Protein AF-0000000084687425 (afdb_homodimer)

Radius of gyration: 32.42 Å; Cα contacts (8 Å, |Δi|>4): 767; chains: 2; bounding box: 87×85×59 Å

InterPro domains:
  IPR000210 BTB/POZ domain [PF00651] (15-126)
  IPR000210 BTB/POZ domain [PS50097] (24-109)
  IPR011333 SKP1/BTB/POZ domain superfamily [G3DSA:3.30.710.10] (4-184)
  IPR011333 SKP1/BTB/POZ domain superfamily [SSF54695] (9-126)

Sequence (540 aa):
MPDGNSEATMCLSLKKYLDTGLYSDLRIKDSDGHEYAVHRILGCGQSPVLENACKPESGFKDDETQELTLVPSAVQEAQSGVVDLKDDDPSAVKAMLEFMYRGTFTIPGDAVSPILFAVRAYIIADIYAVPNMKKIATAKFSELASVNYKNPNFVTALRVIYESAQDNDKGCMRETAVDIVSKHYDLLLANSAFEAVLDDHGALGKDILRALLRKANAPKAAKYMCRHGGRIEQFVEMIIDHGHPHNKSSCINCNISLSNNEWKKRMVVTMPDGNSEATMCLSLKKYLDTGLYSDLRIKDSDGHEYAVHRILGCGQSPVLENACKPESGFKDDETQELTLVPSAVQEAQSGVVDLKDDDPSAVKAMLEFMYRGTFTIPGDAVSPILFAVRAYIIADIYAVPNMKKIATAKFSELASVNYKNPNFVTALRVIYESAQDNDKGCMRETAVDIVSKHYDLLLANSAFEAVLDDHGALGKDILRALLRKANAPKAAKYMCRHGGRIEQFVEMIIDHGHPHNKSSCINCNISLSNNEWKKRMVVT

Organism: Botryosphaeria parva (strain UCR-NP2) (NCBI:txid1287680)

Structure (mmCIF, N/CA/C/O backbone):
data_AF-0000000084687425-model_v1
#
loop_
_entity.id
_entity.type
_entity.pdbx_description
1 polymer 'Putative btb poz domain protein'
#
loop_
_atom_site.group_PDB
_atom_site.id
_atom_site.type_symbol
_atom_site.label_atom_id
_atom_site.label_alt_id
_atom_site.label_comp_id
_atom_site.label_asym_id
_atom_site.label_entity_id
_atom_site.label_seq_id
_atom_site.pdbx_PDB_ins_code
_atom_site.Cartn_x
_atom_site.Cartn_y
_atom_site.Cartn_z
_atom_site.occupancy
_atom_site.B_iso_or_equiv
_atom_site.auth_seq_id
_atom_site.auth_comp_id
_atom_site.auth_asym_id
_atom_site.auth_atom_id
_atom_site.pdbx_PDB_model_num
ATOM 1 N N . MET A 1 1 ? -12.148 12.18 -0.434 1 29.86 1 MET A N 1
ATOM 2 C CA . MET A 1 1 ? -10.938 12.164 0.385 1 29.86 1 MET A CA 1
ATOM 3 C C . MET A 1 1 ? -9.711 11.82 -0.458 1 29.86 1 MET A C 1
ATOM 5 O O . MET A 1 1 ? -9.758 10.891 -1.271 1 29.86 1 MET A O 1
ATOM 9 N N . PRO A 1 2 ? -9.023 12.633 -0.992 1 37.47 2 PRO A N 1
ATOM 10 C CA . PRO A 1 2 ? -7.863 12.305 -1.824 1 37.47 2 PRO A CA 1
ATOM 11 C C . PRO A 1 2 ? -7.082 11.109 -1.296 1 37.47 2 PRO A C 1
ATOM 13 O O . PRO A 1 2 ? -6.605 11.125 -0.157 1 37.47 2 PRO A O 1
ATOM 16 N N . ASP A 1 3 ? -7.477 9.945 -1.452 1 43.78 3 ASP A N 1
ATOM 17 C CA . ASP A 1 3 ? -7.09 8.586 -1.079 1 43.78 3 ASP A CA 1
ATOM 18 C C . ASP A 1 3 ? -5.637 8.312 -1.459 1 43.78 3 ASP A C 1
ATOM 20 O O . ASP A 1 3 ? -5.344 7.312 -2.121 1 43.78 3 ASP A O 1
ATOM 24 N N . GLY A 1 4 ? -4.918 9.312 -1.848 1 51.47 4 GLY A N 1
ATOM 25 C CA . GLY A 1 4 ? -3.602 8.852 -2.26 1 51.47 4 GLY A CA 1
ATOM 26 C C . GLY A 1 4 ? -2.947 7.934 -1.246 1 51.47 4 GLY A C 1
ATOM 27 O O . GLY A 1 4 ? -2.945 8.227 -0.048 1 51.47 4 GLY A O 1
ATOM 28 N N . ASN A 1 5 ? -3.072 6.582 -1.409 1 65.5 5 ASN A N 1
ATOM 29 C CA . ASN A 1 5 ? -2.676 5.469 -0.554 1 65.5 5 ASN A CA 1
ATOM 30 C C . ASN A 1 5 ? -1.26 5.652 -0.015 1 65.5 5 ASN A C 1
ATOM 32 O O . ASN A 1 5 ? -0.284 5.438 -0.735 1 65.5 5 ASN A O 1
ATOM 36 N N . SER A 1 6 ? -1.106 6.586 1.007 1 74.75 6 SER A N 1
ATOM 37 C CA . SER A 1 6 ? 0.15 6.875 1.691 1 74.75 6 SER A CA 1
ATOM 38 C C . SER A 1 6 ? 0.954 5.602 1.931 1 74.75 6 SER A C 1
ATOM 40 O O . SER A 1 6 ? 2.178 5.598 1.784 1 74.75 6 SER A O 1
ATOM 42 N N . GLU A 1 7 ? 0.239 4.637 2.102 1 76.75 7 GLU A N 1
ATOM 43 C CA . GLU A 1 7 ? 0.935 3.369 2.293 1 76.75 7 GLU A CA 1
ATOM 44 C C . GLU A 1 7 ? 1.637 2.926 1.012 1 76.75 7 GLU A C 1
ATOM 46 O O . GLU A 1 7 ? 2.758 2.418 1.057 1 76.75 7 GLU A O 1
ATOM 51 N N . ALA A 1 8 ? 0.931 3.295 -0.016 1 75.44 8 ALA A N 1
ATOM 52 C CA . ALA A 1 8 ? 1.507 2.92 -1.305 1 75.44 8 ALA A CA 1
ATOM 53 C C . ALA A 1 8 ? 2.793 3.695 -1.577 1 75.44 8 ALA A C 1
ATOM 55 O O . ALA A 1 8 ? 3.766 3.135 -2.088 1 75.44 8 ALA A O 1
ATOM 56 N N . THR A 1 9 ? 2.816 4.934 -1.157 1 78.31 9 THR A N 1
ATOM 57 C CA . THR A 1 9 ? 3.99 5.766 -1.395 1 78.31 9 THR A CA 1
ATOM 58 C C . THR A 1 9 ? 5.156 5.32 -0.515 1 78.31 9 THR A C 1
ATOM 60 O O . THR A 1 9 ? 6.312 5.352 -0.943 1 78.31 9 THR A O 1
ATOM 63 N N . MET A 1 10 ? 4.812 4.91 0.657 1 80.19 10 MET A N 1
ATOM 64 C CA . MET A 1 10 ? 5.852 4.391 1.544 1 80.19 10 MET A CA 1
ATOM 65 C C . MET A 1 10 ? 6.512 3.154 0.945 1 80.19 10 MET A C 1
ATOM 67 O O . MET A 1 10 ? 7.738 3.047 0.93 1 80.19 10 MET A O 1
ATOM 71 N N . CYS A 1 11 ? 5.738 2.322 0.407 1 81.5 11 CYS A N 1
ATOM 72 C CA . CYS A 1 11 ? 6.246 1.095 -0.197 1 81.5 11 CYS A CA 1
ATOM 73 C C . CYS A 1 11 ? 7.086 1.401 -1.43 1 81.5 11 CYS A C 1
ATOM 75 O O . CYS A 1 11 ? 8.102 0.747 -1.672 1 81.5 11 CYS A O 1
ATOM 77 N N . LEU A 1 12 ? 6.645 2.412 -2.1 1 84 12 LEU A N 1
ATOM 78 C CA . LEU A 1 12 ? 7.375 2.807 -3.299 1 84 12 LEU A CA 1
ATOM 79 C C . LEU A 1 12 ? 8.773 3.305 -2.949 1 84 12 LEU A C 1
ATOM 81 O O . LEU A 1 12 ? 9.719 3.082 -3.701 1 84 12 LEU A O 1
ATOM 85 N N . SER A 1 13 ? 8.867 3.861 -1.831 1 88.69 13 SER A N 1
ATOM 86 C CA . SER A 1 13 ? 10.133 4.441 -1.411 1 88.69 13 SER A CA 1
ATOM 87 C C . SER A 1 13 ? 11.148 3.357 -1.066 1 88.69 13 SER A C 1
ATOM 89 O O . SER A 1 13 ? 12.352 3.623 -1.001 1 88.69 13 SER A O 1
ATOM 91 N N . LEU A 1 14 ? 10.719 2.174 -0.92 1 92.56 14 LEU A N 1
ATOM 92 C CA . LEU A 1 14 ? 11.594 1.095 -0.472 1 92.56 14 LEU A CA 1
ATOM 93 C C . LEU A 1 14 ? 12.18 0.344 -1.661 1 92.56 14 LEU A C 1
ATOM 95 O O . LEU A 1 14 ? 13.18 -0.37 -1.519 1 92.56 14 LEU A O 1
ATOM 99 N N . LYS A 1 15 ? 11.609 0.481 -2.812 1 92.31 15 LYS A N 1
ATOM 100 C CA . LYS A 1 15 ? 11.953 -0.31 -3.992 1 92.31 15 LYS A CA 1
ATOM 101 C C . LYS A 1 15 ? 13.414 -0.114 -4.383 1 92.31 15 LYS A C 1
ATOM 103 O O . LYS A 1 15 ? 14.102 -1.072 -4.746 1 92.31 15 LYS A O 1
ATOM 108 N N . LYS A 1 16 ? 13.898 1.105 -4.188 1 93.31 16 LYS A N 1
ATOM 109 C CA . LYS A 1 16 ? 15.234 1.452 -4.652 1 93.31 16 LYS A CA 1
ATOM 110 C C . LYS A 1 16 ? 16.312 0.744 -3.83 1 93.31 16 LYS A C 1
ATOM 112 O O . LYS A 1 16 ? 17.438 0.571 -4.289 1 93.31 16 LYS A O 1
ATOM 117 N N . TYR A 1 17 ? 15.93 0.306 -2.727 1 94.62 17 TYR A N 1
ATOM 118 C CA . TYR A 1 17 ? 16.938 -0.212 -1.814 1 94.62 17 TYR A CA 1
ATOM 119 C C . TYR A 1 17 ? 17.328 -1.642 -2.18 1 94.62 17 TYR A C 1
ATOM 121 O O . TYR A 1 17 ? 18.391 -2.129 -1.777 1 94.62 17 TYR A O 1
ATOM 129 N N . LEU A 1 18 ? 16.484 -2.332 -2.918 1 94.94 18 LEU A N 1
ATOM 130 C CA . LEU A 1 18 ? 16.891 -3.633 -3.432 1 94.94 18 LEU A CA 1
ATOM 131 C C . LEU A 1 18 ? 18.016 -3.477 -4.445 1 94.94 18 LEU A C 1
ATOM 133 O O . LEU A 1 18 ? 18.953 -4.277 -4.469 1 94.94 18 LEU A O 1
ATOM 137 N N . ASP A 1 19 ? 17.953 -2.416 -5.188 1 93.88 19 ASP A N 1
ATOM 138 C CA . ASP A 1 19 ? 18.922 -2.195 -6.254 1 93.88 19 ASP A CA 1
ATOM 139 C C . ASP A 1 19 ? 20.219 -1.605 -5.703 1 93.88 19 ASP A C 1
ATOM 141 O O . ASP A 1 19 ? 21.312 -1.978 -6.137 1 93.88 19 ASP A O 1
ATOM 145 N N . THR A 1 20 ? 20.109 -0.713 -4.719 1 92.69 20 THR A N 1
ATOM 146 C CA . THR A 1 20 ? 21.281 0.017 -4.246 1 92.69 20 THR A CA 1
ATOM 147 C C . THR A 1 20 ? 21.969 -0.735 -3.105 1 92.69 20 THR A C 1
ATOM 149 O O . THR A 1 20 ? 23.172 -0.621 -2.92 1 92.69 20 THR A O 1
ATOM 152 N N . GLY A 1 21 ? 21.188 -1.417 -2.318 1 93.56 21 GLY A N 1
ATOM 153 C CA . GLY A 1 21 ? 21.703 -2.084 -1.14 1 93.56 21 GLY A CA 1
ATOM 154 C C . GLY A 1 21 ? 22.062 -1.125 -0.019 1 93.56 21 GLY A C 1
ATOM 155 O O . GLY A 1 21 ? 22.672 -1.522 0.976 1 93.56 21 GLY A O 1
ATOM 156 N N . LEU A 1 22 ? 21.688 0.155 -0.219 1 91.75 22 LEU A N 1
ATOM 157 C CA . LEU A 1 22 ? 22 1.172 0.775 1 91.75 22 LEU A CA 1
ATOM 158 C C . LEU A 1 22 ? 21.344 0.857 2.109 1 91.75 22 LEU A C 1
ATOM 160 O O . LEU A 1 22 ? 20.156 0.5 2.15 1 91.75 22 LEU A O 1
ATOM 164 N N . TYR A 1 23 ? 22.109 0.824 3.188 1 90.5 23 TYR A N 1
ATOM 165 C CA . TYR A 1 23 ? 21.688 0.597 4.562 1 90.5 23 TYR A CA 1
ATOM 166 C C . TYR A 1 23 ? 21.344 -0.87 4.797 1 90.5 23 TYR A C 1
ATOM 168 O O . TYR A 1 23 ? 20.562 -1.199 5.695 1 90.5 23 TYR A O 1
ATOM 176 N N . SER A 1 24 ? 21.797 -1.746 3.941 1 93.44 24 SER A N 1
ATOM 177 C CA . SER A 1 24 ? 21.5 -3.166 4.105 1 93.44 24 SER A CA 1
ATOM 178 C C . SER A 1 24 ? 22.141 -3.717 5.379 1 93.44 24 SER A C 1
ATOM 180 O O . SER A 1 24 ? 23.156 -3.211 5.84 1 93.44 24 SER A O 1
ATOM 182 N N . ASP A 1 25 ? 21.5 -4.703 5.965 1 91.75 25 ASP A N 1
ATOM 183 C CA . ASP A 1 25 ? 21.984 -5.301 7.203 1 91.75 25 ASP A CA 1
ATOM 184 C C . ASP A 1 25 ? 21.938 -6.824 7.137 1 91.75 25 ASP A C 1
ATOM 186 O O . ASP A 1 25 ? 22.156 -7.5 8.148 1 91.75 25 ASP A O 1
ATOM 190 N N . LEU A 1 26 ? 21.703 -7.352 5.973 1 92.75 26 LEU A N 1
ATOM 191 C CA . LEU A 1 26 ? 21.641 -8.789 5.73 1 92.75 26 LEU A CA 1
ATOM 192 C C . LEU A 1 26 ? 22.125 -9.125 4.328 1 92.75 26 LEU A C 1
ATOM 194 O O . LEU A 1 26 ? 21.844 -8.398 3.373 1 92.75 26 LEU A O 1
ATOM 198 N N . ARG A 1 27 ? 22.875 -10.141 4.258 1 95.19 27 ARG A N 1
ATOM 199 C CA . ARG A 1 27 ? 23.297 -10.656 2.961 1 95.19 27 ARG A CA 1
ATOM 200 C C . ARG A 1 27 ? 22.672 -12.023 2.693 1 95.19 27 ARG A C 1
ATOM 202 O O . ARG A 1 27 ? 22.719 -12.914 3.545 1 95.19 27 ARG A O 1
ATOM 209 N N . ILE A 1 28 ? 22.078 -12.203 1.521 1 95.5 28 ILE A N 1
ATOM 210 C CA . ILE A 1 28 ? 21.5 -13.477 1.095 1 95.5 28 ILE A CA 1
ATOM 211 C C . ILE A 1 28 ? 22.297 -14.023 -0.09 1 95.5 28 ILE A C 1
ATOM 213 O O . ILE A 1 28 ? 22.531 -13.312 -1.071 1 95.5 28 ILE A O 1
ATOM 217 N N . LYS A 1 29 ? 22.75 -15.211 0.07 1 95.62 29 LYS A N 1
ATOM 218 C CA . LYS A 1 29 ? 23.5 -15.883 -0.991 1 95.62 29 LYS A CA 1
ATOM 219 C C . LYS A 1 29 ? 22.672 -16.984 -1.646 1 95.62 29 LYS A C 1
ATOM 221 O O . LYS A 1 29 ? 22.031 -17.781 -0.955 1 95.62 29 LYS A O 1
ATOM 226 N N . ASP A 1 30 ? 22.641 -16.906 -2.99 1 95.38 30 ASP A N 1
ATOM 227 C CA . ASP A 1 30 ? 21.891 -17.969 -3.664 1 95.38 30 ASP A CA 1
ATOM 228 C C . ASP A 1 30 ? 22.812 -19.078 -4.137 1 95.38 30 ASP A C 1
ATOM 230 O O . ASP A 1 30 ? 24.016 -19.047 -3.889 1 95.38 30 ASP A O 1
ATOM 234 N N . SER A 1 31 ? 22.344 -20.109 -4.77 1 94.31 31 SER A N 1
ATOM 235 C CA . SER A 1 31 ? 23.078 -21.312 -5.141 1 94.31 31 SER A CA 1
ATOM 236 C C . SER A 1 31 ? 24.062 -21.031 -6.27 1 94.31 31 SER A C 1
ATOM 238 O O . SER A 1 31 ? 25.016 -21.797 -6.48 1 94.31 31 SER A O 1
ATOM 240 N N . ASP A 1 32 ? 23.875 -19.906 -6.977 1 94.5 32 ASP A N 1
ATOM 241 C CA . ASP A 1 32 ? 24.797 -19.516 -8.039 1 94.5 32 ASP A CA 1
ATOM 242 C C . ASP A 1 32 ? 25.938 -18.672 -7.5 1 94.5 32 ASP A C 1
ATOM 244 O O . ASP A 1 32 ? 26.828 -18.266 -8.25 1 94.5 32 ASP A O 1
ATOM 248 N N . GLY A 1 33 ? 25.891 -18.344 -6.266 1 92.75 33 GLY A N 1
ATOM 249 C CA . GLY A 1 33 ? 26.953 -17.562 -5.652 1 92.75 33 GLY A CA 1
ATOM 250 C C . GLY A 1 33 ? 26.656 -16.062 -5.656 1 92.75 33 GLY A C 1
ATOM 251 O O . GLY A 1 33 ? 27.469 -15.266 -5.188 1 92.75 33 GLY A O 1
ATOM 252 N N . HIS A 1 34 ? 25.516 -15.75 -6.199 1 95 34 HIS A N 1
ATOM 253 C CA . HIS A 1 34 ? 25.141 -14.344 -6.152 1 95 34 HIS A CA 1
ATOM 254 C C . HIS A 1 34 ? 24.781 -13.914 -4.734 1 95 34 HIS A C 1
ATOM 256 O O . HIS A 1 34 ? 24.109 -14.664 -4.004 1 95 34 HIS A O 1
ATOM 262 N N . GLU A 1 35 ? 25.219 -12.734 -4.434 1 95.25 35 GLU A N 1
ATOM 263 C CA . GLU A 1 35 ? 24.922 -12.188 -3.115 1 95.25 35 GLU A CA 1
ATOM 264 C C . GLU A 1 35 ? 24.031 -10.953 -3.223 1 95.25 35 GLU A C 1
ATOM 266 O O . GLU A 1 35 ? 24.266 -10.086 -4.066 1 95.25 35 GLU A O 1
ATOM 271 N N . TYR A 1 36 ? 23.031 -10.914 -2.381 1 96.31 36 TYR A N 1
ATOM 272 C CA . TYR A 1 36 ? 22.109 -9.789 -2.322 1 96.31 36 TYR A CA 1
ATOM 273 C C . TYR A 1 36 ? 22.219 -9.055 -0.993 1 96.31 36 TYR A C 1
ATOM 275 O O . TYR A 1 36 ? 22.125 -9.672 0.073 1 96.31 36 TYR A O 1
ATOM 283 N N . ALA A 1 37 ? 22.516 -7.762 -1.085 1 95.81 37 ALA A N 1
ATOM 284 C CA . ALA A 1 37 ? 22.406 -6.922 0.105 1 95.81 37 ALA A CA 1
ATOM 285 C C . ALA A 1 37 ? 20.953 -6.508 0.362 1 95.81 37 ALA A C 1
ATOM 287 O O . ALA A 1 37 ? 20.375 -5.742 -0.41 1 95.81 37 ALA A O 1
ATOM 288 N N . VAL A 1 38 ? 20.391 -7.078 1.474 1 96.12 38 VAL A N 1
ATOM 289 C CA . VAL A 1 38 ? 18.969 -6.844 1.714 1 96.12 38 VAL A CA 1
ATOM 290 C C . VAL A 1 38 ? 18.766 -6.336 3.139 1 96.12 38 VAL A C 1
ATOM 292 O O . VAL A 1 38 ? 19.719 -6.113 3.871 1 96.12 38 VAL A O 1
ATOM 295 N N . HIS A 1 39 ? 17.562 -5.996 3.498 1 94.12 39 HIS A N 1
ATOM 296 C CA . HIS A 1 39 ? 17.203 -5.43 4.793 1 94.12 39 HIS A CA 1
ATOM 297 C C . HIS A 1 39 ? 16.328 -6.383 5.602 1 94.12 39 HIS A C 1
ATOM 299 O O . HIS A 1 39 ? 15.297 -6.836 5.121 1 94.12 39 HIS A O 1
ATOM 305 N N . ARG A 1 40 ? 16.703 -6.668 6.793 1 94.31 40 ARG A N 1
ATOM 306 C CA . ARG A 1 40 ? 16.031 -7.641 7.645 1 94.31 40 ARG A CA 1
ATOM 307 C C . ARG A 1 40 ? 14.555 -7.301 7.801 1 94.31 40 ARG A C 1
ATOM 309 O O . ARG A 1 40 ? 13.703 -8.188 7.785 1 94.31 40 ARG A O 1
ATOM 316 N N . ILE A 1 41 ? 14.227 -6.059 7.949 1 93.94 41 ILE A N 1
ATOM 317 C CA . ILE A 1 41 ? 12.844 -5.691 8.25 1 93.94 41 ILE A CA 1
ATOM 318 C C . ILE A 1 41 ? 11.945 -6.066 7.078 1 93.94 41 ILE A C 1
ATOM 320 O O . ILE A 1 41 ? 10.766 -6.379 7.27 1 93.94 41 ILE A O 1
ATOM 324 N N . LEU A 1 42 ? 12.477 -6.055 5.871 1 95.25 42 LEU A N 1
ATOM 325 C CA . LEU A 1 42 ? 11.672 -6.391 4.703 1 95.25 42 LEU A CA 1
ATOM 326 C C . LEU A 1 42 ? 11.547 -7.902 4.543 1 95.25 42 LEU A C 1
ATOM 328 O O . LEU A 1 42 ? 10.469 -8.414 4.238 1 95.25 42 LEU A O 1
ATOM 332 N N . GLY A 1 43 ? 12.648 -8.617 4.793 1 94.88 43 GLY A N 1
ATOM 333 C CA . GLY A 1 43 ? 12.617 -10.062 4.699 1 94.88 43 GLY A CA 1
ATOM 334 C C . GLY A 1 43 ? 11.969 -10.727 5.906 1 94.88 43 GLY A C 1
ATOM 335 O O . GLY A 1 43 ? 11.008 -11.484 5.766 1 94.88 43 GLY A O 1
ATOM 336 N N . CYS A 1 44 ? 12.445 -10.375 7.086 1 93 44 CYS A N 1
ATOM 337 C CA . CYS A 1 44 ? 12.008 -11 8.328 1 93 44 CYS A CA 1
ATOM 338 C C . CYS A 1 44 ? 10.586 -10.57 8.688 1 93 44 CYS A C 1
ATOM 340 O O . CYS A 1 44 ? 9.828 -11.344 9.273 1 93 44 CYS A O 1
ATOM 342 N N . GLY A 1 45 ? 10.227 -9.445 8.281 1 93.5 45 GLY A N 1
ATOM 343 C CA . GLY A 1 45 ? 8.875 -8.977 8.547 1 93.5 45 GLY A CA 1
ATOM 344 C C . GLY A 1 45 ? 7.816 -9.727 7.75 1 93.5 45 GLY A C 1
ATOM 345 O O . GLY A 1 45 ? 6.652 -9.766 8.148 1 93.5 45 GLY A O 1
ATOM 346 N N . GLN A 1 46 ? 8.273 -10.297 6.672 1 94.62 46 GLN A N 1
ATOM 347 C CA . GLN A 1 46 ? 7.316 -10.922 5.766 1 94.62 46 GLN A CA 1
ATOM 348 C C . GLN A 1 46 ? 7.469 -12.445 5.766 1 94.62 46 GLN A C 1
ATOM 350 O O . GLN A 1 46 ? 6.648 -13.156 5.18 1 94.62 46 GLN A O 1
ATOM 355 N N . SER A 1 47 ? 8.484 -12.953 6.379 1 95.25 47 SER A N 1
ATOM 356 C CA . SER A 1 47 ? 8.773 -14.391 6.387 1 95.25 47 SER A CA 1
ATOM 357 C C . SER A 1 47 ? 9.219 -14.852 7.77 1 95.25 47 SER A C 1
ATOM 359 O O . SER A 1 47 ? 10.328 -14.547 8.203 1 95.25 47 SER A O 1
ATOM 361 N N . PRO A 1 48 ? 8.422 -15.633 8.469 1 94.31 48 PRO A N 1
ATOM 362 C CA . PRO A 1 48 ? 8.852 -16.188 9.758 1 94.31 48 PRO A CA 1
ATOM 363 C C . PRO A 1 48 ? 10.07 -17.094 9.641 1 94.31 48 PRO A C 1
ATOM 365 O O . PRO A 1 48 ? 10.867 -17.172 10.578 1 94.31 48 PRO A O 1
ATOM 368 N N . VAL A 1 49 ? 10.195 -17.703 8.531 1 93.88 49 VAL A N 1
ATOM 369 C CA . VAL A 1 49 ? 11.344 -18.562 8.297 1 93.88 49 VAL A CA 1
ATOM 370 C C . VAL A 1 49 ? 12.625 -17.734 8.258 1 93.88 49 VAL A C 1
ATOM 372 O O . VAL A 1 49 ? 13.617 -18.078 8.914 1 93.88 49 VAL A O 1
ATOM 375 N N . LEU A 1 50 ? 12.57 -16.625 7.535 1 93.31 50 LEU A N 1
ATOM 376 C CA . LEU A 1 50 ? 13.727 -15.734 7.5 1 93.31 50 LEU A CA 1
ATOM 377 C C . LEU A 1 50 ? 13.969 -15.102 8.867 1 93.31 50 LEU A C 1
ATOM 379 O O . LEU A 1 50 ? 15.117 -14.914 9.273 1 93.31 50 LEU A O 1
ATOM 383 N N . GLU A 1 51 ? 12.883 -14.758 9.516 1 92.31 51 GLU A N 1
ATOM 384 C CA . GLU A 1 51 ? 13 -14.188 10.852 1 92.31 51 GLU A CA 1
ATOM 385 C C . GLU A 1 51 ? 13.734 -15.133 11.797 1 92.31 51 GLU A C 1
ATOM 387 O O . GLU A 1 51 ? 14.633 -14.711 12.531 1 92.31 51 GLU A O 1
ATOM 392 N N . ASN A 1 52 ? 13.406 -16.375 11.742 1 90.31 52 ASN A N 1
ATOM 393 C CA . ASN A 1 52 ? 14.039 -17.391 12.586 1 90.31 52 ASN A CA 1
ATOM 394 C C . ASN A 1 52 ? 15.508 -17.578 12.219 1 90.31 52 ASN A C 1
ATOM 396 O O . ASN A 1 52 ? 16.344 -17.797 13.102 1 90.31 52 ASN A O 1
ATOM 400 N N . ALA A 1 53 ? 15.734 -17.438 11 1 87.19 53 ALA A N 1
ATOM 401 C CA . ALA A 1 53 ? 17.109 -17.594 10.516 1 87.19 53 ALA A CA 1
ATOM 402 C C . ALA A 1 53 ? 17.984 -16.453 10.992 1 87.19 53 ALA A C 1
ATOM 404 O O . ALA A 1 53 ? 19.203 -16.594 11.102 1 87.19 53 ALA A O 1
ATOM 405 N N . CYS A 1 54 ? 17.359 -15.266 11.242 1 87.12 54 CYS A N 1
ATOM 406 C CA . CYS A 1 54 ? 18.125 -14.055 11.57 1 87.12 54 CYS A CA 1
ATOM 407 C C . CYS A 1 54 ? 18.141 -13.82 13.07 1 87.12 54 CYS A C 1
ATOM 409 O O . CYS A 1 54 ? 18.719 -12.828 13.539 1 87.12 54 CYS A O 1
ATOM 411 N N . LYS A 1 55 ? 17.453 -14.562 13.891 1 78.81 55 LYS A N 1
ATOM 412 C CA . LYS A 1 55 ? 17.453 -14.391 15.336 1 78.81 55 LYS A CA 1
ATOM 413 C C . LYS A 1 55 ? 18.859 -14.555 15.898 1 78.81 55 LYS A C 1
ATOM 415 O O . LYS A 1 55 ? 19.625 -15.398 15.43 1 78.81 55 LYS A O 1
ATOM 420 N N . PRO A 1 56 ? 19.094 -13.367 16.719 1 61.34 56 PRO A N 1
ATOM 421 C CA . PRO A 1 56 ? 20.406 -13.531 17.359 1 61.34 56 PRO A CA 1
ATOM 422 C C . PRO A 1 56 ? 20.5 -14.812 18.188 1 61.34 56 PRO A C 1
ATOM 424 O O . PRO A 1 56 ? 19.484 -15.297 18.688 1 61.34 56 PRO A O 1
ATOM 427 N N . GLU A 1 57 ? 21.297 -15.695 17.922 1 49.34 57 GLU A N 1
ATOM 428 C CA . GLU A 1 57 ? 21.5 -16.859 18.781 1 49.34 57 GLU A CA 1
ATOM 429 C C . GLU A 1 57 ? 21.344 -16.484 20.25 1 49.34 57 GLU A C 1
ATOM 431 O O . GLU A 1 57 ? 22.125 -15.688 20.781 1 49.34 57 GLU A O 1
ATOM 436 N N . SER A 1 58 ? 20.203 -16 20.688 1 40.91 58 SER A N 1
ATOM 437 C CA . SER A 1 58 ? 20.125 -15.945 22.156 1 40.91 58 SER A CA 1
ATOM 438 C C . SER A 1 58 ? 20.672 -17.219 22.797 1 40.91 58 SER A C 1
ATOM 440 O O . SER A 1 58 ? 20.531 -18.312 22.234 1 40.91 58 SER A O 1
ATOM 442 N N . GLY A 1 59 ? 21.797 -17.234 23.5 1 34.16 59 GLY A N 1
ATOM 443 C CA . GLY A 1 59 ? 22.156 -18.281 24.453 1 34.16 59 GLY A CA 1
ATOM 444 C C . GLY A 1 59 ? 20.969 -18.875 25.172 1 34.16 59 GLY A C 1
ATOM 445 O O . GLY A 1 59 ? 21.125 -19.812 25.969 1 34.16 59 GLY A O 1
ATOM 446 N N . PHE A 1 60 ? 20.031 -18.125 25.844 1 31.81 60 PHE A N 1
ATOM 447 C CA . PHE A 1 60 ? 19.031 -18.781 26.672 1 31.81 60 PHE A CA 1
ATOM 448 C C . PHE A 1 60 ? 18.031 -19.531 25.797 1 31.81 60 PHE A C 1
ATOM 450 O O . PHE A 1 60 ? 17.375 -18.938 24.938 1 31.81 60 PHE A O 1
ATOM 457 N N . LYS A 1 61 ? 18.203 -20.734 25.609 1 32.03 61 LYS A N 1
ATOM 458 C CA . LYS A 1 61 ? 17.297 -21.75 25.078 1 32.03 61 LYS A CA 1
ATOM 459 C C . LYS A 1 61 ? 15.875 -21.562 25.594 1 32.03 61 LYS A C 1
ATOM 461 O O . LYS A 1 61 ? 15.547 -22 26.703 1 32.03 61 LYS A O 1
ATOM 466 N N . ASP A 1 62 ? 15.203 -20.438 25.578 1 32.19 62 ASP A N 1
ATOM 467 C CA . ASP A 1 62 ? 13.883 -20.734 26.125 1 32.19 62 ASP A CA 1
ATOM 468 C C . ASP A 1 62 ? 13.266 -21.938 25.406 1 32.19 62 ASP A C 1
ATOM 470 O O . ASP A 1 62 ? 13.414 -22.078 24.188 1 32.19 62 ASP A O 1
ATOM 474 N N . ASP A 1 63 ? 12.773 -22.953 26.141 1 29.81 63 ASP A N 1
ATOM 475 C CA . ASP A 1 63 ? 12.188 -24.266 25.906 1 29.81 63 ASP A CA 1
ATOM 476 C C . ASP A 1 63 ? 11.195 -24.234 24.75 1 29.81 63 ASP A C 1
ATOM 478 O O . ASP A 1 63 ? 11.195 -25.141 23.891 1 29.81 63 ASP A O 1
ATOM 482 N N . GLU A 1 64 ? 9.977 -23.641 25.031 1 29.77 64 GLU A N 1
ATOM 483 C CA . GLU A 1 64 ? 8.711 -24.141 24.5 1 29.77 64 GLU A CA 1
ATOM 484 C C . GLU A 1 64 ? 8.516 -23.703 23.047 1 29.77 64 GLU A C 1
ATOM 486 O O . GLU A 1 64 ? 7.461 -23.953 22.453 1 29.77 64 GLU A O 1
ATOM 491 N N . THR A 1 65 ? 9.016 -22.562 22.672 1 31.78 65 THR A N 1
ATOM 492 C CA . THR A 1 65 ? 8.43 -22.344 21.344 1 31.78 65 THR A CA 1
ATOM 493 C C . THR A 1 65 ? 8.906 -23.422 20.359 1 31.78 65 THR A C 1
ATOM 495 O O . THR A 1 65 ? 10.086 -23.781 20.359 1 31.78 65 THR A O 1
ATOM 498 N N . GLN A 1 66 ? 8.023 -24.172 19.766 1 28.73 66 GLN A N 1
ATOM 499 C CA . GLN A 1 66 ? 8.039 -25.312 18.844 1 28.73 66 GLN A CA 1
ATOM 500 C C . GLN A 1 66 ? 9.172 -25.188 17.844 1 28.73 66 GLN A C 1
ATOM 502 O O . GLN A 1 66 ? 9.648 -24.094 17.547 1 28.73 66 GLN A O 1
ATOM 507 N N . GLU A 1 67 ? 9.727 -26.422 17.375 1 29.53 67 GLU A N 1
ATOM 508 C CA . GLU A 1 67 ? 10.562 -27.047 16.359 1 29.53 67 GLU A CA 1
ATOM 509 C C . GLU A 1 67 ? 10.414 -26.328 15.008 1 29.53 67 GLU A C 1
ATOM 511 O O . GLU A 1 67 ? 9.758 -26.844 14.102 1 29.53 67 GLU A O 1
ATOM 516 N N . LEU A 1 68 ? 9.875 -25.203 14.953 1 29.92 68 LEU A N 1
ATOM 517 C CA . LEU A 1 68 ? 9.938 -25.031 13.508 1 29.92 68 LEU A CA 1
ATOM 518 C C . LEU A 1 68 ? 11.352 -25.312 12.984 1 29.92 68 LEU A C 1
ATOM 520 O O . LEU A 1 68 ? 12.227 -24.438 13.078 1 29.92 68 LEU A O 1
ATOM 524 N N . THR A 1 69 ? 12.062 -26.375 13.344 1 30.92 69 THR A N 1
ATOM 525 C CA . THR A 1 69 ? 13.172 -27.141 12.781 1 30.92 69 THR A CA 1
ATOM 526 C C . THR A 1 69 ? 13.281 -26.922 11.281 1 30.92 69 THR A C 1
ATOM 528 O O . THR A 1 69 ? 14.141 -27.5 10.617 1 30.92 69 THR A O 1
ATOM 531 N N . LEU A 1 70 ? 12.195 -26.531 10.734 1 32.34 70 LEU A N 1
ATOM 532 C CA . LEU A 1 70 ? 12.32 -26.578 9.281 1 32.34 70 LEU A CA 1
ATOM 533 C C . LEU A 1 70 ? 13.297 -25.531 8.781 1 32.34 70 LEU A C 1
ATOM 535 O O . LEU A 1 70 ? 13.25 -25.125 7.613 1 32.34 70 LEU A O 1
ATOM 539 N N . VAL A 1 71 ? 13.867 -24.828 9.75 1 36.22 71 VAL A N 1
ATOM 540 C CA . VAL A 1 71 ? 14.914 -24.047 9.086 1 36.22 71 VAL A CA 1
ATOM 541 C C . VAL A 1 71 ? 15.891 -25 8.383 1 36.22 71 VAL A C 1
ATOM 543 O O . VAL A 1 71 ? 16.469 -25.875 9.016 1 36.22 71 VAL A O 1
ATOM 546 N N . PRO A 1 72 ? 15.812 -25.281 7.184 1 35.28 72 PRO A N 1
ATOM 547 C CA . PRO A 1 72 ? 16.891 -26.078 6.609 1 35.28 72 PRO A CA 1
ATOM 548 C C . PRO A 1 72 ? 18.266 -25.75 7.203 1 35.28 72 PRO A C 1
ATOM 550 O O . PRO A 1 72 ? 18.469 -24.641 7.707 1 35.28 72 PRO A O 1
ATOM 553 N N . SER A 1 73 ? 19.141 -26.766 7.652 1 38.06 73 SER A N 1
ATOM 554 C CA . SER A 1 73 ? 20.547 -26.734 8.062 1 38.06 73 SER A CA 1
ATOM 555 C C . SER A 1 73 ? 21.25 -25.484 7.512 1 38.06 73 SER A C 1
ATOM 557 O O . SER A 1 73 ? 22.328 -25.141 7.965 1 38.06 73 SER A O 1
ATOM 559 N N . ALA A 1 74 ? 20.75 -24.969 6.562 1 36.12 74 ALA A N 1
ATOM 560 C CA . ALA A 1 74 ? 21.5 -23.906 5.895 1 36.12 74 ALA A CA 1
ATOM 561 C C . ALA A 1 74 ? 21.359 -22.578 6.629 1 36.12 74 ALA A C 1
ATOM 563 O O . ALA A 1 74 ? 21.984 -21.594 6.25 1 36.12 74 ALA A O 1
ATOM 564 N N . VAL A 1 75 ? 20.422 -22.406 7.535 1 40.25 75 VAL A N 1
ATOM 565 C CA . VAL A 1 75 ? 20.266 -21.109 8.172 1 40.25 75 VAL A CA 1
ATOM 566 C C . VAL A 1 75 ? 21.281 -20.953 9.297 1 40.25 75 VAL A C 1
ATOM 568 O O . VAL A 1 75 ? 20.984 -21.234 10.461 1 40.25 75 VAL A O 1
ATOM 571 N N . GLN A 1 76 ? 22.422 -21.375 9.414 1 39.38 76 GLN A N 1
ATOM 572 C CA . GLN A 1 76 ? 23.438 -21.062 10.414 1 39.38 76 GLN A CA 1
ATOM 573 C C . GLN A 1 76 ? 23.609 -19.547 10.555 1 39.38 76 GLN A C 1
ATOM 575 O O . GLN A 1 76 ? 24.5 -19.094 11.273 1 39.38 76 GLN A O 1
ATOM 580 N N . GLU A 1 77 ? 23.203 -18.625 9.641 1 41.44 77 GLU A N 1
ATOM 581 C CA . GLU A 1 77 ? 23.859 -17.375 9.266 1 41.44 77 GLU A CA 1
ATOM 582 C C . GLU A 1 77 ? 23.406 -16.219 10.156 1 41.44 77 GLU A C 1
ATOM 584 O O . GLU A 1 77 ? 23.797 -15.07 9.938 1 41.44 77 GLU A O 1
ATOM 589 N N . ALA A 1 78 ? 22.547 -16.359 11.055 1 44.31 78 ALA A N 1
ATOM 590 C CA . ALA A 1 78 ? 22.016 -15.086 11.547 1 44.31 78 ALA A CA 1
ATOM 591 C C . ALA A 1 78 ? 23.125 -14.242 12.172 1 44.31 78 ALA A C 1
ATOM 593 O O . ALA A 1 78 ? 23.156 -13.023 12.008 1 44.31 78 ALA A O 1
ATOM 594 N N . GLN A 1 79 ? 24.078 -14.781 13.031 1 49.12 79 GLN A N 1
ATOM 595 C CA . GLN A 1 79 ? 25.047 -13.875 13.617 1 49.12 79 GLN A CA 1
ATOM 596 C C . GLN A 1 79 ? 25.875 -13.188 12.531 1 49.12 79 GLN A C 1
ATOM 598 O O . GLN A 1 79 ? 26.297 -12.047 12.695 1 49.12 79 GLN A O 1
ATOM 603 N N . SER A 1 80 ? 26.141 -13.922 11.492 1 58.28 80 SER A N 1
ATOM 604 C CA . SER A 1 80 ? 27.094 -13.484 10.469 1 58.28 80 SER A CA 1
ATOM 605 C C . SER A 1 80 ? 26.453 -12.5 9.5 1 58.28 80 SER A C 1
ATOM 607 O O . SER A 1 80 ? 27.141 -11.867 8.695 1 58.28 80 SER A O 1
ATOM 609 N N . GLY A 1 81 ? 25.188 -12.18 9.727 1 80 81 GLY A N 1
ATOM 610 C CA . GLY A 1 81 ? 24.562 -11.266 8.781 1 80 81 GLY A CA 1
ATOM 611 C C . GLY A 1 81 ? 24.406 -11.844 7.395 1 80 81 GLY A C 1
ATOM 612 O O . GLY A 1 81 ? 24.203 -11.109 6.426 1 80 81 GLY A O 1
ATOM 613 N N . VAL A 1 82 ? 24.719 -13.312 7.285 1 88.06 82 VAL A N 1
ATOM 614 C CA . VAL A 1 82 ? 24.594 -13.922 5.965 1 88.06 82 VAL A CA 1
ATOM 615 C C . VAL A 1 82 ? 23.641 -15.109 6.031 1 88.06 82 VAL A C 1
ATOM 617 O O . VAL A 1 82 ? 23.75 -15.945 6.934 1 88.06 82 VAL A O 1
ATOM 620 N N . VAL A 1 83 ? 22.672 -15.242 5.184 1 91.62 83 VAL A N 1
ATOM 621 C CA . VAL A 1 83 ? 21.781 -16.391 4.996 1 91.62 83 VAL A CA 1
ATOM 622 C C . VAL A 1 83 ? 22.094 -17.078 3.67 1 91.62 83 VAL A C 1
ATOM 624 O O . VAL A 1 83 ? 22.062 -16.438 2.611 1 91.62 83 VAL A O 1
ATOM 627 N N . ASP A 1 84 ? 22.391 -18.312 3.738 1 92.62 84 ASP A N 1
ATOM 628 C CA . ASP A 1 84 ? 22.766 -19.094 2.555 1 92.62 84 ASP A CA 1
ATOM 629 C C . ASP A 1 84 ? 21.578 -19.922 2.059 1 92.62 84 ASP A C 1
ATOM 631 O O . ASP A 1 84 ? 21.156 -20.859 2.727 1 92.62 84 ASP A O 1
ATOM 635 N N . LEU A 1 85 ? 21.078 -19.562 0.848 1 94.31 85 LEU A N 1
ATOM 636 C CA . LEU A 1 85 ? 19.984 -20.297 0.235 1 94.31 85 LEU A CA 1
ATOM 637 C C . LEU A 1 85 ? 20.484 -21.203 -0.882 1 94.31 85 LEU A C 1
ATOM 639 O O . LEU A 1 85 ? 19.969 -21.172 -1.999 1 94.31 85 LEU A O 1
ATOM 643 N N . LYS A 1 86 ? 21.344 -22.078 -0.574 1 92.56 86 LYS A N 1
ATOM 644 C CA . LYS A 1 86 ? 22.078 -22.906 -1.532 1 92.56 86 LYS A CA 1
ATOM 645 C C . LYS A 1 86 ? 21.156 -23.969 -2.139 1 92.56 86 LYS A C 1
ATOM 647 O O . LYS A 1 86 ? 21.391 -24.438 -3.252 1 92.56 86 LYS A O 1
ATOM 652 N N . ASP A 1 87 ? 20.062 -24.297 -1.487 1 91.62 87 ASP A N 1
ATOM 653 C CA . ASP A 1 87 ? 19.203 -25.375 -1.932 1 91.62 87 ASP A CA 1
ATOM 654 C C . ASP A 1 87 ? 18.047 -24.844 -2.771 1 91.62 87 ASP A C 1
ATOM 656 O O . ASP A 1 87 ? 17.266 -25.625 -3.346 1 91.62 87 ASP A O 1
ATOM 660 N N . ASP A 1 88 ? 17.969 -23.531 -2.838 1 93.12 88 ASP A N 1
ATOM 661 C CA . ASP A 1 88 ? 16.828 -22.938 -3.537 1 93.12 88 ASP A CA 1
ATOM 662 C C . ASP A 1 88 ? 17.234 -22.484 -4.945 1 93.12 88 ASP A C 1
ATOM 664 O O . ASP A 1 88 ? 18.391 -22.141 -5.188 1 93.12 88 ASP A O 1
ATOM 668 N N . ASP A 1 89 ? 16.266 -22.562 -5.895 1 93.38 89 ASP A N 1
ATOM 669 C CA . ASP A 1 89 ? 16.469 -22.062 -7.25 1 93.38 89 ASP A CA 1
ATOM 670 C C . ASP A 1 89 ? 16.812 -20.578 -7.242 1 93.38 89 ASP A C 1
ATOM 672 O O . ASP A 1 89 ? 16.094 -19.781 -6.641 1 93.38 89 ASP A O 1
ATOM 676 N N . PRO A 1 90 ? 17.953 -20.203 -7.902 1 95.38 90 PRO A N 1
ATOM 677 C CA . PRO A 1 90 ? 18.391 -18.812 -7.852 1 95.38 90 PRO A CA 1
ATOM 678 C C . PRO A 1 90 ? 17.359 -17.828 -8.438 1 95.38 90 PRO A C 1
ATOM 680 O O . PRO A 1 90 ? 17.219 -16.719 -7.945 1 95.38 90 PRO A O 1
ATOM 683 N N . SER A 1 91 ? 16.656 -18.234 -9.492 1 95.44 91 SER A N 1
ATOM 684 C CA . SER A 1 91 ? 15.648 -17.359 -10.078 1 95.44 91 SER A CA 1
ATOM 685 C C . SER A 1 91 ? 14.477 -17.156 -9.125 1 95.44 91 SER A C 1
ATOM 687 O O . SER A 1 91 ? 13.906 -16.062 -9.07 1 95.44 91 SER A O 1
ATOM 689 N N . ALA A 1 92 ? 14.156 -18.188 -8.406 1 96.5 92 ALA A N 1
ATOM 690 C CA . ALA A 1 92 ? 13.086 -18.094 -7.418 1 96.5 92 ALA A CA 1
ATOM 691 C C . ALA A 1 92 ? 13.492 -17.188 -6.25 1 96.5 92 ALA A C 1
ATOM 693 O O . ALA A 1 92 ? 12.672 -16.438 -5.719 1 96.5 92 ALA A O 1
ATOM 694 N N . VAL A 1 93 ? 14.781 -17.266 -5.859 1 97.44 93 VAL A N 1
ATOM 695 C CA . VAL A 1 93 ? 15.297 -16.422 -4.797 1 97.44 93 VAL A CA 1
ATOM 696 C C . VAL A 1 93 ? 15.195 -14.953 -5.215 1 97.44 93 VAL A C 1
ATOM 698 O O . VAL A 1 93 ? 14.719 -14.109 -4.445 1 97.44 93 VAL A O 1
ATOM 701 N N . LYS A 1 94 ? 15.602 -14.727 -6.441 1 96.88 94 LYS A N 1
ATOM 702 C CA . LYS A 1 94 ? 15.516 -13.367 -6.965 1 96.88 94 LYS A CA 1
ATOM 703 C C . LYS A 1 94 ? 14.078 -12.867 -6.98 1 96.88 94 LYS A C 1
ATOM 705 O O . LYS A 1 94 ? 13.797 -11.727 -6.602 1 96.88 94 LYS A O 1
ATOM 710 N N . ALA A 1 95 ? 13.164 -13.703 -7.367 1 97.69 95 ALA A N 1
ATOM 711 C CA . ALA A 1 95 ? 11.742 -13.359 -7.391 1 97.69 95 ALA A CA 1
ATOM 712 C C . ALA A 1 95 ? 11.227 -13.055 -5.988 1 97.69 95 ALA A C 1
ATOM 714 O O . ALA A 1 95 ? 10.469 -12.109 -5.789 1 97.69 95 ALA A O 1
ATOM 715 N N . MET A 1 96 ? 11.633 -13.867 -5.051 1 97.88 96 MET A N 1
ATOM 716 C CA . MET A 1 96 ? 11.203 -13.68 -3.666 1 97.88 96 MET A CA 1
ATOM 717 C C . MET A 1 96 ? 11.688 -12.344 -3.123 1 97.88 96 MET A C 1
ATOM 719 O O . MET A 1 96 ? 10.914 -11.609 -2.502 1 97.88 96 MET A O 1
ATOM 723 N N . LEU A 1 97 ? 12.938 -12.016 -3.393 1 97.31 97 LEU A N 1
ATOM 724 C CA . LEU A 1 97 ? 13.492 -10.75 -2.932 1 97.31 97 LEU A CA 1
ATOM 725 C C . LEU A 1 97 ? 12.789 -9.57 -3.6 1 97.31 97 LEU A C 1
ATOM 727 O O . LEU A 1 97 ? 12.461 -8.578 -2.941 1 97.31 97 LEU A O 1
ATOM 731 N N . GLU A 1 98 ? 12.555 -9.711 -4.891 1 96.5 98 GLU A N 1
ATOM 732 C CA . GLU A 1 98 ? 11.797 -8.672 -5.578 1 96.5 98 GLU A CA 1
ATOM 733 C C . GLU A 1 98 ? 10.422 -8.477 -4.949 1 96.5 98 GLU A C 1
ATOM 735 O O . GLU A 1 98 ? 9.977 -7.348 -4.734 1 96.5 98 GLU A O 1
ATOM 740 N N . PHE A 1 99 ? 9.82 -9.539 -4.633 1 96.56 99 PHE A N 1
ATOM 741 C CA . PHE A 1 99 ? 8.492 -9.477 -4.027 1 96.56 99 PHE A CA 1
ATOM 742 C C . PHE A 1 99 ? 8.547 -8.758 -2.688 1 96.56 99 PHE A C 1
ATOM 744 O O . PHE A 1 99 ? 7.68 -7.934 -2.385 1 96.56 99 PHE A O 1
ATOM 751 N N . MET A 1 100 ? 9.516 -8.992 -1.935 1 95.31 100 MET A N 1
ATOM 752 C CA . MET A 1 100 ? 9.625 -8.438 -0.586 1 95.31 100 MET A CA 1
ATOM 753 C C . MET A 1 100 ? 9.82 -6.93 -0.627 1 95.31 100 MET A C 1
ATOM 755 O O . MET A 1 100 ? 9.508 -6.23 0.339 1 95.31 100 MET A O 1
ATOM 759 N N . TYR A 1 101 ? 10.266 -6.43 -1.753 1 94.31 101 TYR A N 1
ATOM 760 C CA . TYR A 1 101 ? 10.516 -5 -1.872 1 94.31 101 TYR A CA 1
ATOM 761 C C . TYR A 1 101 ? 9.422 -4.32 -2.688 1 94.31 101 TYR A C 1
ATOM 763 O O . TYR A 1 101 ? 9.133 -3.139 -2.488 1 94.31 101 TYR A O 1
ATOM 771 N N . ARG A 1 102 ? 8.82 -5.094 -3.564 1 92.62 102 ARG A N 1
ATOM 772 C CA . ARG A 1 102 ? 7.977 -4.438 -4.555 1 92.62 102 ARG A CA 1
ATOM 773 C C . ARG A 1 102 ? 6.539 -4.941 -4.465 1 92.62 102 ARG A C 1
ATOM 775 O O . ARG A 1 102 ? 5.645 -4.406 -5.121 1 92.62 102 ARG A O 1
ATOM 782 N N . GLY A 1 103 ? 6.281 -5.969 -3.689 1 92.38 103 GLY A N 1
ATOM 783 C CA . GLY A 1 103 ? 4.945 -6.523 -3.547 1 92.38 103 GLY A CA 1
ATOM 784 C C . GLY A 1 103 ? 4.543 -7.418 -4.703 1 92.38 103 GLY A C 1
ATOM 785 O O . GLY A 1 103 ? 3.398 -7.871 -4.777 1 92.38 103 GLY A O 1
ATOM 786 N N . THR A 1 104 ? 5.43 -7.531 -5.613 1 93.81 104 THR A N 1
ATOM 787 C CA . THR A 1 104 ? 5.262 -8.414 -6.762 1 93.81 104 THR A CA 1
ATOM 788 C C . THR A 1 104 ? 6.617 -8.828 -7.328 1 93.81 104 THR A C 1
ATOM 790 O O . THR A 1 104 ? 7.66 -8.508 -6.754 1 93.81 104 THR A O 1
ATOM 793 N N . PHE A 1 105 ? 6.605 -9.711 -8.305 1 96.25 105 PHE A N 1
ATOM 794 C CA . PHE A 1 105 ? 7.824 -10.102 -9.008 1 96.25 105 PHE A CA 1
ATOM 795 C C . PHE A 1 105 ? 7.578 -10.219 -10.5 1 96.25 105 PHE A C 1
ATOM 797 O O . PHE A 1 105 ? 6.434 -10.367 -10.938 1 96.25 105 PHE A O 1
ATOM 804 N N . THR A 1 106 ? 8.633 -10.086 -11.18 1 95.75 106 THR A N 1
ATOM 805 C CA . THR A 1 106 ? 8.562 -10.125 -12.633 1 95.75 106 THR A CA 1
ATOM 806 C C . THR A 1 106 ? 9.125 -11.438 -13.172 1 95.75 106 THR A C 1
ATOM 808 O O . THR A 1 106 ? 10.148 -11.922 -12.695 1 95.75 106 THR A O 1
ATOM 811 N N . ILE A 1 107 ? 8.406 -12.031 -14.047 1 96.81 107 ILE A N 1
ATOM 812 C CA . ILE A 1 107 ? 8.938 -13.164 -14.797 1 96.81 107 ILE A CA 1
ATOM 813 C C . ILE A 1 107 ? 9.742 -12.648 -15.992 1 96.81 107 ILE A C 1
ATOM 815 O O . ILE A 1 107 ? 9.203 -11.969 -16.875 1 96.81 107 ILE A O 1
ATOM 819 N N . PRO A 1 108 ? 11.023 -12.992 -15.969 1 93.75 108 PRO A N 1
ATOM 820 C CA . PRO A 1 108 ? 11.852 -12.453 -17.047 1 93.75 108 PRO A CA 1
ATOM 821 C C . PRO A 1 108 ? 11.367 -12.875 -18.438 1 93.75 108 PRO A C 1
ATOM 823 O O . PRO A 1 108 ? 10.906 -14 -18.609 1 93.75 108 PRO A O 1
ATOM 826 N N . GLY A 1 109 ? 11.469 -11.961 -19.359 1 88.81 109 GLY A N 1
ATOM 827 C CA . GLY A 1 109 ? 11.078 -12.25 -20.734 1 88.81 109 GLY A CA 1
ATOM 828 C C . GLY A 1 109 ? 11.867 -13.391 -21.344 1 88.81 109 GLY A C 1
ATOM 829 O O . GLY A 1 109 ? 11.359 -14.102 -22.219 1 88.81 109 GLY A O 1
ATOM 830 N N . ASP A 1 110 ? 13.102 -13.578 -20.844 1 88.88 110 ASP A N 1
ATOM 831 C CA . ASP A 1 110 ? 13.969 -14.602 -21.422 1 88.88 110 ASP A CA 1
ATOM 832 C C . ASP A 1 110 ? 13.953 -15.875 -20.578 1 88.88 110 ASP A C 1
ATOM 834 O O . ASP A 1 110 ? 14.844 -16.719 -20.703 1 88.88 110 ASP A O 1
ATOM 838 N N . ALA A 1 111 ? 12.93 -15.961 -19.719 1 91.06 111 ALA A N 1
ATOM 839 C CA . ALA A 1 111 ? 12.812 -17.188 -18.938 1 91.06 111 ALA A CA 1
ATOM 840 C C . ALA A 1 111 ? 12.578 -18.391 -19.844 1 91.06 111 ALA A C 1
ATOM 842 O O . ALA A 1 111 ? 11.781 -18.328 -20.781 1 91.06 111 ALA A O 1
ATOM 843 N N . VAL A 1 112 ? 13.312 -19.469 -19.578 1 88.06 112 VAL A N 1
ATOM 844 C CA . VAL A 1 112 ? 13.188 -20.688 -20.375 1 88.06 112 VAL A CA 1
ATOM 845 C C . VAL A 1 112 ? 11.734 -21.172 -20.359 1 88.06 112 VAL A C 1
ATOM 847 O O . VAL A 1 112 ? 11.195 -21.562 -21.391 1 88.06 112 VAL A O 1
ATOM 850 N N . SER A 1 113 ? 11.141 -21.109 -19.219 1 94.44 113 SER A N 1
ATOM 851 C CA . SER A 1 113 ? 9.742 -21.484 -19.047 1 94.44 113 SER A CA 1
ATOM 852 C C . SER A 1 113 ? 9.047 -20.562 -18.047 1 94.44 113 SER A C 1
ATOM 854 O O . SER A 1 113 ? 9.18 -20.75 -16.828 1 94.44 113 SER A O 1
ATOM 856 N N . PRO A 1 114 ? 8.25 -19.609 -18.562 1 96.19 114 PRO A N 1
ATOM 857 C CA . PRO A 1 114 ? 7.523 -18.703 -17.672 1 96.19 114 PRO A CA 1
ATOM 858 C C . PRO A 1 114 ? 6.594 -19.453 -16.703 1 96.19 114 PRO A C 1
ATOM 860 O O . PRO A 1 114 ? 6.461 -19.047 -15.547 1 96.19 114 PRO A O 1
ATOM 863 N N . ILE A 1 115 ? 6.02 -20.5 -17.203 1 95.94 115 ILE A N 1
ATOM 864 C CA . ILE A 1 115 ? 5.109 -21.266 -16.375 1 95.94 115 ILE A CA 1
ATOM 865 C C . ILE A 1 115 ? 5.883 -21.906 -15.227 1 95.94 115 ILE A C 1
ATOM 867 O O . ILE A 1 115 ? 5.461 -21.828 -14.07 1 95.94 115 ILE A O 1
ATOM 871 N N . LEU A 1 116 ? 7.016 -22.484 -15.547 1 95.62 116 LEU A N 1
ATOM 872 C CA . LEU A 1 116 ? 7.828 -23.109 -14.516 1 95.62 116 LEU A CA 1
ATOM 873 C C . LEU A 1 116 ? 8.367 -22.078 -13.531 1 95.62 116 LEU A C 1
ATOM 875 O O . LEU A 1 116 ? 8.508 -22.359 -12.344 1 95.62 116 LEU A O 1
ATOM 879 N N . PHE A 1 117 ? 8.664 -20.906 -14.055 1 97.12 117 PHE A N 1
ATOM 880 C CA . PHE A 1 117 ? 9.109 -19.828 -13.195 1 97.12 117 PHE A CA 1
ATOM 881 C C . PHE A 1 117 ? 8.062 -19.516 -12.133 1 97.12 117 PHE A C 1
ATOM 883 O O . PHE A 1 117 ? 8.383 -19.391 -10.945 1 97.12 117 PHE A O 1
ATOM 890 N N . ALA A 1 118 ? 6.824 -19.422 -12.555 1 97 118 ALA A N 1
ATOM 891 C CA . ALA A 1 118 ? 5.734 -19.141 -11.625 1 97 118 ALA A CA 1
ATOM 892 C C . ALA A 1 118 ? 5.594 -20.234 -10.578 1 97 118 ALA A C 1
ATOM 894 O O . ALA A 1 118 ? 5.352 -19.953 -9.406 1 97 118 ALA A O 1
ATOM 895 N N . VAL A 1 119 ? 5.801 -21.453 -10.977 1 96.38 119 VAL A N 1
ATOM 896 C CA . VAL A 1 119 ? 5.695 -22.578 -10.062 1 96.38 119 VAL A CA 1
ATOM 897 C C . VAL A 1 119 ? 6.82 -22.531 -9.039 1 96.38 119 VAL A C 1
ATOM 899 O O . VAL A 1 119 ? 6.59 -22.703 -7.84 1 96.38 119 VAL A O 1
ATOM 902 N N . ARG A 1 120 ? 7.992 -22.25 -9.523 1 95.75 120 ARG A N 1
ATOM 903 C CA . ARG A 1 120 ? 9.133 -22.156 -8.617 1 95.75 120 ARG A CA 1
ATOM 904 C C . ARG A 1 120 ? 8.984 -21 -7.641 1 95.75 120 ARG A C 1
ATOM 906 O O . ARG A 1 120 ? 9.375 -21.109 -6.477 1 95.75 120 ARG A O 1
ATOM 913 N N . ALA A 1 121 ? 8.445 -19.922 -8.125 1 97.19 121 ALA A N 1
ATOM 914 C CA . ALA A 1 121 ? 8.141 -18.781 -7.25 1 97.19 121 ALA A CA 1
ATOM 915 C C . ALA A 1 121 ? 7.145 -19.188 -6.164 1 97.19 121 ALA A C 1
ATOM 917 O O . ALA A 1 121 ? 7.289 -18.781 -5.008 1 97.19 121 ALA A O 1
ATOM 918 N N . TYR A 1 122 ? 6.176 -19.984 -6.527 1 96.31 122 TYR A N 1
ATOM 919 C CA . TYR A 1 122 ? 5.203 -20.469 -5.562 1 96.31 122 TYR A CA 1
ATOM 920 C C . TYR A 1 122 ? 5.875 -21.359 -4.52 1 96.31 122 TYR A C 1
ATOM 922 O O . TYR A 1 122 ? 5.605 -21.234 -3.324 1 96.31 122 TYR A O 1
ATOM 930 N N . ILE A 1 123 ? 6.699 -22.219 -4.965 1 94.75 123 ILE A N 1
ATOM 931 C CA . ILE A 1 123 ? 7.344 -23.188 -4.09 1 94.75 123 ILE A CA 1
ATOM 932 C C . ILE A 1 123 ? 8.203 -22.469 -3.059 1 94.75 123 ILE A C 1
ATOM 934 O O . ILE A 1 123 ? 8.125 -22.75 -1.862 1 94.75 123 ILE A O 1
ATOM 938 N N . ILE A 1 124 ? 8.961 -21.531 -3.48 1 96 124 ILE A N 1
ATOM 939 C CA . ILE A 1 124 ? 9.828 -20.828 -2.537 1 96 124 ILE A CA 1
ATOM 940 C C . ILE A 1 124 ? 8.977 -20 -1.578 1 96 124 ILE A C 1
ATOM 942 O O . ILE A 1 124 ? 9.312 -19.859 -0.4 1 96 124 ILE A O 1
ATOM 946 N N . ALA A 1 125 ? 7.91 -19.406 -2.088 1 95.62 125 ALA A N 1
ATOM 947 C CA . ALA A 1 125 ? 6.996 -18.672 -1.222 1 95.62 125 ALA A CA 1
ATOM 948 C C . ALA A 1 125 ? 6.426 -19.562 -0.131 1 95.62 125 ALA A C 1
ATOM 950 O O . ALA A 1 125 ? 6.234 -19.125 1.007 1 95.62 125 ALA A O 1
ATOM 951 N N . ASP A 1 126 ? 6.152 -20.766 -0.495 1 93.62 126 ASP A N 1
ATOM 952 C CA . ASP A 1 126 ? 5.629 -21.75 0.459 1 93.62 126 ASP A CA 1
ATOM 953 C C . ASP A 1 126 ? 6.691 -22.125 1.487 1 93.62 126 ASP A C 1
ATOM 955 O O . ASP A 1 126 ? 6.414 -22.172 2.688 1 93.62 126 ASP A O 1
ATOM 959 N N . ILE A 1 127 ? 7.906 -22.391 1.037 1 93.25 127 ILE A N 1
ATOM 960 C CA . ILE A 1 127 ? 9.016 -22.766 1.901 1 93.25 127 ILE A CA 1
ATOM 961 C C . ILE A 1 127 ? 9.289 -21.672 2.92 1 93.25 127 ILE A C 1
ATOM 963 O O . ILE A 1 127 ? 9.477 -21.938 4.105 1 93.25 127 ILE A O 1
ATOM 967 N N . TYR A 1 128 ? 9.211 -20.453 2.492 1 94.94 128 TYR A N 1
ATOM 968 C CA . TYR A 1 128 ? 9.562 -19.344 3.363 1 94.94 128 TYR A CA 1
ATOM 969 C C . TYR A 1 128 ? 8.32 -18.703 3.969 1 94.94 128 TYR A C 1
ATOM 971 O O . TYR A 1 128 ? 8.406 -17.656 4.605 1 94.94 128 TYR A O 1
ATOM 979 N N . ALA A 1 129 ? 7.242 -19.25 3.748 1 93.62 129 ALA A N 1
ATOM 980 C CA . ALA A 1 129 ? 5.977 -18.891 4.379 1 93.62 129 ALA A CA 1
ATOM 981 C C . ALA A 1 129 ? 5.602 -17.438 4.07 1 93.62 129 ALA A C 1
ATOM 983 O O . ALA A 1 129 ? 5.336 -16.656 4.984 1 93.62 129 ALA A O 1
ATOM 984 N N . VAL A 1 130 ? 5.453 -17.172 2.852 1 94.38 130 VAL A N 1
ATOM 985 C CA . VAL A 1 130 ? 5.016 -15.852 2.379 1 94.38 130 VAL A CA 1
ATOM 986 C C . VAL A 1 130 ? 3.699 -15.992 1.613 1 94.38 130 VAL A C 1
ATOM 988 O O . VAL A 1 130 ? 3.695 -16.047 0.382 1 94.38 130 VAL A O 1
ATOM 991 N N . PRO A 1 131 ? 2.625 -15.883 2.264 1 92.62 131 PRO A N 1
ATOM 992 C CA . PRO A 1 131 ? 1.335 -16.234 1.669 1 92.62 131 PRO A CA 1
ATOM 993 C C . PRO A 1 131 ? 0.938 -15.32 0.517 1 92.62 131 PRO A C 1
ATOM 995 O O . PRO A 1 131 ? 0.357 -15.773 -0.471 1 92.62 131 PRO A O 1
ATOM 998 N N . ASN A 1 132 ? 1.237 -14.094 0.674 1 92.81 132 ASN A N 1
ATOM 999 C CA . ASN A 1 132 ? 0.835 -13.18 -0.386 1 92.81 132 ASN A CA 1
ATOM 1000 C C . ASN A 1 132 ? 1.62 -13.43 -1.671 1 92.81 132 ASN A C 1
ATOM 1002 O O . ASN A 1 132 ? 1.093 -13.25 -2.77 1 92.81 132 ASN A O 1
ATOM 1006 N N . MET A 1 133 ? 2.812 -13.805 -1.579 1 94.88 133 MET A N 1
ATOM 1007 C CA . MET A 1 133 ? 3.584 -14.164 -2.768 1 94.88 133 MET A CA 1
ATOM 1008 C C . MET A 1 133 ? 3.029 -15.422 -3.418 1 94.88 133 MET A C 1
ATOM 1010 O O . MET A 1 133 ? 3.033 -15.547 -4.645 1 94.88 133 MET A O 1
ATOM 1014 N N . LYS A 1 134 ? 2.553 -16.391 -2.619 1 94.62 134 LYS A N 1
ATOM 1015 C CA . LYS A 1 134 ? 1.907 -17.594 -3.162 1 94.62 134 LYS A CA 1
ATOM 1016 C C . LYS A 1 134 ? 0.72 -17.219 -4.047 1 94.62 134 LYS A C 1
ATOM 1018 O O . LYS A 1 134 ? 0.554 -17.766 -5.137 1 94.62 134 LYS A O 1
ATOM 1023 N N . LYS A 1 135 ? 0.025 -16.328 -3.523 1 94.38 135 LYS A N 1
ATOM 1024 C CA . LYS A 1 135 ? -1.161 -15.898 -4.258 1 94.38 135 LYS A CA 1
ATOM 1025 C C . LYS A 1 135 ? -0.782 -15.266 -5.59 1 94.38 135 LYS A C 1
ATOM 1027 O O . LYS A 1 135 ? -1.38 -15.57 -6.625 1 94.38 135 LYS A O 1
ATOM 1032 N N . ILE A 1 136 ? 0.228 -14.391 -5.508 1 95.31 136 ILE A N 1
ATOM 1033 C CA . ILE A 1 136 ? 0.666 -13.703 -6.715 1 95.31 136 ILE A CA 1
ATOM 1034 C C . ILE A 1 136 ? 1.229 -14.711 -7.711 1 95.31 136 ILE A C 1
ATOM 1036 O O . ILE A 1 136 ? 0.929 -14.648 -8.906 1 95.31 136 ILE A O 1
ATOM 1040 N N . ALA A 1 137 ? 2.027 -15.641 -7.277 1 96.5 137 ALA A N 1
ATOM 1041 C CA . ALA A 1 137 ? 2.596 -16.688 -8.133 1 96.5 137 ALA A CA 1
ATOM 1042 C C . ALA A 1 137 ? 1.498 -17.531 -8.766 1 96.5 137 ALA A C 1
ATOM 1044 O O . ALA A 1 137 ? 1.572 -17.859 -9.953 1 96.5 137 ALA A O 1
ATOM 1045 N N . THR A 1 138 ? 0.458 -17.859 -8.016 1 95.94 138 THR A N 1
ATOM 1046 C CA . THR A 1 138 ? -0.665 -18.641 -8.508 1 95.94 138 THR A CA 1
ATOM 1047 C C . THR A 1 138 ? -1.411 -17.891 -9.609 1 95.94 138 THR A C 1
ATOM 1049 O O . THR A 1 138 ? -1.772 -18.469 -10.633 1 95.94 138 THR A O 1
ATOM 1052 N N . ALA A 1 139 ? -1.593 -16.656 -9.352 1 95.81 139 ALA A N 1
ATOM 1053 C CA . ALA A 1 139 ? -2.277 -15.844 -10.352 1 95.81 139 ALA A CA 1
ATOM 1054 C C . ALA A 1 139 ? -1.49 -15.797 -11.656 1 95.81 139 ALA A C 1
ATOM 1056 O O . ALA A 1 139 ? -2.062 -15.938 -12.742 1 95.81 139 ALA A O 1
ATOM 1057 N N . LYS A 1 140 ? -0.228 -15.617 -11.539 1 96.5 140 LYS A N 1
ATOM 1058 C CA . LYS A 1 140 ? 0.618 -15.594 -12.734 1 96.5 140 LYS A CA 1
ATOM 1059 C C . LYS A 1 140 ? 0.603 -16.953 -13.445 1 96.5 140 LYS A C 1
ATOM 1061 O O . LYS A 1 140 ? 0.514 -17 -14.672 1 96.5 140 LYS A O 1
ATOM 1066 N N . PHE A 1 141 ? 0.656 -17.953 -12.672 1 97 141 PHE A N 1
ATOM 1067 C CA . PHE A 1 141 ? 0.569 -19.297 -13.227 1 97 141 PHE A CA 1
ATOM 1068 C C . PHE A 1 141 ? -0.738 -19.484 -13.984 1 97 141 PHE A C 1
ATOM 1070 O O . PHE A 1 141 ? -0.74 -19.984 -15.109 1 97 141 PHE A O 1
ATOM 1077 N N . SER A 1 142 ? -1.816 -19.109 -13.391 1 96.62 142 SER A N 1
ATOM 1078 C CA . SER A 1 142 ? -3.141 -19.25 -13.984 1 96.62 142 SER A CA 1
ATOM 1079 C C . SER A 1 142 ? -3.227 -18.531 -15.32 1 96.62 142 SER A C 1
ATOM 1081 O O . SER A 1 142 ? -3.703 -19.094 -16.312 1 96.62 142 SER A O 1
ATOM 1083 N N . GLU A 1 143 ? -2.758 -17.344 -15.312 1 96.25 143 GLU A N 1
ATOM 1084 C CA . GLU A 1 143 ? -2.785 -16.562 -16.531 1 96.25 143 GLU A CA 1
ATOM 1085 C C . GLU A 1 143 ? -1.964 -17.219 -17.641 1 96.25 143 GLU A C 1
ATOM 1087 O O . GLU A 1 143 ? -2.428 -17.328 -18.781 1 96.25 143 GLU A O 1
ATOM 1092 N N . LEU A 1 144 ? -0.823 -17.688 -17.312 1 96.25 144 LEU A N 1
ATOM 1093 C CA . LEU A 1 144 ? 0.086 -18.281 -18.297 1 96.25 144 LEU A CA 1
ATOM 1094 C C . LEU A 1 144 ? -0.421 -19.641 -18.75 1 96.25 144 LEU A C 1
ATOM 1096 O O . LEU A 1 144 ? -0.466 -19.922 -19.938 1 96.25 144 LEU A O 1
ATOM 1100 N N . ALA A 1 145 ? -0.865 -20.438 -17.828 1 95.62 145 ALA A N 1
ATOM 1101 C CA . ALA A 1 145 ? -1.24 -21.828 -18.094 1 95.62 145 ALA A CA 1
ATOM 1102 C C . ALA A 1 145 ? -2.561 -21.891 -18.859 1 95.62 145 ALA A C 1
ATOM 1104 O O . ALA A 1 145 ? -2.777 -22.812 -19.656 1 95.62 145 ALA A O 1
ATOM 1105 N N . SER A 1 146 ? -3.371 -20.953 -18.594 1 94.81 146 SER A N 1
ATOM 1106 C CA . SER A 1 146 ? -4.676 -20.969 -19.25 1 94.81 146 SER A CA 1
ATOM 1107 C C . SER A 1 146 ? -4.535 -20.797 -20.75 1 94.81 146 SER A C 1
ATOM 1109 O O . SER A 1 146 ? -5.363 -21.297 -21.516 1 94.81 146 SER A O 1
ATOM 1111 N N . VAL A 1 147 ? -3.469 -20.109 -21.172 1 93.81 147 VAL A N 1
ATOM 1112 C CA . VAL A 1 147 ? -3.307 -19.875 -22.594 1 93.81 147 VAL A CA 1
ATOM 1113 C C . VAL A 1 147 ? -2.238 -20.812 -23.156 1 93.81 147 VAL A C 1
ATOM 1115 O O . VAL A 1 147 ? -2.174 -21.031 -24.375 1 93.81 147 VAL A O 1
ATOM 1118 N N . ASN A 1 148 ? -1.451 -21.5 -22.297 1 93.62 148 ASN A N 1
ATOM 1119 C CA . ASN A 1 148 ? -0.338 -22.312 -22.766 1 93.62 148 ASN A CA 1
ATOM 1120 C C . ASN A 1 148 ? -0.45 -23.75 -22.25 1 93.62 148 ASN A C 1
ATOM 1122 O O . ASN A 1 148 ? 0.562 -24.406 -21.984 1 93.62 148 ASN A O 1
ATOM 1126 N N . TYR A 1 149 ? -1.688 -24.234 -22.125 1 93.44 149 TYR A N 1
ATOM 1127 C CA . TYR A 1 149 ? -1.882 -25.562 -21.531 1 93.44 149 TYR A CA 1
ATOM 1128 C C . TYR A 1 149 ? -1.417 -26.656 -22.5 1 93.44 149 TYR A C 1
ATOM 1130 O O . TYR A 1 149 ? -1.21 -27.797 -22.078 1 93.44 149 TYR A O 1
ATOM 1138 N N . LYS A 1 150 ? -1.212 -26.312 -23.797 1 92.75 150 LYS A N 1
ATOM 1139 C CA . LYS A 1 150 ? -0.755 -27.297 -24.766 1 92.75 150 LYS A CA 1
ATOM 1140 C C . LYS A 1 150 ? 0.769 -27.375 -24.797 1 92.75 150 LYS A C 1
ATOM 1142 O O . LYS A 1 150 ? 1.336 -28.312 -25.391 1 92.75 150 LYS A O 1
ATOM 1147 N N . ASN A 1 151 ? 1.404 -26.453 -24.156 1 91.5 151 ASN A N 1
ATOM 1148 C CA . ASN A 1 151 ? 2.861 -26.406 -24.125 1 91.5 151 ASN A CA 1
ATOM 1149 C C . ASN A 1 151 ? 3.447 -27.516 -23.25 1 91.5 151 ASN A C 1
ATOM 1151 O O . ASN A 1 151 ? 2.947 -27.766 -22.156 1 91.5 151 ASN A O 1
ATOM 1155 N N . PRO A 1 152 ? 4.477 -28.172 -23.766 1 93.31 152 PRO A N 1
ATOM 1156 C CA . PRO A 1 152 ? 5.109 -29.219 -22.969 1 93.31 152 PRO A CA 1
ATOM 1157 C C . PRO A 1 152 ? 5.555 -28.734 -21.594 1 93.31 152 PRO A C 1
ATOM 1159 O O . PRO A 1 152 ? 5.613 -29.531 -20.641 1 93.31 152 PRO A O 1
ATOM 1162 N N . ASN A 1 153 ? 5.789 -27.5 -21.516 1 94 153 ASN A N 1
ATOM 1163 C CA . ASN A 1 153 ? 6.215 -26.938 -20.25 1 94 153 ASN A CA 1
ATOM 1164 C C . ASN A 1 153 ? 5.102 -26.984 -19.203 1 94 153 ASN A C 1
ATOM 1166 O O . ASN A 1 153 ? 5.371 -27 -18 1 94 153 ASN A O 1
ATOM 1170 N N . PHE A 1 154 ? 3.908 -27.047 -19.688 1 96.56 154 PHE A N 1
ATOM 1171 C CA . PHE A 1 154 ? 2.795 -27.156 -18.75 1 96.56 154 PHE A CA 1
ATOM 1172 C C . PHE A 1 154 ? 2.797 -28.516 -18.078 1 96.56 154 PHE A C 1
ATOM 1174 O O . PHE A 1 154 ? 2.602 -28.609 -16.859 1 96.56 154 PHE A O 1
ATOM 1181 N N . VAL A 1 155 ? 3.07 -29.516 -18.844 1 96.25 155 VAL A N 1
ATOM 1182 C CA . VAL A 1 155 ? 3.111 -30.875 -18.297 1 96.25 155 VAL A CA 1
ATOM 1183 C C . VAL A 1 155 ? 4.266 -30.984 -17.312 1 96.25 155 VAL A C 1
ATOM 1185 O O . VAL A 1 155 ? 4.109 -31.562 -16.234 1 96.25 155 VAL A O 1
ATOM 1188 N N . THR A 1 156 ? 5.375 -30.406 -17.672 1 96 156 THR A N 1
ATOM 1189 C CA . THR A 1 156 ? 6.52 -30.375 -16.766 1 96 156 THR A CA 1
ATOM 1190 C C . THR A 1 156 ? 6.168 -29.656 -15.461 1 96 156 THR A C 1
ATOM 1192 O O . THR A 1 156 ? 6.543 -30.094 -14.375 1 96 156 THR A O 1
ATOM 1195 N N . ALA A 1 157 ? 5.449 -28.578 -15.586 1 96.12 157 ALA A N 1
ATOM 1196 C CA . ALA A 1 157 ? 5.016 -27.812 -14.43 1 96.12 157 ALA A CA 1
ATOM 1197 C C . ALA A 1 157 ? 4.113 -28.641 -13.523 1 96.12 157 ALA A C 1
ATOM 1199 O O . ALA A 1 157 ? 4.238 -28.594 -12.297 1 96.12 157 ALA A O 1
ATOM 1200 N N . LEU A 1 158 ? 3.227 -29.438 -14.102 1 95.88 158 LEU A N 1
ATOM 1201 C CA . LEU A 1 158 ? 2.348 -30.312 -13.328 1 95.88 158 LEU A CA 1
ATOM 1202 C C . LEU A 1 158 ? 3.16 -31.297 -12.5 1 95.88 158 LEU A C 1
ATOM 1204 O O . LEU A 1 158 ? 2.857 -31.531 -11.32 1 95.88 158 LEU A O 1
ATOM 1208 N N . ARG A 1 159 ? 4.141 -31.797 -13.156 1 95.81 159 ARG A N 1
ATOM 1209 C CA . ARG A 1 159 ? 5.008 -32.75 -12.445 1 95.81 159 ARG A CA 1
ATOM 1210 C C . ARG A 1 159 ? 5.664 -32.094 -11.242 1 95.81 159 ARG A C 1
ATOM 1212 O O . ARG A 1 159 ? 5.637 -32.625 -10.141 1 95.81 159 ARG A O 1
ATOM 1219 N N . VAL A 1 160 ? 6.207 -30.922 -11.406 1 95 160 VAL A N 1
ATOM 1220 C CA . VAL A 1 160 ? 6.895 -30.203 -10.336 1 95 160 VAL A CA 1
ATOM 1221 C C . VAL A 1 160 ? 5.914 -29.859 -9.219 1 95 160 VAL A C 1
ATOM 1223 O O . VAL A 1 160 ? 6.242 -30 -8.039 1 95 160 VAL A O 1
ATOM 1226 N N . ILE A 1 161 ? 4.688 -29.453 -9.562 1 95.19 161 ILE A N 1
ATOM 1227 C CA . ILE A 1 161 ? 3.658 -29.109 -8.586 1 95.19 161 ILE A CA 1
ATOM 1228 C C . ILE A 1 161 ? 3.361 -30.312 -7.699 1 95.19 161 ILE A C 1
ATOM 1230 O O . ILE A 1 161 ? 3.299 -30.188 -6.477 1 95.19 161 ILE A O 1
ATOM 1234 N N . TYR A 1 162 ? 3.297 -31.438 -8.227 1 94 162 TYR A N 1
ATOM 1235 C CA . TYR A 1 162 ? 2.889 -32.625 -7.469 1 94 162 TYR A CA 1
ATOM 1236 C C . TYR A 1 162 ? 4.09 -33.281 -6.809 1 94 162 TYR A C 1
ATOM 1238 O O . TYR A 1 162 ? 3.928 -34.156 -5.945 1 94 162 TYR A O 1
ATOM 1246 N N . GLU A 1 163 ? 5.301 -32.906 -7.176 1 92.06 163 GLU A N 1
ATOM 1247 C CA . GLU A 1 163 ? 6.504 -33.375 -6.488 1 92.06 163 GLU A CA 1
ATOM 1248 C C . GLU A 1 163 ? 6.805 -32.5 -5.262 1 92.06 163 GLU A C 1
ATOM 1250 O O . GLU A 1 163 ? 7.531 -32.938 -4.363 1 92.06 163 GLU A O 1
ATOM 1255 N N . SER A 1 164 ? 6.258 -31.312 -5.32 1 86.75 164 SER A N 1
ATOM 1256 C CA . SER A 1 164 ? 6.492 -30.391 -4.207 1 86.75 164 SER A CA 1
ATOM 1257 C C . SER A 1 164 ? 5.523 -30.656 -3.061 1 86.75 164 SER A C 1
ATOM 1259 O O . SER A 1 164 ? 4.566 -31.422 -3.213 1 86.75 164 SER A O 1
ATOM 1261 N N . ALA A 1 165 ? 5.879 -30.078 -1.914 1 71.44 165 ALA A N 1
ATOM 1262 C CA . ALA A 1 165 ? 5.031 -30.312 -0.746 1 71.44 165 ALA A CA 1
ATOM 1263 C C . ALA A 1 165 ? 3.594 -29.891 -1.017 1 71.44 165 ALA A C 1
ATOM 1265 O O . ALA A 1 165 ? 3.352 -28.922 -1.739 1 71.44 165 ALA A O 1
ATOM 1266 N N . GLN A 1 166 ? 2.791 -30.719 -0.418 1 68.69 166 GLN A N 1
ATOM 1267 C CA . GLN A 1 166 ? 1.361 -30.516 -0.639 1 68.69 166 GLN A CA 1
ATOM 1268 C C . GLN A 1 166 ? 0.855 -29.281 0.099 1 68.69 166 GLN A C 1
ATOM 1270 O O . GLN A 1 166 ? 1.108 -29.109 1.294 1 68.69 166 GLN A O 1
ATOM 1275 N N . ASP A 1 167 ? 0.436 -28.328 -0.683 1 72.38 167 ASP A N 1
ATOM 1276 C CA . ASP A 1 167 ? -0.297 -27.188 -0.151 1 72.38 167 ASP A CA 1
ATOM 1277 C C . ASP A 1 167 ? -1.805 -27.406 -0.248 1 72.38 167 ASP A C 1
ATOM 1279 O O . ASP A 1 167 ? -2.322 -27.734 -1.318 1 72.38 167 ASP A O 1
ATOM 1283 N N . ASN A 1 168 ? -2.449 -27.406 0.925 1 71.44 168 ASN A N 1
ATOM 1284 C CA . ASN A 1 168 ? -3.881 -27.688 0.951 1 71.44 168 ASN A CA 1
ATOM 1285 C C . ASN A 1 168 ? -4.695 -26.406 1.121 1 71.44 168 ASN A C 1
ATOM 1287 O O . ASN A 1 168 ? -5.895 -26.469 1.408 1 71.44 168 ASN A O 1
ATOM 1291 N N . ASP A 1 169 ? -4.039 -25.375 0.908 1 76.06 169 ASP A N 1
ATOM 1292 C CA . ASP A 1 169 ? -4.762 -24.109 1.032 1 76.06 169 ASP A CA 1
ATOM 1293 C C . ASP A 1 169 ? -5.738 -23.922 -0.128 1 76.06 169 ASP A C 1
ATOM 1295 O O . ASP A 1 169 ? -5.492 -24.391 -1.237 1 76.06 169 ASP A O 1
ATOM 1299 N N . LYS A 1 170 ? -6.867 -23.359 0.237 1 73.44 170 LYS A N 1
ATOM 1300 C CA . LYS A 1 170 ? -7.809 -23 -0.818 1 73.44 170 LYS A CA 1
ATOM 1301 C C . LYS A 1 170 ? -7.164 -22.047 -1.82 1 73.44 170 LYS A C 1
ATOM 1303 O O . LYS A 1 170 ? -6.504 -21.078 -1.431 1 73.44 170 LYS A O 1
ATOM 1308 N N . GLY A 1 171 ? -7.332 -22.344 -3.039 1 78.06 171 GLY A N 1
ATOM 1309 C CA . GLY A 1 171 ? -6.801 -21.484 -4.09 1 78.06 171 GLY A CA 1
ATOM 1310 C C . GLY A 1 171 ? -5.312 -21.672 -4.309 1 78.06 171 GLY A C 1
ATOM 1311 O O . GLY A 1 171 ? -4.66 -20.812 -4.91 1 78.06 171 GLY A O 1
ATOM 1312 N N . CYS A 1 172 ? -4.914 -22.75 -3.906 1 86.81 172 CYS A N 1
ATOM 1313 C CA . CYS A 1 172 ? -3.494 -23.047 -4.074 1 86.81 172 CYS A CA 1
ATOM 1314 C C . CYS A 1 172 ? -3.172 -23.375 -5.523 1 86.81 172 CYS A C 1
ATOM 1316 O O . CYS A 1 172 ? -4.074 -23.5 -6.352 1 86.81 172 CYS A O 1
ATOM 1318 N N . MET A 1 173 ? -1.943 -23.406 -5.789 1 93.94 173 MET A N 1
ATOM 1319 C CA . MET A 1 173 ? -1.451 -23.625 -7.148 1 93.94 173 MET A CA 1
ATOM 1320 C C . MET A 1 173 ? -1.933 -24.969 -7.691 1 93.94 173 MET A C 1
ATOM 1322 O O . MET A 1 173 ? -2.303 -25.078 -8.859 1 93.94 173 MET A O 1
ATOM 1326 N N . ARG A 1 174 ? -2.018 -26 -6.836 1 93.38 174 ARG A N 1
ATOM 1327 C CA . ARG A 1 174 ? -2.498 -27.312 -7.234 1 93.38 174 ARG A CA 1
ATOM 1328 C C . ARG A 1 174 ? -3.945 -27.25 -7.711 1 93.38 174 ARG A C 1
ATOM 1330 O O . ARG A 1 174 ? -4.281 -27.781 -8.766 1 93.38 174 ARG A O 1
ATOM 1337 N N . GLU A 1 175 ? -4.727 -26.609 -6.977 1 93.38 175 GLU A N 1
ATOM 1338 C CA . GLU A 1 175 ? -6.133 -26.469 -7.344 1 93.38 175 GLU A CA 1
ATOM 1339 C C . GLU A 1 175 ? -6.281 -25.75 -8.688 1 93.38 175 GLU A C 1
ATOM 1341 O O . GLU A 1 175 ? -7.094 -26.172 -9.523 1 93.38 175 GLU A O 1
ATOM 1346 N N . THR A 1 176 ? -5.527 -24.703 -8.797 1 95.06 176 THR A N 1
ATOM 1347 C CA . THR A 1 176 ? -5.562 -23.953 -10.039 1 95.06 176 THR A CA 1
ATOM 1348 C C . THR A 1 176 ? -5.133 -24.812 -11.219 1 95.06 176 THR A C 1
ATOM 1350 O O . THR A 1 176 ? -5.758 -24.781 -12.281 1 95.06 176 THR A O 1
ATOM 1353 N N . ALA A 1 177 ? -4.102 -25.578 -11.055 1 96.06 177 ALA A N 1
ATOM 1354 C CA . ALA A 1 177 ? -3.611 -26.484 -12.086 1 96.06 177 ALA A CA 1
ATOM 1355 C C . ALA A 1 177 ? -4.668 -27.516 -12.453 1 96.06 177 ALA A C 1
ATOM 1357 O O . ALA A 1 177 ? -4.918 -27.781 -13.633 1 96.06 177 ALA A O 1
ATOM 1358 N N . VAL A 1 178 ? -5.32 -28.062 -11.5 1 95.69 178 VAL A N 1
ATOM 1359 C CA . VAL A 1 178 ? -6.34 -29.094 -11.703 1 95.69 178 VAL A CA 1
ATOM 1360 C C . VAL A 1 178 ? -7.52 -28.5 -12.469 1 95.69 178 VAL A C 1
ATOM 1362 O O . VAL A 1 178 ? -8.07 -29.156 -13.359 1 95.69 178 VAL A O 1
ATOM 1365 N N . ASP A 1 179 ? -7.855 -27.328 -12.102 1 95.25 179 ASP A N 1
ATOM 1366 C CA . ASP A 1 179 ? -8.953 -26.672 -12.789 1 95.25 179 ASP A CA 1
ATOM 1367 C C . ASP A 1 179 ? -8.648 -26.516 -14.281 1 95.25 179 ASP A C 1
ATOM 1369 O O . ASP A 1 179 ? -9.516 -26.75 -15.125 1 95.25 179 ASP A O 1
ATOM 1373 N N . ILE A 1 180 ? -7.504 -26.156 -14.594 1 96.25 180 ILE A N 1
ATOM 1374 C CA . ILE A 1 180 ? -7.105 -25.969 -15.984 1 96.25 180 ILE A CA 1
ATOM 1375 C C . ILE A 1 180 ? -7.098 -27.312 -16.703 1 96.25 180 ILE A C 1
ATOM 1377 O O . ILE A 1 180 ? -7.617 -27.438 -17.812 1 96.25 180 ILE A O 1
ATOM 1381 N N . VAL A 1 181 ? -6.562 -28.328 -16.031 1 96.81 181 VAL A N 1
ATOM 1382 C CA . VAL A 1 181 ? -6.496 -29.672 -16.625 1 96.81 181 VAL A CA 1
ATOM 1383 C C . VAL A 1 181 ? -7.906 -30.188 -16.859 1 96.81 181 VAL A C 1
ATOM 1385 O O . VAL A 1 181 ? -8.188 -30.781 -17.906 1 96.81 181 VAL A O 1
ATOM 1388 N N . SER A 1 182 ? -8.766 -29.953 -15.914 1 95.69 182 SER A N 1
ATOM 1389 C CA . SER A 1 182 ? -10.125 -30.484 -16 1 95.69 182 SER A CA 1
ATOM 1390 C C . SER A 1 182 ? -10.875 -29.875 -17.188 1 95.69 182 SER A C 1
ATOM 1392 O O . SER A 1 182 ? -11.758 -30.516 -17.75 1 95.69 182 SER A O 1
ATOM 1394 N N . LYS A 1 183 ? -10.516 -28.734 -17.547 1 94.31 183 LYS A N 1
ATOM 1395 C CA . LYS A 1 183 ? -11.156 -28.062 -18.688 1 94.31 183 LYS A CA 1
ATOM 1396 C C . LYS A 1 183 ? -10.633 -28.609 -20 1 94.31 183 LYS A C 1
ATOM 1398 O O . LYS A 1 183 ? -11.297 -28.5 -21.031 1 94.31 183 LYS A O 1
ATOM 1403 N N . HIS A 1 184 ? -9.453 -29.203 -19.984 1 95.25 184 HIS A N 1
ATOM 1404 C CA . HIS A 1 184 ? -8.812 -29.578 -21.234 1 95.25 184 HIS A CA 1
ATOM 1405 C C . HIS A 1 184 ? -8.289 -31.016 -21.172 1 95.25 184 HIS A C 1
ATOM 1407 O O . HIS A 1 184 ? -7.297 -31.344 -21.828 1 95.25 184 HIS A O 1
ATOM 1413 N N . TYR A 1 185 ? -8.875 -31.797 -20.359 1 92.88 185 TYR A N 1
ATOM 1414 C CA . TYR A 1 185 ? -8.312 -33.125 -20.062 1 92.88 185 TYR A CA 1
ATOM 1415 C C . TYR A 1 185 ? -8.336 -34 -21.297 1 92.88 185 TYR A C 1
ATOM 1417 O O . TYR A 1 185 ? -7.484 -34.906 -21.453 1 92.88 185 TYR A O 1
ATOM 1425 N N . ASP A 1 186 ? -9.25 -33.781 -22.172 1 91.94 186 ASP A N 1
ATOM 1426 C CA . ASP A 1 186 ? -9.344 -34.594 -23.391 1 91.94 186 ASP A CA 1
ATOM 1427 C C . ASP A 1 186 ? -8.102 -34.406 -24.266 1 91.94 186 ASP A C 1
ATOM 1429 O O . ASP A 1 186 ? -7.504 -35.406 -24.719 1 91.94 186 ASP A O 1
ATOM 1433 N N . LEU A 1 187 ? -7.746 -33.219 -24.391 1 93.38 187 LEU A N 1
ATOM 1434 C CA . LEU A 1 187 ? -6.562 -32.906 -25.188 1 93.38 187 LEU A CA 1
ATOM 1435 C C . LEU A 1 187 ? -5.293 -33.375 -24.469 1 93.38 187 LEU A C 1
ATOM 1437 O O . LEU A 1 187 ? -4.375 -33.875 -25.109 1 93.38 187 LEU A O 1
ATOM 1441 N N . LEU A 1 188 ? -5.23 -33.25 -23.203 1 95.69 188 LEU A N 1
ATOM 1442 C CA . LEU A 1 188 ? -4.039 -33.562 -22.422 1 95.69 188 LEU A CA 1
ATOM 1443 C C . LEU A 1 188 ? -3.832 -35.094 -22.344 1 95.69 188 LEU A C 1
ATOM 1445 O O . LEU A 1 188 ? -2.693 -35.562 -22.344 1 95.69 188 LEU A O 1
ATOM 1449 N N . LEU A 1 189 ? -4.906 -35.812 -22.422 1 93.75 189 LEU A N 1
ATOM 1450 C CA . LEU A 1 189 ? -4.824 -37.25 -22.328 1 93.75 189 LEU A CA 1
ATOM 1451 C C . LEU A 1 189 ? -4.219 -37.844 -23.594 1 93.75 189 LEU A C 1
ATOM 1453 O O . LEU A 1 189 ? -3.738 -39 -23.594 1 93.75 189 LEU A O 1
ATOM 1457 N N . ALA A 1 190 ? -4.27 -37.062 -24.609 1 93.19 190 ALA A N 1
ATOM 1458 C CA . ALA A 1 190 ? -3.658 -37.5 -25.859 1 93.19 190 ALA A CA 1
ATOM 1459 C C . ALA A 1 190 ? -2.145 -37.312 -25.828 1 93.19 190 ALA A C 1
ATOM 1461 O O . ALA A 1 190 ? -1.433 -37.812 -26.703 1 93.19 190 ALA A O 1
ATOM 1462 N N . ASN A 1 191 ? -1.638 -36.688 -24.875 1 93.88 191 ASN A N 1
ATOM 1463 C CA . ASN A 1 191 ? -0.215 -36.438 -24.688 1 93.88 191 ASN A CA 1
ATOM 1464 C C . ASN A 1 191 ? 0.435 -37.469 -23.781 1 93.88 191 ASN A C 1
ATOM 1466 O O . ASN A 1 191 ? 0.12 -37.562 -22.594 1 93.88 191 ASN A O 1
ATOM 1470 N N . SER A 1 192 ? 1.418 -38.188 -24.312 1 95.44 192 SER A N 1
ATOM 1471 C CA . SER A 1 192 ? 2.047 -39.312 -23.594 1 95.44 192 SER A CA 1
ATOM 1472 C C . SER A 1 192 ? 2.781 -38.812 -22.344 1 95.44 192 SER A C 1
ATOM 1474 O O . SER A 1 192 ? 2.826 -39.5 -21.328 1 95.44 192 SER A O 1
ATOM 1476 N N . ALA A 1 193 ? 3.326 -37.656 -22.469 1 95.44 193 ALA A N 1
ATOM 1477 C CA . ALA A 1 193 ? 4.023 -37.094 -21.312 1 95.44 193 ALA A CA 1
ATOM 1478 C C . ALA A 1 193 ? 3.059 -36.844 -20.156 1 95.44 193 ALA A C 1
ATOM 1480 O O . ALA A 1 193 ? 3.398 -37.062 -19 1 95.44 193 ALA A O 1
ATOM 1481 N N . PHE A 1 194 ? 1.905 -36.406 -20.453 1 96.5 194 PHE A N 1
ATOM 1482 C CA . PHE A 1 194 ? 0.887 -36.156 -19.438 1 96.5 194 PHE A CA 1
ATOM 1483 C C . PHE A 1 194 ? 0.434 -37.469 -18.797 1 96.5 194 PHE A C 1
ATOM 1485 O O . PHE A 1 194 ? 0.296 -37.562 -17.578 1 96.5 194 PHE A O 1
ATOM 1492 N N . GLU A 1 195 ? 0.267 -38.406 -19.578 1 96.12 195 GLU A N 1
ATOM 1493 C CA . GLU A 1 195 ? -0.102 -39.719 -19.062 1 96.12 195 GLU A CA 1
ATOM 1494 C C . GLU A 1 195 ? 0.947 -40.25 -18.078 1 96.12 195 GLU A C 1
ATOM 1496 O O . GLU A 1 195 ? 0.607 -40.844 -17.062 1 96.12 195 GLU A O 1
ATOM 1501 N N . ALA A 1 196 ? 2.148 -40 -18.422 1 96.44 196 ALA A N 1
ATOM 1502 C CA . ALA A 1 196 ? 3.236 -40.438 -17.547 1 96.44 196 ALA A CA 1
ATOM 1503 C C . ALA A 1 196 ? 3.156 -39.75 -16.203 1 96.44 196 ALA A C 1
ATOM 1505 O O . ALA A 1 196 ? 3.42 -40.344 -15.156 1 96.44 196 ALA A O 1
ATOM 1506 N N . VAL A 1 197 ? 2.805 -38.469 -16.188 1 96.31 197 VAL A N 1
ATOM 1507 C CA . VAL A 1 197 ? 2.656 -37.719 -14.938 1 96.31 197 VAL A CA 1
ATOM 1508 C C . VAL A 1 197 ? 1.525 -38.344 -14.109 1 96.31 197 VAL A C 1
ATOM 1510 O O . VAL A 1 197 ? 1.652 -38.5 -12.891 1 96.31 197 VAL A O 1
ATOM 1513 N N . LEU A 1 198 ? 0.407 -38.719 -14.734 1 96.06 198 LEU A N 1
ATOM 1514 C CA . LEU A 1 198 ? -0.714 -39.375 -14.062 1 96.06 198 LEU A CA 1
ATOM 1515 C C . LEU A 1 198 ? -0.284 -40.688 -13.422 1 96.06 198 LEU A C 1
ATOM 1517 O O . LEU A 1 198 ? -0.674 -41 -12.297 1 96.06 198 LEU A O 1
ATOM 1521 N N . ASP A 1 199 ? 0.568 -41.375 -14.133 1 96.5 199 ASP A N 1
ATOM 1522 C CA . ASP A 1 199 ? 1.045 -42.656 -13.641 1 96.5 199 ASP A CA 1
ATOM 1523 C C . ASP A 1 199 ? 1.954 -42.469 -12.43 1 96.5 199 ASP A C 1
ATOM 1525 O O . ASP A 1 199 ? 1.868 -43.25 -11.461 1 96.5 199 ASP A O 1
ATOM 1529 N N . ASP A 1 200 ? 2.787 -41.531 -12.477 1 95.81 200 ASP A N 1
ATOM 1530 C CA . ASP A 1 200 ? 3.779 -41.281 -11.438 1 95.81 200 ASP A CA 1
ATOM 1531 C C . ASP A 1 200 ? 3.139 -40.625 -10.203 1 95.81 200 ASP A C 1
ATOM 1533 O O . ASP A 1 200 ? 3.615 -40.812 -9.086 1 95.81 200 ASP A O 1
ATOM 1537 N N . HIS A 1 201 ? 2.059 -39.875 -10.438 1 95.12 201 HIS A N 1
ATOM 1538 C CA . HIS A 1 201 ? 1.414 -39.125 -9.367 1 95.12 201 HIS A CA 1
ATOM 1539 C C . HIS A 1 201 ? -0.093 -39.344 -9.359 1 95.12 201 HIS A C 1
ATOM 1541 O O . HIS A 1 201 ? -0.858 -38.531 -9.859 1 95.12 201 HIS A O 1
ATOM 1547 N N . GLY A 1 202 ? -0.49 -40.406 -8.648 1 92.94 202 GLY A N 1
ATOM 1548 C CA . GLY A 1 202 ? -1.888 -40.812 -8.594 1 92.94 202 GLY A CA 1
ATOM 1549 C C . GLY A 1 202 ? -2.791 -39.75 -8.008 1 92.94 202 GLY A C 1
ATOM 1550 O O . GLY A 1 202 ? -3.973 -39.656 -8.352 1 92.94 202 GLY A O 1
ATOM 1551 N N . ALA A 1 203 ? -2.27 -38.938 -7.191 1 92.62 203 ALA A N 1
ATOM 1552 C CA . ALA A 1 203 ? -3.045 -37.875 -6.562 1 92.62 203 ALA A CA 1
ATOM 1553 C C . ALA A 1 203 ? -3.598 -36.906 -7.605 1 92.62 203 ALA A C 1
ATOM 1555 O O . ALA A 1 203 ? -4.691 -36.344 -7.438 1 92.62 203 ALA A O 1
ATOM 1556 N N . LEU A 1 204 ? -2.859 -36.656 -8.664 1 94.38 204 LEU A N 1
ATOM 1557 C CA . LEU A 1 204 ? -3.324 -35.781 -9.734 1 94.38 204 LEU A CA 1
ATOM 1558 C C . LEU A 1 204 ? -4.598 -36.312 -10.367 1 94.38 204 LEU A C 1
ATOM 1560 O O . LEU A 1 204 ? -5.566 -35.594 -10.562 1 94.38 204 LEU A O 1
ATOM 1564 N N . GLY A 1 205 ? -4.57 -37.594 -10.648 1 94.62 205 GLY A N 1
ATOM 1565 C CA . GLY A 1 205 ? -5.766 -38.219 -11.195 1 94.62 205 GLY A CA 1
ATOM 1566 C C . GLY A 1 205 ? -6.977 -38.094 -10.289 1 94.62 205 GLY A C 1
ATOM 1567 O O . GLY A 1 205 ? -8.07 -37.75 -10.75 1 94.62 205 GLY A O 1
ATOM 1568 N N . LYS A 1 206 ? -6.73 -38.344 -9.07 1 94.31 206 LYS A N 1
ATOM 1569 C CA . LYS A 1 206 ? -7.809 -38.219 -8.094 1 94.31 206 LYS A CA 1
ATOM 1570 C C . LYS A 1 206 ? -8.367 -36.781 -8.062 1 94.31 206 LYS A C 1
ATOM 1572 O O . LYS A 1 206 ? -9.586 -36.594 -8.062 1 94.31 206 LYS A O 1
ATOM 1577 N N . ASP A 1 207 ? -7.539 -35.844 -8.047 1 93.62 207 ASP A N 1
ATOM 1578 C CA . ASP A 1 207 ? -7.953 -34.438 -7.98 1 93.62 207 ASP A CA 1
ATOM 1579 C C . ASP A 1 207 ? -8.742 -34.031 -9.227 1 93.62 207 ASP A C 1
ATOM 1581 O O . ASP A 1 207 ? -9.727 -33.312 -9.133 1 93.62 207 ASP A O 1
ATOM 1585 N N . ILE A 1 208 ? -8.297 -34.5 -10.336 1 94.81 208 ILE A N 1
ATOM 1586 C CA . ILE A 1 208 ? -9 -34.219 -11.586 1 94.81 208 ILE A CA 1
ATOM 1587 C C . ILE A 1 208 ? -10.414 -34.812 -11.531 1 94.81 208 ILE A C 1
ATOM 1589 O O . ILE A 1 208 ? -11.375 -34.125 -11.883 1 94.81 208 ILE A O 1
ATOM 1593 N N . LEU A 1 209 ? -10.5 -36.031 -11.07 1 93.94 209 LEU A N 1
ATOM 1594 C CA . LEU A 1 209 ? -11.805 -36.688 -10.984 1 93.94 209 LEU A CA 1
ATOM 1595 C C . LEU A 1 209 ? -12.734 -35.906 -10.055 1 93.94 209 LEU A C 1
ATOM 1597 O O . LEU A 1 209 ? -13.906 -35.719 -10.375 1 93.94 209 LEU A O 1
ATOM 1601 N N . ARG A 1 210 ? -12.219 -35.5 -8.992 1 92.56 210 ARG A N 1
ATOM 1602 C CA . ARG A 1 210 ? -13.016 -34.719 -8.055 1 92.56 210 ARG A CA 1
ATOM 1603 C C . ARG A 1 210 ? -13.484 -33.438 -8.695 1 92.56 210 ARG A C 1
ATOM 1605 O O . ARG A 1 210 ? -14.625 -33 -8.484 1 92.56 210 ARG A O 1
ATOM 1612 N N . ALA A 1 211 ? -12.594 -32.75 -9.367 1 92.88 211 ALA A N 1
ATOM 1613 C CA . ALA A 1 211 ? -12.945 -31.516 -10.039 1 92.88 211 ALA A CA 1
ATOM 1614 C C . ALA A 1 211 ? -14.039 -31.75 -11.078 1 92.88 211 ALA A C 1
ATOM 1616 O O . ALA A 1 211 ? -14.969 -30.953 -11.195 1 92.88 211 ALA A O 1
ATOM 1617 N N . LEU A 1 212 ? -13.945 -32.812 -11.805 1 91.88 212 LEU A N 1
ATOM 1618 C CA . LEU A 1 212 ? -14.945 -33.125 -12.82 1 91.88 212 LEU A CA 1
ATOM 1619 C C . LEU A 1 212 ? -16.297 -33.438 -12.172 1 91.88 212 LEU A C 1
ATOM 1621 O O . LEU A 1 212 ? -17.344 -33.031 -12.688 1 91.88 212 LEU A O 1
ATOM 1625 N N . LEU A 1 213 ? -16.219 -34.125 -11.055 1 90.12 213 LEU A N 1
ATOM 1626 C CA . LEU A 1 213 ? -17.438 -34.438 -10.32 1 90.12 213 LEU A CA 1
ATOM 1627 C C . LEU A 1 213 ? -18.109 -33.156 -9.836 1 90.12 213 LEU A C 1
ATOM 1629 O O . LEU A 1 213 ? -19.344 -33.031 -9.914 1 90.12 213 LEU A O 1
ATOM 1633 N N . ARG A 1 214 ? -17.344 -32.281 -9.273 1 87.94 214 ARG A N 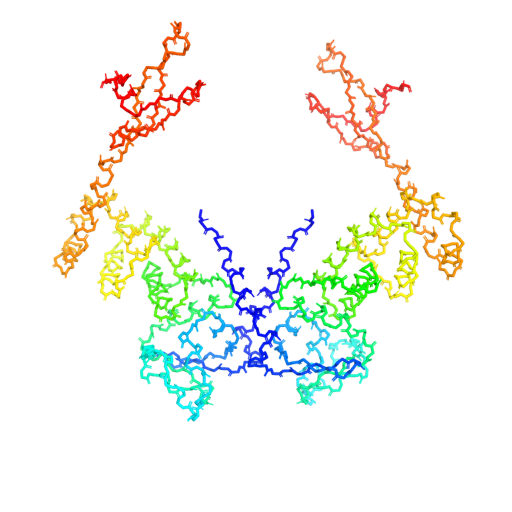1
ATOM 1634 C CA . ARG A 1 214 ? -17.875 -31.016 -8.82 1 87.94 214 ARG A CA 1
ATOM 1635 C C . ARG A 1 214 ? -18.547 -30.25 -9.961 1 87.94 214 ARG A C 1
ATOM 1637 O O . ARG A 1 214 ? -19.609 -29.656 -9.781 1 87.94 214 ARG A O 1
ATOM 1644 N N . LYS A 1 215 ? -17.922 -30.25 -11.07 1 84.75 215 LYS A N 1
ATOM 1645 C CA . LYS A 1 215 ? -18.453 -29.562 -12.25 1 84.75 215 LYS A CA 1
ATOM 1646 C C . LYS A 1 215 ? -19.75 -30.234 -12.711 1 84.75 215 LYS A C 1
ATOM 1648 O O . LYS A 1 215 ? -20.703 -29.547 -13.094 1 84.75 215 LYS A O 1
ATOM 1653 N N . ALA A 1 216 ? -19.719 -31.484 -12.648 1 83.88 216 ALA A N 1
ATOM 1654 C CA . ALA A 1 216 ? -20.891 -32.25 -13.078 1 83.88 216 ALA A CA 1
ATOM 1655 C C . ALA A 1 216 ? -22.078 -32.031 -12.141 1 83.88 216 ALA A C 1
ATOM 1657 O O . ALA A 1 216 ? -23.219 -31.984 -12.578 1 83.88 216 ALA A O 1
ATOM 1658 N N . ASN A 1 217 ? -21.781 -31.734 -10.914 1 80.12 217 ASN A N 1
ATOM 1659 C CA . ASN A 1 217 ? -22.828 -31.594 -9.906 1 80.12 217 ASN A CA 1
ATOM 1660 C C . ASN A 1 217 ? -23.203 -30.141 -9.688 1 80.12 217 ASN A C 1
ATOM 1662 O O . ASN A 1 217 ? -24.094 -29.828 -8.891 1 80.12 217 ASN A O 1
ATOM 1666 N N . ALA A 1 218 ? -22.359 -29.328 -10.305 1 80.94 218 ALA A N 1
ATOM 1667 C CA . ALA A 1 218 ? -22.688 -27.906 -10.164 1 80.94 218 ALA A CA 1
ATOM 1668 C C . ALA A 1 218 ? -24.078 -27.609 -10.719 1 80.94 218 ALA A C 1
ATOM 1670 O O . ALA A 1 218 ? -24.484 -28.172 -11.75 1 80.94 218 ALA A O 1
ATOM 1671 N N . PRO A 1 219 ? -24.797 -26.828 -9.891 1 79.88 219 PRO A N 1
ATOM 1672 C CA . PRO A 1 219 ? -26.141 -26.5 -10.383 1 79.88 219 PRO A CA 1
ATOM 1673 C C . PRO A 1 219 ? -26.109 -25.766 -11.719 1 79.88 219 PRO A C 1
ATOM 1675 O O . PRO A 1 219 ? -25.234 -24.938 -11.961 1 79.88 219 PRO A O 1
ATOM 1678 N N . LYS A 1 220 ? -26.812 -26.203 -12.656 1 81.38 220 LYS A N 1
ATOM 1679 C CA . LYS A 1 220 ? -26.906 -25.594 -13.984 1 81.38 220 LYS A CA 1
ATOM 1680 C C . LYS A 1 220 ? -28.141 -24.703 -14.094 1 81.38 220 LYS A C 1
ATOM 1682 O O . LYS A 1 220 ? -29.109 -24.875 -13.359 1 81.38 220 LYS A O 1
ATOM 1687 N N . ALA A 1 221 ? -27.812 -23.703 -14.852 1 86.44 221 ALA A N 1
ATOM 1688 C CA . ALA A 1 221 ? -28.969 -22.844 -15.133 1 86.44 221 ALA A CA 1
ATOM 1689 C C . ALA A 1 221 ? -30.109 -23.656 -15.742 1 86.44 221 ALA A C 1
ATOM 1691 O O . ALA A 1 221 ? -29.875 -24.531 -16.594 1 86.44 221 ALA A O 1
ATOM 1692 N N . ALA A 1 222 ? -31.25 -23.547 -15.203 1 87.62 222 ALA A N 1
ATOM 1693 C CA . ALA A 1 222 ? -32.469 -24.188 -15.711 1 87.62 222 ALA A CA 1
ATOM 1694 C C . ALA A 1 222 ? -33.625 -23.203 -15.742 1 87.62 222 ALA A C 1
ATOM 1696 O O . ALA A 1 222 ? -33.562 -22.109 -15.164 1 87.62 222 ALA A O 1
ATOM 1697 N N . LYS A 1 223 ? -34.5 -23.5 -16.594 1 90.5 223 LYS A N 1
ATOM 1698 C CA . LYS A 1 223 ? -35.719 -22.703 -16.703 1 90.5 223 LYS A CA 1
ATOM 1699 C C . LYS A 1 223 ? -36.75 -23.141 -15.68 1 90.5 223 LYS A C 1
ATOM 1701 O O . LYS A 1 223 ? -36.969 -24.344 -15.5 1 90.5 223 LYS A O 1
ATOM 1706 N N . TYR A 1 224 ? -37.219 -22.188 -15.016 1 90.5 224 TYR A N 1
ATOM 1707 C CA . TYR A 1 224 ? -38.25 -22.422 -14.016 1 90.5 224 TYR A CA 1
ATO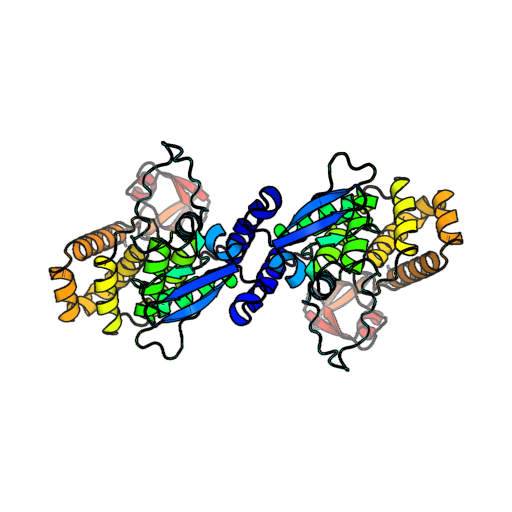M 1708 C C . TYR A 1 224 ? -39.5 -21.578 -14.289 1 90.5 224 TYR A C 1
ATOM 1710 O O . TYR A 1 224 ? -39.406 -20.484 -14.852 1 90.5 224 TYR A O 1
ATOM 1718 N N . MET A 1 225 ? -40.625 -22.172 -13.984 1 88.62 225 MET A N 1
ATOM 1719 C CA . MET A 1 225 ? -41.875 -21.422 -14.094 1 88.62 225 MET A CA 1
ATOM 1720 C C . MET A 1 225 ? -42.188 -20.656 -12.812 1 88.62 225 MET A C 1
ATOM 1722 O O . MET A 1 225 ? -42.406 -21.25 -11.758 1 88.62 225 MET A O 1
ATOM 1726 N N . CYS A 1 226 ? -41.969 -19.359 -12.914 1 86.75 226 CYS A N 1
ATOM 1727 C CA . CYS A 1 226 ? -42.312 -18.516 -11.781 1 86.75 226 CYS A CA 1
ATOM 1728 C C . CYS A 1 226 ? -43.75 -18.031 -11.875 1 86.75 226 CYS A C 1
ATOM 1730 O O . CYS A 1 226 ? -44.156 -17.516 -12.914 1 86.75 226 CYS A O 1
ATOM 1732 N N . ARG A 1 227 ? -44.625 -18.266 -10.891 1 77.12 227 ARG A N 1
ATOM 1733 C CA . ARG A 1 227 ? -46 -17.812 -10.836 1 77.12 227 ARG A CA 1
ATOM 1734 C C . ARG A 1 227 ? -46.125 -16.562 -9.969 1 77.12 227 ARG A C 1
ATOM 1736 O O . ARG A 1 227 ? -46.156 -16.656 -8.734 1 77.12 227 ARG A O 1
ATOM 1743 N N . HIS A 1 228 ? -45.688 -15.492 -10.477 1 65.88 228 HIS A N 1
ATOM 1744 C CA . HIS A 1 228 ? -45.781 -14.227 -9.758 1 65.88 228 HIS A CA 1
ATOM 1745 C C . HIS A 1 228 ? -47.188 -14.055 -9.164 1 65.88 228 HIS A C 1
ATOM 1747 O O . HIS A 1 228 ? -48.156 -14 -9.906 1 65.88 228 HIS A O 1
ATOM 1753 N N . GLY A 1 229 ? -47.406 -13.859 -7.914 1 60.97 229 GLY A N 1
ATOM 1754 C CA . GLY A 1 229 ? -48.688 -13.586 -7.258 1 60.97 229 GLY A CA 1
ATOM 1755 C C . GLY A 1 229 ? -49.844 -14.25 -7.938 1 60.97 229 GLY A C 1
ATOM 1756 O O . GLY A 1 229 ? -50.969 -13.703 -7.941 1 60.97 229 GLY A O 1
ATOM 1757 N N . GLY A 1 230 ? -49.812 -15.414 -8.695 1 56.31 230 GLY A N 1
ATOM 1758 C CA . GLY A 1 230 ? -50.906 -16.219 -9.172 1 56.31 230 GLY A CA 1
ATOM 1759 C C . GLY A 1 230 ? -51.281 -15.945 -10.625 1 56.31 230 GLY A C 1
ATOM 1760 O O . GLY A 1 230 ? -52.094 -16.656 -11.219 1 56.31 230 GLY A O 1
ATOM 1761 N N . ARG A 1 231 ? -50.969 -14.836 -11.102 1 57.94 231 ARG A N 1
ATOM 1762 C CA . ARG A 1 231 ? -51.688 -14.547 -12.344 1 57.94 231 ARG A CA 1
ATOM 1763 C C . ARG A 1 231 ? -50.844 -14.875 -13.562 1 57.94 231 ARG A C 1
ATOM 1765 O O . ARG A 1 231 ? -51.344 -15.367 -14.57 1 57.94 231 ARG A O 1
ATOM 1772 N N . ILE A 1 232 ? -49.531 -14.445 -13.625 1 66.12 232 ILE A N 1
ATOM 1773 C CA . ILE A 1 232 ? -48.781 -14.602 -14.883 1 66.12 232 ILE A CA 1
ATOM 1774 C C . ILE A 1 232 ? -47.594 -15.539 -14.68 1 66.12 232 ILE A C 1
ATOM 1776 O O . ILE A 1 232 ? -46.812 -15.336 -13.766 1 66.12 232 ILE A O 1
ATOM 1780 N N . GLU A 1 233 ? -47.688 -16.672 -15.391 1 74.12 233 GLU A N 1
ATOM 1781 C CA . GLU A 1 233 ? -46.562 -17.609 -15.453 1 74.12 233 GLU A CA 1
ATOM 1782 C C . GLU A 1 233 ? -45.469 -17.078 -16.344 1 74.12 233 GLU A C 1
ATOM 1784 O O . GLU A 1 233 ? -45.719 -16.609 -17.453 1 74.12 233 GLU A O 1
ATOM 1789 N N . GLN A 1 234 ? -44.406 -16.797 -15.656 1 82.44 234 GLN A N 1
ATOM 1790 C CA . GLN A 1 234 ? -43.25 -16.359 -16.438 1 82.44 234 GLN A CA 1
ATOM 1791 C C . GLN A 1 234 ? -42.094 -17.344 -16.281 1 82.44 234 GLN A C 1
ATOM 1793 O O . GLN A 1 234 ? -41.906 -17.922 -15.211 1 82.44 234 GLN A O 1
ATOM 1798 N N . PHE A 1 235 ? -41.469 -17.688 -17.391 1 87.94 235 PHE A N 1
ATOM 1799 C CA . PHE A 1 235 ? -40.25 -18.516 -17.359 1 87.94 235 PHE A CA 1
ATOM 1800 C C . PHE A 1 235 ? -39.031 -17.703 -16.938 1 87.94 235 PHE A C 1
ATOM 1802 O O . PHE A 1 235 ? -38.844 -16.578 -17.406 1 87.94 235 PHE A O 1
ATOM 1809 N N . VAL A 1 236 ? -38.406 -18.219 -15.945 1 88 236 VAL A N 1
ATOM 1810 C CA . VAL A 1 236 ? -37.188 -17.547 -15.484 1 88 236 VAL A CA 1
ATOM 1811 C C . VAL A 1 236 ? -36.031 -18.531 -15.508 1 88 236 VAL A C 1
ATOM 1813 O O . VAL A 1 236 ? -36.188 -19.719 -15.211 1 88 236 VAL A O 1
ATOM 1816 N N . GLU A 1 237 ? -34.906 -18.125 -15.984 1 90 237 GLU A N 1
ATOM 1817 C CA . GLU A 1 237 ? -33.688 -18.938 -15.953 1 90 237 GLU A CA 1
ATOM 1818 C C . GLU A 1 237 ? -32.875 -18.672 -14.695 1 90 237 GLU A C 1
ATOM 1820 O O . GLU A 1 237 ? -32.438 -17.531 -14.469 1 90 237 GLU A O 1
ATOM 1825 N N . MET A 1 238 ? -32.75 -19.688 -13.891 1 89.94 238 MET A N 1
ATOM 1826 C CA . MET A 1 238 ? -32.031 -19.531 -12.633 1 89.94 238 MET A CA 1
ATOM 1827 C C . MET A 1 238 ? -31.094 -20.719 -12.398 1 89.94 238 MET A C 1
ATOM 1829 O O . MET A 1 238 ? -31.25 -21.766 -13.016 1 89.94 238 MET A O 1
ATOM 1833 N N . ILE A 1 239 ? -30.031 -20.422 -11.617 1 90.56 239 ILE A N 1
ATOM 1834 C CA . ILE A 1 239 ? -29.156 -21.484 -11.133 1 90.56 239 ILE A CA 1
ATOM 1835 C C . ILE A 1 239 ? -29.531 -21.844 -9.695 1 90.56 239 ILE A C 1
ATOM 1837 O O . ILE A 1 239 ? -29.297 -21.078 -8.766 1 90.56 239 ILE A O 1
ATOM 1841 N N . ILE A 1 240 ? -30.141 -22.984 -9.594 1 88.88 240 ILE A N 1
ATOM 1842 C CA . ILE A 1 240 ? -30.609 -23.438 -8.289 1 88.88 240 ILE A CA 1
ATOM 1843 C C . ILE A 1 240 ? -29.906 -24.734 -7.91 1 88.88 240 ILE A C 1
ATOM 1845 O O . ILE A 1 240 ? -29.781 -25.641 -8.734 1 88.88 240 ILE A O 1
ATOM 1849 N N . ASP A 1 241 ? -29.391 -24.812 -6.68 1 87 241 ASP A N 1
ATOM 1850 C CA . ASP A 1 241 ? -28.703 -25.984 -6.168 1 87 241 ASP A CA 1
ATOM 1851 C C . ASP A 1 241 ? -29.703 -27 -5.605 1 87 241 ASP A C 1
ATOM 1853 O O . ASP A 1 241 ? -30.062 -26.938 -4.43 1 87 241 ASP A O 1
ATOM 1857 N N . HIS A 1 242 ? -30 -27.953 -6.367 1 85.12 242 HIS A N 1
ATOM 1858 C CA . HIS A 1 242 ? -31 -28.938 -5.965 1 85.12 242 HIS A CA 1
ATOM 1859 C C . HIS A 1 242 ? -30.406 -29.969 -5.008 1 85.12 242 HIS A C 1
ATOM 1861 O O . HIS A 1 242 ? -31.141 -30.797 -4.473 1 85.12 242 HIS A O 1
ATOM 1867 N N . GLY A 1 243 ? -29.125 -29.844 -4.855 1 80.75 243 GLY A N 1
ATOM 1868 C CA . GLY A 1 243 ? -28.5 -30.688 -3.846 1 80.75 243 GLY A CA 1
ATOM 1869 C C . GLY A 1 243 ? -28.859 -30.281 -2.428 1 80.75 243 GLY A C 1
ATOM 1870 O O . GLY A 1 243 ? -28.688 -31.062 -1.491 1 80.75 243 GLY A O 1
ATOM 1871 N N . HIS A 1 244 ? -29.359 -29.094 -2.322 1 88.19 244 HIS A N 1
ATOM 1872 C CA . HIS A 1 244 ? -29.859 -28.594 -1.041 1 88.19 244 HIS A CA 1
ATOM 1873 C C . HIS A 1 244 ? -31.328 -28.219 -1.126 1 88.19 244 HIS A C 1
ATOM 1875 O O . HIS A 1 244 ? -31.672 -27.031 -1.196 1 88.19 244 HIS A O 1
ATOM 1881 N N . PRO A 1 245 ? -32.094 -29.156 -1.007 1 88.81 245 PRO A N 1
ATOM 1882 C CA . PRO A 1 245 ? -33.531 -28.969 -1.287 1 88.81 245 PRO A CA 1
ATOM 1883 C C . PRO A 1 245 ? -34.188 -28 -0.308 1 88.81 245 PRO A C 1
ATOM 1885 O O . PRO A 1 245 ? -35.188 -27.375 -0.646 1 88.81 245 PRO A O 1
ATOM 1888 N N . HIS A 1 246 ? -33.562 -27.859 0.814 1 91 246 HIS A N 1
ATOM 1889 C CA . HIS A 1 246 ? -34.188 -27.047 1.837 1 91 246 HIS A CA 1
ATOM 1890 C C . HIS A 1 246 ? -33.75 -25.594 1.76 1 91 246 HIS A C 1
ATOM 1892 O O . HIS A 1 246 ? -34.344 -24.719 2.371 1 91 246 HIS A O 1
ATOM 1898 N N . ASN A 1 247 ? -32.719 -25.375 1.004 1 91.19 247 ASN A N 1
ATOM 1899 C CA . ASN A 1 247 ? -32.281 -24 0.801 1 91.19 247 ASN A CA 1
ATOM 1900 C C . ASN A 1 247 ? -33.312 -23.219 -0.029 1 91.19 247 ASN A C 1
ATOM 1902 O O . ASN A 1 247 ? -34.125 -23.812 -0.727 1 91.19 247 ASN A O 1
ATOM 1906 N N . LYS A 1 248 ? -33.344 -21.859 0.18 1 91.31 248 LYS A N 1
ATOM 1907 C CA . LYS A 1 248 ? -34.281 -21.031 -0.558 1 91.31 248 LYS A CA 1
ATOM 1908 C C . LYS A 1 248 ? -33.562 -20.234 -1.649 1 91.31 248 LYS A C 1
ATOM 1910 O O . LYS A 1 248 ? -32.406 -19.875 -1.505 1 91.31 248 LYS A O 1
ATOM 1915 N N . SER A 1 249 ? -34.156 -20.062 -2.719 1 92.81 249 SER A N 1
ATOM 1916 C CA . SER A 1 249 ? -33.719 -19.234 -3.826 1 92.81 249 SER A CA 1
ATOM 1917 C C . SER A 1 249 ? -34.812 -18.281 -4.285 1 92.81 249 SER A C 1
ATOM 1919 O O . SER A 1 249 ? -36 -18.625 -4.23 1 92.81 249 SER A O 1
ATOM 1921 N N . SER A 1 250 ? -34.438 -17.141 -4.621 1 91.44 250 SER A N 1
ATOM 1922 C CA . SER A 1 250 ? -35.406 -16.125 -5.031 1 91.44 250 SER A CA 1
ATOM 1923 C C . SER A 1 250 ? -35.406 -15.953 -6.547 1 91.44 250 SER A C 1
ATOM 1925 O O . SER A 1 250 ? -34.375 -16.062 -7.195 1 91.44 250 SER A O 1
ATOM 1927 N N . CYS A 1 251 ? -36.688 -15.742 -6.973 1 87.94 251 CYS A N 1
ATOM 1928 C CA . CYS A 1 251 ? -36.844 -15.445 -8.398 1 87.94 251 CYS A CA 1
ATOM 1929 C C . CYS A 1 251 ? -36.094 -14.156 -8.766 1 87.94 251 CYS A C 1
ATOM 1931 O O . CYS A 1 251 ? -36.219 -13.156 -8.055 1 87.94 251 CYS A O 1
ATOM 1933 N N . ILE A 1 252 ? -35.312 -14.242 -9.812 1 88.69 252 ILE A N 1
ATOM 1934 C CA . ILE A 1 252 ? -34.5 -13.117 -10.219 1 88.69 252 ILE A CA 1
ATOM 1935 C C . ILE A 1 252 ? -35.375 -11.977 -10.719 1 88.69 252 ILE A C 1
ATOM 1937 O O . ILE A 1 252 ? -34.969 -10.812 -10.695 1 88.69 252 ILE A O 1
ATOM 1941 N N . ASN A 1 253 ? -36.625 -12.344 -11.102 1 82.44 253 ASN A N 1
ATOM 1942 C CA . ASN A 1 253 ? -37.5 -11.344 -11.688 1 82.44 253 ASN A CA 1
ATOM 1943 C C . ASN A 1 253 ? -38.406 -10.703 -10.633 1 82.44 253 ASN A C 1
ATOM 1945 O O . ASN A 1 253 ? -38.594 -9.484 -10.625 1 82.44 253 ASN A O 1
ATOM 1949 N N . CYS A 1 254 ? -39 -11.539 -9.836 1 81.62 254 CYS A N 1
ATOM 1950 C CA . CYS A 1 254 ? -40 -11 -8.938 1 81.62 254 CYS A CA 1
ATOM 1951 C C . CYS A 1 254 ? -39.594 -11.141 -7.484 1 81.62 254 CYS A C 1
ATOM 1953 O O . CYS A 1 254 ? -40.312 -10.758 -6.578 1 81.62 254 CYS A O 1
ATOM 1955 N N . ASN A 1 255 ? -38.5 -11.766 -7.117 1 86.94 255 ASN A N 1
ATOM 1956 C CA . ASN A 1 255 ? -37.844 -11.875 -5.816 1 86.94 255 ASN A CA 1
ATOM 1957 C C . ASN A 1 255 ? -38.625 -12.789 -4.875 1 86.94 255 ASN A C 1
ATOM 1959 O O . ASN A 1 255 ? -38.406 -12.773 -3.664 1 86.94 255 ASN A O 1
ATOM 1963 N N . ILE A 1 256 ? -39.562 -13.469 -5.414 1 85.12 256 ILE A N 1
ATOM 1964 C CA . ILE A 1 256 ? -40.219 -14.461 -4.57 1 85.12 256 ILE A CA 1
ATOM 1965 C C . ILE A 1 256 ? -39.219 -15.531 -4.152 1 85.12 256 ILE A C 1
ATOM 1967 O O . ILE A 1 256 ? -38.406 -15.977 -4.957 1 85.12 256 ILE A O 1
ATOM 1971 N N . SER A 1 257 ? -39.188 -15.883 -2.891 1 91.44 257 SER A N 1
ATOM 1972 C CA . SER A 1 257 ? -38.281 -16.891 -2.344 1 91.44 257 SER A CA 1
ATOM 1973 C C . SER A 1 257 ? -39 -18.219 -2.139 1 91.44 257 SER A C 1
ATOM 1975 O O . SER A 1 257 ? -40.031 -18.281 -1.462 1 91.44 257 SER A O 1
ATOM 1977 N N . LEU A 1 258 ? -38.531 -19.219 -2.779 1 89.75 258 LEU A N 1
ATOM 1978 C CA . LEU A 1 258 ? -39.031 -20.578 -2.639 1 89.75 258 LEU A CA 1
ATOM 1979 C C . LEU A 1 258 ? -37.906 -21.547 -2.295 1 89.75 258 LEU A C 1
ATOM 1981 O O . LEU A 1 258 ? -36.719 -21.25 -2.533 1 89.75 258 LEU A O 1
ATOM 1985 N N . SER A 1 259 ? -38.281 -22.688 -1.641 1 92.88 259 SER A N 1
ATOM 1986 C CA . SER A 1 259 ? -37.281 -23.734 -1.408 1 92.88 259 SER A CA 1
ATOM 1987 C C . SER A 1 259 ? -36.781 -24.312 -2.723 1 92.88 259 SER A C 1
ATOM 1989 O O . SER A 1 259 ? -37.469 -24.281 -3.738 1 92.88 259 SER A O 1
ATOM 1991 N N . ASN A 1 260 ? -35.531 -24.797 -2.695 1 92.62 260 ASN A N 1
ATOM 1992 C CA . ASN A 1 260 ? -34.969 -25.406 -3.895 1 92.62 260 ASN A CA 1
ATOM 1993 C C . ASN A 1 260 ? -35.781 -26.609 -4.355 1 92.62 260 ASN A C 1
ATOM 1995 O O . ASN A 1 260 ? -35.875 -26.891 -5.555 1 92.62 260 ASN A O 1
ATOM 1999 N N . ASN A 1 261 ? -36.438 -27.219 -3.436 1 92 261 ASN A N 1
ATOM 2000 C CA . ASN A 1 261 ? -37.344 -28.328 -3.773 1 92 261 ASN A CA 1
ATOM 2001 C C . ASN A 1 261 ? -38.562 -27.859 -4.559 1 92 261 ASN A C 1
ATOM 2003 O O . ASN A 1 261 ? -38.969 -28.5 -5.523 1 92 261 ASN A O 1
ATOM 2007 N N . GLU A 1 262 ? -39.094 -26.734 -4.113 1 90.81 262 GLU A N 1
ATOM 2008 C CA . GLU A 1 262 ? -40.25 -26.172 -4.828 1 90.81 262 GLU A CA 1
ATOM 2009 C C . GLU A 1 262 ? -39.844 -25.734 -6.238 1 90.81 262 GLU A C 1
ATOM 2011 O O . GLU A 1 262 ? -40.594 -25.953 -7.188 1 90.81 262 GLU A O 1
ATOM 2016 N N . TRP A 1 263 ? -38.719 -25.203 -6.293 1 91.5 263 TRP A N 1
ATOM 2017 C CA . TRP A 1 263 ? -38.219 -24.797 -7.613 1 91.5 263 TRP A CA 1
ATOM 2018 C C . TRP A 1 263 ? -38.062 -26.016 -8.516 1 91.5 263 TRP A C 1
ATOM 2020 O O . TRP A 1 263 ? -38.344 -25.953 -9.711 1 91.5 263 TRP A O 1
ATOM 2030 N N . LYS A 1 264 ? -37.594 -27.078 -7.914 1 90.88 264 LYS A N 1
ATOM 2031 C CA . LYS A 1 264 ? -37.406 -28.297 -8.695 1 90.88 264 LYS A CA 1
ATOM 2032 C C . LYS A 1 264 ? -38.688 -28.766 -9.352 1 90.88 264 LYS A C 1
ATOM 2034 O O . LYS A 1 264 ? -38.688 -29.219 -10.5 1 90.88 264 LYS A O 1
ATOM 2039 N N . LYS A 1 265 ? -39.781 -28.562 -8.68 1 89 265 LYS A N 1
ATOM 2040 C CA . LYS A 1 265 ? -41.094 -28.938 -9.195 1 89 265 LYS A CA 1
ATOM 2041 C C . LYS A 1 265 ? -41.531 -28.031 -10.352 1 89 265 LYS A C 1
ATOM 2043 O O . LYS A 1 265 ? -42.375 -28.422 -11.164 1 89 265 LYS A O 1
ATOM 2048 N N . ARG A 1 266 ? -40.969 -26.922 -10.328 1 88 266 ARG A N 1
ATOM 2049 C CA . ARG A 1 266 ? -41.375 -25.938 -11.312 1 88 266 ARG A CA 1
ATOM 2050 C C . ARG A 1 266 ? -40.406 -25.891 -12.484 1 88 266 ARG A C 1
ATOM 2052 O O . ARG A 1 266 ? -40.5 -25.016 -13.344 1 88 266 ARG A O 1
ATOM 2059 N N . MET A 1 267 ? -39.406 -26.719 -12.445 1 89.25 267 MET A N 1
ATOM 2060 C CA . MET A 1 267 ? -38.406 -26.781 -13.516 1 89.25 267 MET A CA 1
ATOM 2061 C C . MET A 1 267 ? -39.031 -27.203 -14.828 1 89.25 267 MET A C 1
ATOM 2063 O O . MET A 1 267 ? -39.812 -28.156 -14.867 1 89.25 267 MET A O 1
ATOM 2067 N N . VAL A 1 268 ? -38.781 -26.312 -15.82 1 83.69 268 VAL A N 1
ATOM 2068 C CA . VAL A 1 268 ? -39.312 -26.625 -17.141 1 83.69 268 VAL A CA 1
ATOM 2069 C C . VAL A 1 268 ? -38.312 -27.484 -17.906 1 83.69 268 VAL A C 1
ATOM 2071 O O . VAL A 1 268 ? -37.156 -27.094 -18.078 1 83.69 268 VAL A O 1
ATOM 2074 N N . VAL A 1 269 ? -38.281 -28.703 -17.828 1 69.56 269 VAL A N 1
ATOM 2075 C CA . VAL A 1 269 ? -37.406 -29.625 -18.547 1 69.56 269 VAL A CA 1
ATOM 2076 C C . VAL A 1 269 ? -37.562 -29.422 -20.047 1 69.56 269 VAL A C 1
ATOM 2078 O O . VAL A 1 269 ? -38.656 -29.5 -20.594 1 69.56 269 VAL A O 1
ATOM 2081 N N . THR A 1 270 ? -36.688 -28.484 -20.672 1 52.09 270 THR A N 1
ATOM 2082 C CA . THR A 1 270 ? -36.719 -28.578 -22.141 1 52.09 270 THR A CA 1
ATOM 2083 C C . THR A 1 270 ? -36.062 -29.859 -22.609 1 52.09 270 THR A C 1
ATOM 2085 O O . THR A 1 270 ? -35.125 -30.359 -21.984 1 52.09 270 THR A O 1
ATOM 2088 N N . MET B 1 1 ? -9.703 -10.516 -10.008 1 30.77 1 MET B N 1
ATOM 2089 C CA . MET B 1 1 ? -8.359 -10.859 -9.547 1 30.77 1 MET B CA 1
ATOM 2090 C C . MET B 1 1 ? -8.195 -10.516 -8.062 1 30.77 1 MET B C 1
ATOM 2092 O O . MET B 1 1 ? -8.555 -9.422 -7.633 1 30.77 1 MET B O 1
ATOM 2096 N N . PRO B 1 2 ? -8.445 -11.297 -7.172 1 37.53 2 PRO B N 1
ATOM 2097 C CA . PRO B 1 2 ? -8.312 -10.961 -5.75 1 37.53 2 PRO B CA 1
ATOM 2098 C C . PRO B 1 2 ? -7.094 -10.078 -5.469 1 37.53 2 PRO B C 1
ATOM 2100 O O . PRO B 1 2 ? -5.961 -10.477 -5.746 1 37.53 2 PRO B O 1
ATOM 2103 N N . ASP B 1 3 ? -7.059 -8.906 -5.82 1 43.66 3 ASP B N 1
ATOM 2104 C CA . ASP B 1 3 ? -6.121 -7.797 -5.711 1 43.66 3 ASP B CA 1
ATOM 2105 C C . ASP B 1 3 ? -5.598 -7.656 -4.285 1 43.66 3 ASP B C 1
ATOM 2107 O O . ASP B 1 3 ? -6.016 -6.762 -3.549 1 43.66 3 ASP B O 1
ATOM 2111 N N . GLY B 1 4 ? -5.711 -8.664 -3.52 1 51.19 4 GLY B N 1
ATOM 2112 C CA . GLY B 1 4 ? -5.184 -8.344 -2.203 1 51.19 4 GLY B CA 1
ATOM 2113 C C . GLY B 1 4 ? -3.855 -7.613 -2.254 1 51.19 4 GLY B C 1
ATOM 2114 O O . GLY B 1 4 ? -2.975 -7.969 -3.0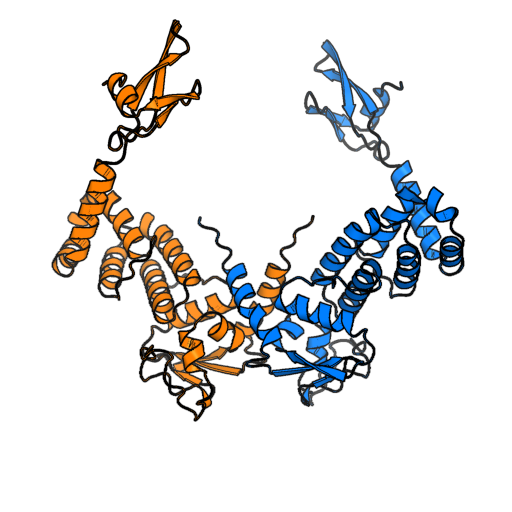39 1 51.19 4 GLY B O 1
ATOM 2115 N N . ASN B 1 5 ? -3.85 -6.266 -2.172 1 66 5 ASN B N 1
ATOM 2116 C CA . ASN B 1 5 ? -2.785 -5.281 -2.338 1 66 5 ASN B CA 1
ATOM 2117 C C . ASN B 1 5 ? -1.515 -5.703 -1.604 1 66 5 ASN B C 1
ATOM 2119 O O . ASN B 1 5 ? -1.428 -5.578 -0.382 1 66 5 ASN B O 1
ATOM 2123 N N . SER B 1 6 ? -0.777 -6.715 -2.193 1 75.06 6 SER B N 1
ATOM 2124 C CA . SER B 1 6 ? 0.492 -7.23 -1.685 1 75.06 6 SER B CA 1
ATOM 2125 C C . SER B 1 6 ? 1.359 -6.105 -1.13 1 75.06 6 SER B C 1
ATOM 2127 O O . SER B 1 6 ? 2.012 -6.266 -0.096 1 75.06 6 SER B O 1
ATOM 2129 N N . GLU B 1 7 ? 1.191 -5.059 -1.721 1 76.69 7 GLU B N 1
ATOM 2130 C CA . GLU B 1 7 ? 1.955 -3.922 -1.22 1 76.69 7 GLU B CA 1
ATOM 2131 C C . GLU B 1 7 ? 1.468 -3.496 0.162 1 76.69 7 GLU B C 1
ATOM 2133 O O . GLU B 1 7 ? 2.271 -3.16 1.034 1 76.69 7 GLU B O 1
ATOM 2138 N N . ALA B 1 8 ? 0.18 -3.688 0.247 1 75.56 8 ALA B N 1
ATOM 2139 C CA . ALA B 1 8 ? -0.401 -3.312 1.533 1 75.56 8 ALA B CA 1
ATOM 2140 C C . ALA B 1 8 ? 0.072 -4.246 2.643 1 75.56 8 ALA B C 1
ATOM 2142 O O . ALA B 1 8 ? 0.365 -3.801 3.756 1 75.56 8 ALA B O 1
ATOM 2143 N N . THR B 1 9 ? 0.232 -5.5 2.301 1 78.44 9 THR B N 1
ATOM 2144 C CA . THR B 1 9 ? 0.653 -6.477 3.301 1 78.44 9 THR B CA 1
ATOM 2145 C C . THR B 1 9 ? 2.119 -6.27 3.674 1 78.44 9 THR B C 1
ATOM 2147 O O . THR B 1 9 ? 2.5 -6.438 4.836 1 78.44 9 THR B O 1
ATOM 2150 N N . MET B 1 10 ? 2.873 -5.895 2.701 1 80.38 10 MET B N 1
ATOM 2151 C CA . MET B 1 10 ? 4.277 -5.594 2.975 1 80.38 10 MET B CA 1
ATOM 2152 C C . MET B 1 10 ? 4.406 -4.434 3.951 1 80.38 10 MET B C 1
ATOM 2154 O O . MET B 1 10 ? 5.172 -4.504 4.914 1 80.38 10 MET B O 1
ATOM 2158 N N . CYS B 1 11 ? 3.617 -3.463 3.754 1 81.31 11 CYS B N 1
ATOM 2159 C CA . CYS B 1 11 ? 3.646 -2.285 4.613 1 81.31 11 CYS B CA 1
ATOM 2160 C C . CYS B 1 11 ? 3.172 -2.625 6.02 1 81.31 11 CYS B C 1
ATOM 2162 O O . CYS B 1 11 ? 3.713 -2.113 7.004 1 81.31 11 CYS B O 1
ATOM 2164 N N . LEU B 1 12 ? 2.236 -3.518 6.035 1 83.81 12 LEU B N 1
ATOM 2165 C CA . LEU B 1 12 ? 1.704 -3.928 7.328 1 83.81 12 LEU B CA 1
ATOM 2166 C C . LEU B 1 12 ? 2.766 -4.652 8.148 1 83.81 12 LEU B C 1
ATOM 2168 O O . LEU B 1 12 ? 2.807 -4.52 9.375 1 83.81 12 LEU B O 1
ATOM 2172 N N . SER B 1 13 ? 3.598 -5.285 7.473 1 88.75 13 SER B N 1
ATOM 2173 C CA . SER B 1 13 ? 4.625 -6.074 8.148 1 88.75 13 SER B CA 1
ATOM 2174 C C . SER B 1 13 ? 5.676 -5.176 8.789 1 88.75 13 SER B C 1
ATOM 2176 O O . SER B 1 13 ? 6.43 -5.617 9.656 1 88.75 13 SER B O 1
ATOM 2178 N N . LEU B 1 14 ? 5.703 -3.943 8.453 1 92.62 14 LEU B N 1
ATOM 2179 C CA . LEU B 1 14 ? 6.75 -3.039 8.922 1 92.62 14 LEU B CA 1
ATOM 2180 C C . LEU B 1 14 ? 6.312 -2.305 10.18 1 92.62 14 LEU B C 1
ATOM 2182 O O . LEU B 1 14 ? 7.145 -1.761 10.914 1 92.62 14 LEU B O 1
ATOM 2186 N N . LYS B 1 15 ? 5.047 -2.283 10.461 1 92.31 15 LYS B N 1
ATOM 2187 C CA . LYS B 1 15 ? 4.465 -1.472 11.523 1 92.31 15 LYS B CA 1
ATOM 2188 C C . LYS B 1 15 ? 5.039 -1.855 12.891 1 92.31 15 LYS B C 1
ATOM 2190 O O . LYS B 1 15 ? 5.32 -0.986 13.719 1 92.31 15 LYS B O 1
ATOM 2195 N N . LYS B 1 16 ? 5.32 -3.141 13.047 1 93.25 16 LYS B N 1
ATOM 2196 C CA . LYS B 1 16 ? 5.738 -3.65 14.344 1 93.25 16 LYS B CA 1
ATOM 2197 C C . LYS B 1 16 ? 7.141 -3.162 14.703 1 93.25 16 LYS B C 1
ATOM 2199 O O . LYS B 1 16 ? 7.512 -3.127 15.875 1 93.25 16 LYS B O 1
ATOM 2204 N N . TYR B 1 17 ? 7.809 -2.756 13.742 1 94.62 17 TYR B N 1
ATOM 2205 C CA . TYR B 1 17 ? 9.219 -2.453 13.984 1 94.62 17 TYR B CA 1
ATOM 2206 C C . TYR B 1 17 ? 9.383 -1.073 14.609 1 94.62 17 TYR B C 1
ATOM 2208 O O . TYR B 1 17 ? 10.414 -0.773 15.203 1 94.62 17 TYR B O 1
ATOM 2216 N N . LEU B 1 18 ? 8.383 -0.213 14.469 1 94.94 18 LEU B N 1
ATOM 2217 C CA . LEU B 1 18 ? 8.43 1.044 15.211 1 94.94 18 LEU B CA 1
ATOM 2218 C C . LEU B 1 18 ? 8.328 0.797 16.703 1 94.94 18 LEU B C 1
ATOM 2220 O O . LEU B 1 18 ? 9.016 1.45 17.5 1 94.94 18 LEU B O 1
ATOM 2224 N N . ASP B 1 19 ? 7.566 -0.188 17.047 1 93.75 19 ASP B N 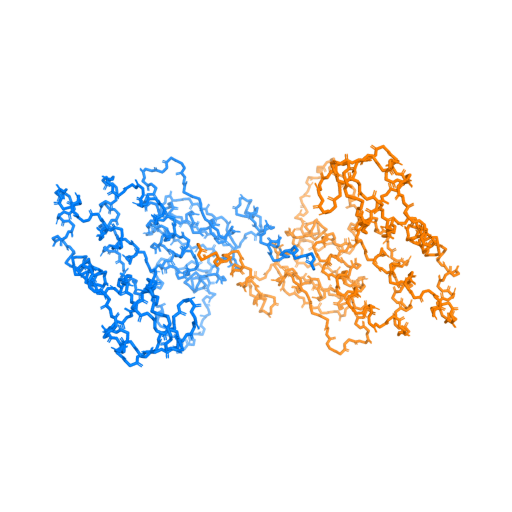1
ATOM 2225 C CA . ASP B 1 19 ? 7.312 -0.474 18.469 1 93.75 19 ASP B CA 1
ATOM 2226 C C . ASP B 1 19 ? 8.453 -1.283 19.078 1 93.75 19 ASP B C 1
ATOM 2228 O O . ASP B 1 19 ? 8.844 -1.046 20.219 1 93.75 19 ASP B O 1
ATOM 2232 N N . THR B 1 20 ? 9.008 -2.217 18.297 1 92.5 20 THR B N 1
ATOM 2233 C CA . THR B 1 20 ? 9.992 -3.141 18.859 1 92.5 20 THR B CA 1
ATOM 2234 C C . THR B 1 20 ? 11.398 -2.576 18.719 1 92.5 20 THR B C 1
ATOM 2236 O O . THR B 1 20 ? 12.281 -2.881 19.516 1 92.5 20 THR B O 1
ATOM 2239 N N . GLY B 1 21 ? 11.625 -1.838 17.672 1 93.5 21 GLY B N 1
ATOM 2240 C CA . GLY B 1 21 ? 12.961 -1.338 17.375 1 93.5 21 GLY B CA 1
ATOM 2241 C C . GLY B 1 21 ? 13.898 -2.414 16.875 1 93.5 21 GLY B C 1
ATOM 2242 O O . GLY B 1 21 ? 15.109 -2.184 16.75 1 93.5 21 GLY B O 1
ATOM 2243 N N . LEU B 1 22 ? 13.328 -3.609 16.609 1 91.69 22 LEU B N 1
ATOM 2244 C CA . LEU B 1 22 ? 14.141 -4.73 16.172 1 91.69 22 LEU B CA 1
ATOM 2245 C C . LEU B 1 22 ? 14.805 -4.414 14.828 1 91.69 22 LEU B C 1
ATOM 2247 O O . LEU B 1 22 ? 14.156 -3.895 13.914 1 91.69 22 LEU B O 1
ATOM 2251 N N . TYR B 1 23 ? 16.125 -4.57 14.734 1 90.5 23 TYR B N 1
ATOM 2252 C CA . TYR B 1 23 ? 16.953 -4.383 13.555 1 90.5 23 TYR B CA 1
ATOM 2253 C C . TYR B 1 23 ? 17.141 -2.904 13.242 1 90.5 23 TYR B C 1
ATOM 2255 O O . TYR B 1 23 ? 17.391 -2.529 12.094 1 90.5 23 TYR B O 1
ATOM 2263 N N . SER B 1 24 ? 16.875 -2.047 14.195 1 93.31 24 SER B N 1
ATOM 2264 C CA . SER B 1 24 ? 17.031 -0.613 13.969 1 93.31 24 SER B CA 1
ATOM 2265 C C . SER B 1 24 ? 18.484 -0.252 13.688 1 93.31 24 SER B C 1
ATOM 2267 O O . SER B 1 24 ? 19.406 -0.933 14.156 1 93.31 24 SER B O 1
ATOM 2269 N N . ASP B 1 25 ? 18.703 0.781 12.891 1 91.88 25 ASP B N 1
ATOM 2270 C CA . ASP B 1 25 ? 20.047 1.209 12.531 1 91.88 25 ASP B CA 1
ATOM 2271 C C . ASP B 1 25 ? 20.188 2.725 12.641 1 91.88 25 ASP B C 1
ATOM 2273 O O . ASP B 1 25 ? 21.188 3.293 12.211 1 91.88 25 ASP B O 1
ATOM 2277 N N . LEU B 1 26 ? 19.203 3.35 13.234 1 92.69 26 LEU B N 1
ATOM 2278 C CA . LEU B 1 26 ? 19.188 4.793 13.438 1 92.69 26 LEU B CA 1
ATOM 2279 C C . LEU B 1 26 ? 18.469 5.148 14.734 1 92.69 26 LEU B C 1
ATOM 2281 O O . LEU B 1 26 ? 17.438 4.543 15.055 1 92.69 26 LEU B O 1
ATOM 2285 N N . ARG B 1 27 ? 19.016 6.047 15.422 1 95.19 27 ARG B N 1
ATOM 2286 C CA . ARG B 1 27 ? 18.359 6.59 16.594 1 95.19 27 ARG B CA 1
ATOM 2287 C C . ARG B 1 27 ? 17.969 8.047 16.391 1 95.19 27 ARG B C 1
ATOM 2289 O O . ARG B 1 27 ? 18.781 8.859 15.953 1 95.19 27 ARG B O 1
ATOM 2296 N N . ILE B 1 28 ? 16.719 8.391 16.688 1 95.5 28 ILE B N 1
ATOM 2297 C CA . ILE B 1 28 ? 16.219 9.766 16.609 1 95.5 28 ILE B CA 1
ATOM 2298 C C . ILE B 1 28 ? 15.875 10.266 18.016 1 95.5 28 ILE B C 1
ATOM 2300 O O . ILE B 1 28 ? 15.164 9.594 18.75 1 95.5 28 ILE B O 1
ATOM 2304 N N . LYS B 1 29 ? 16.453 11.359 18.328 1 95.56 29 LYS B N 1
ATOM 2305 C CA . LYS B 1 29 ? 16.203 11.984 19.625 1 95.56 29 LYS B CA 1
ATOM 2306 C C . LYS B 1 29 ? 15.344 13.234 19.484 1 95.56 29 LYS B C 1
ATOM 2308 O O . LYS B 1 29 ? 15.602 14.07 18.609 1 95.56 29 LYS B O 1
ATOM 2313 N N . ASP B 1 30 ? 14.273 13.273 20.312 1 95.38 30 ASP B N 1
ATOM 2314 C CA . ASP B 1 30 ? 13.438 14.469 20.219 1 95.38 30 ASP B CA 1
ATOM 2315 C C . ASP B 1 30 ? 13.812 15.469 21.312 1 95.38 30 ASP B C 1
ATOM 2317 O O . ASP B 1 30 ? 14.742 15.242 22.094 1 95.38 30 ASP B O 1
ATOM 2321 N N . SER B 1 31 ? 13.18 16.594 21.438 1 94.38 31 SER B N 1
ATOM 2322 C CA . SER B 1 31 ? 13.523 17.688 22.328 1 94.38 31 SER B CA 1
ATOM 2323 C C . SER B 1 31 ? 13.227 17.344 23.781 1 94.38 31 SER B C 1
ATOM 2325 O O . SER B 1 31 ? 13.758 17.969 24.703 1 94.38 31 SER B O 1
ATOM 2327 N N . ASP B 1 32 ? 12.398 16.297 23.984 1 94.44 32 ASP B N 1
ATOM 2328 C CA . ASP B 1 32 ? 12.086 15.859 25.344 1 94.44 32 ASP B CA 1
ATOM 2329 C C . ASP B 1 32 ? 13.086 14.812 25.828 1 94.44 32 ASP B C 1
ATOM 2331 O O . ASP B 1 32 ? 13 14.336 26.953 1 94.44 32 ASP B O 1
ATOM 2335 N N . GLY B 1 33 ? 13.961 14.422 24.984 1 92.69 33 GLY B N 1
ATOM 2336 C CA . GLY B 1 33 ? 14.977 13.438 25.359 1 92.69 33 GLY B CA 1
ATOM 2337 C C . GLY B 1 33 ? 14.57 12.016 25.031 1 92.69 33 GLY B C 1
ATOM 2338 O O . GLY B 1 33 ? 15.312 11.07 25.297 1 92.69 33 GLY B O 1
ATOM 2339 N N . HIS B 1 34 ? 13.406 11.906 24.469 1 94.94 34 HIS B N 1
ATOM 2340 C CA . HIS B 1 34 ? 13 10.578 24.031 1 94.94 34 HIS B CA 1
ATOM 2341 C C . HIS B 1 34 ? 13.805 10.109 22.828 1 94.94 34 HIS B C 1
ATOM 2343 O O . HIS B 1 34 ? 14.07 10.898 21.922 1 94.94 34 HIS B O 1
ATOM 2349 N N . GLU B 1 35 ? 14.133 8.859 22.906 1 95.25 35 GLU B N 1
ATOM 2350 C CA . GLU B 1 35 ? 14.883 8.281 21.797 1 95.25 35 GLU B CA 1
ATOM 2351 C C . GLU B 1 35 ? 14.07 7.199 21.094 1 95.25 35 GLU B C 1
ATOM 2353 O O . GLU B 1 35 ? 13.43 6.371 21.75 1 95.25 35 GLU B O 1
ATOM 2358 N N . TYR B 1 36 ? 14.102 7.25 19.781 1 96.38 36 TYR B N 1
ATOM 2359 C CA . TYR B 1 36 ? 13.406 6.277 18.953 1 96.38 36 TYR B CA 1
ATOM 2360 C C . TYR B 1 36 ? 14.398 5.441 18.156 1 96.38 36 TYR B C 1
ATOM 2362 O O . TYR B 1 36 ? 15.25 5.988 17.453 1 96.38 36 TYR B O 1
ATOM 2370 N N . ALA B 1 37 ? 14.328 4.133 18.344 1 95.81 37 ALA B N 1
ATOM 2371 C CA . ALA B 1 37 ? 15.062 3.234 17.453 1 95.81 37 ALA B CA 1
ATOM 2372 C C . ALA B 1 37 ? 14.305 3.02 16.141 1 95.81 37 ALA B C 1
ATOM 2374 O O . ALA B 1 37 ? 13.234 2.402 16.125 1 95.81 37 ALA B O 1
ATOM 2375 N N . VAL B 1 38 ? 14.883 3.578 15.047 1 96.12 38 VAL B N 1
ATOM 2376 C CA . VAL B 1 38 ? 14.156 3.543 13.781 1 96.12 38 VAL B CA 1
ATOM 2377 C C . VAL B 1 38 ? 15.055 2.975 12.688 1 96.12 38 VAL B C 1
ATOM 2379 O O . VAL B 1 38 ? 16.188 2.566 12.953 1 96.12 38 VAL B O 1
ATOM 2382 N N . HIS B 1 39 ? 14.539 2.801 11.508 1 94.12 39 HIS B N 1
ATOM 2383 C CA . HIS B 1 39 ? 15.234 2.199 10.375 1 94.12 39 HIS B CA 1
ATOM 2384 C C . HIS B 1 39 ? 15.461 3.217 9.258 1 94.12 39 HIS B C 1
ATOM 2386 O O . HIS B 1 39 ? 14.508 3.848 8.797 1 94.12 39 HIS B O 1
ATOM 2392 N N . ARG B 1 40 ? 16.656 3.357 8.812 1 94.31 40 ARG B N 1
ATOM 2393 C CA . ARG B 1 40 ? 17.031 4.355 7.816 1 94.31 40 ARG B CA 1
ATOM 2394 C C . ARG B 1 40 ? 16.188 4.227 6.555 1 94.31 40 ARG B C 1
ATOM 2396 O O . ARG B 1 40 ? 15.781 5.23 5.973 1 94.31 40 ARG B O 1
ATOM 2403 N N . ILE B 1 41 ? 15.914 3.041 6.125 1 94 41 ILE B N 1
ATOM 2404 C CA . ILE B 1 41 ? 15.242 2.859 4.844 1 94 41 ILE B CA 1
ATOM 2405 C C . ILE B 1 41 ? 13.836 3.441 4.914 1 94 41 ILE B C 1
ATOM 2407 O O . ILE B 1 41 ? 13.297 3.912 3.908 1 94 41 ILE B O 1
ATOM 2411 N N . LEU B 1 42 ? 13.227 3.428 6.086 1 95.25 42 LEU B N 1
ATOM 2412 C CA . LEU B 1 42 ? 11.875 3.957 6.23 1 95.25 42 LEU B CA 1
ATOM 2413 C C . LEU B 1 42 ? 11.898 5.48 6.336 1 95.25 42 LEU B C 1
ATOM 2415 O O . LEU B 1 42 ? 11.062 6.16 5.738 1 95.25 42 LEU B O 1
ATOM 2419 N N . GLY B 1 43 ? 12.875 6.016 7.082 1 94.81 43 GLY B N 1
ATOM 2420 C CA . GLY B 1 43 ? 12.992 7.457 7.215 1 94.81 43 GLY B CA 1
ATOM 2421 C C . GLY B 1 43 ? 13.625 8.117 6.004 1 94.81 43 GLY B C 1
ATOM 2422 O O . GLY B 1 43 ? 13.031 9.016 5.398 1 94.81 43 GLY B O 1
ATOM 2423 N N . CYS B 1 44 ? 14.773 7.617 5.598 1 93 44 CYS B N 1
ATOM 2424 C CA . CYS B 1 44 ? 15.562 8.211 4.52 1 93 44 CYS B CA 1
ATOM 2425 C C . CYS B 1 44 ? 14.898 7.973 3.168 1 93 44 CYS B C 1
ATOM 2427 O O . CYS B 1 44 ? 15 8.805 2.266 1 93 44 CYS B O 1
ATOM 2429 N N . GLY B 1 45 ? 14.18 6.938 3.072 1 93.56 45 GLY B N 1
ATOM 2430 C CA . GLY B 1 45 ? 13.484 6.66 1.828 1 93.56 45 GLY B CA 1
ATOM 2431 C C . GLY B 1 45 ? 12.328 7.605 1.567 1 93.56 45 GLY B C 1
ATOM 2432 O O . GLY B 1 45 ? 11.914 7.789 0.421 1 93.56 45 GLY B O 1
ATOM 2433 N N . GLN B 1 46 ? 11.867 8.188 2.635 1 94.62 46 GLN B N 1
ATOM 2434 C CA . GLN B 1 46 ? 10.664 9.016 2.516 1 94.62 46 GLN B CA 1
ATOM 2435 C C . GLN B 1 46 ? 10.984 10.484 2.74 1 94.62 46 GLN B C 1
ATOM 2437 O O . GLN B 1 46 ? 10.133 11.352 2.527 1 94.62 46 GLN B O 1
ATOM 2442 N N . SER B 1 47 ? 12.164 10.805 3.17 1 95.31 47 SER B N 1
ATOM 2443 C CA . SER B 1 47 ? 12.562 12.172 3.486 1 95.31 47 SER B CA 1
ATOM 2444 C C . SER B 1 47 ? 13.977 12.469 2.992 1 95.31 47 SER B C 1
ATOM 2446 O O . SER B 1 47 ? 14.953 11.977 3.559 1 95.31 47 SER B O 1
ATOM 2448 N N . PRO B 1 48 ? 14.141 13.297 1.99 1 94.44 48 PRO B N 1
ATOM 2449 C CA . PRO B 1 48 ? 15.477 13.688 1.54 1 94.44 48 PRO B CA 1
ATOM 2450 C C . PRO B 1 48 ? 16.281 14.406 2.621 1 94.44 48 PRO B C 1
ATOM 2452 O O . PRO B 1 48 ? 17.516 14.312 2.652 1 94.44 48 PRO B O 1
ATOM 2455 N N . VAL B 1 49 ? 15.586 15.078 3.465 1 93.94 49 VAL B N 1
ATOM 2456 C CA . VAL B 1 49 ? 16.234 15.781 4.559 1 93.94 49 VAL B CA 1
ATOM 2457 C C . VAL B 1 49 ? 16.875 14.781 5.516 1 93.94 49 VAL B C 1
ATOM 2459 O O . VAL B 1 49 ? 18.047 14.922 5.891 1 93.94 49 VAL B O 1
ATOM 2462 N N . LEU B 1 50 ? 16.125 13.742 5.855 1 93.31 50 LEU B N 1
ATOM 2463 C CA . LEU B 1 50 ? 16.672 12.695 6.711 1 93.31 50 LEU B CA 1
ATOM 2464 C C . LEU B 1 50 ? 17.781 11.938 5.988 1 93.31 50 LEU B C 1
ATOM 2466 O O . LEU B 1 50 ? 18.781 11.562 6.605 1 93.31 50 LEU B O 1
ATOM 2470 N N . GLU B 1 51 ? 17.578 11.719 4.715 1 92.5 51 GLU B N 1
ATOM 2471 C CA . GLU B 1 51 ? 18.594 11.039 3.92 1 92.5 51 GLU B CA 1
ATOM 2472 C C . GLU B 1 51 ? 19.922 11.797 3.967 1 92.5 51 GLU B C 1
ATOM 2474 O O . GLU B 1 51 ? 20.984 11.195 4.164 1 92.5 51 GLU B O 1
ATOM 2479 N N . ASN B 1 52 ? 19.859 13.078 3.822 1 90.5 52 ASN B N 1
ATOM 2480 C CA . ASN B 1 52 ? 21.047 13.922 3.85 1 90.5 52 ASN B CA 1
ATOM 2481 C C . ASN B 1 52 ? 21.703 13.922 5.23 1 90.5 52 ASN B C 1
ATOM 2483 O O . ASN B 1 52 ? 22.922 13.961 5.34 1 90.5 52 ASN B O 1
ATOM 2487 N N . ALA B 1 53 ? 20.875 13.828 6.184 1 87.25 53 ALA B N 1
ATOM 2488 C CA . ALA B 1 53 ? 21.375 13.82 7.555 1 87.25 53 ALA B CA 1
ATOM 2489 C C . ALA B 1 53 ? 22.125 12.523 7.863 1 87.25 53 ALA B C 1
ATOM 2491 O O . ALA B 1 53 ? 22.969 12.484 8.75 1 87.25 53 ALA B O 1
ATOM 2492 N N . CYS B 1 54 ? 21.75 11.422 7.129 1 87.19 54 CYS B N 1
ATOM 2493 C CA . CYS B 1 54 ? 22.281 10.102 7.418 1 87.19 54 CYS B CA 1
ATOM 2494 C C . CYS B 1 54 ? 23.422 9.758 6.469 1 87.19 54 CYS B C 1
ATOM 2496 O O . CYS B 1 54 ? 24 8.664 6.543 1 87.19 54 CYS B O 1
ATOM 2498 N N . LYS B 1 55 ? 23.719 10.523 5.453 1 79.06 55 LYS B N 1
ATOM 2499 C CA . LYS B 1 55 ? 24.812 10.25 4.527 1 79.06 55 LYS B CA 1
ATOM 2500 C C . LYS B 1 55 ? 26.156 10.164 5.266 1 79.06 55 LYS B C 1
ATOM 2502 O O . LYS B 1 55 ? 26.391 10.914 6.211 1 79.06 55 LYS B O 1
ATOM 2507 N N . PRO B 1 56 ? 26.75 8.883 4.867 1 61.12 56 PRO B N 1
ATOM 2508 C CA . PRO B 1 56 ? 28.078 8.797 5.477 1 61.12 56 PRO B CA 1
ATOM 2509 C C . PRO B 1 56 ? 28.969 9.984 5.117 1 61.12 56 PRO B C 1
ATOM 2511 O O . PRO B 1 56 ? 28.797 10.586 4.055 1 61.12 56 PRO B O 1
ATOM 2514 N N . GLU B 1 57 ? 29.406 10.758 5.938 1 49.19 57 GLU B N 1
ATOM 2515 C CA . GLU B 1 57 ? 30.391 11.805 5.625 1 49.19 57 GLU B CA 1
ATOM 2516 C C . GLU B 1 57 ? 31.344 11.352 4.523 1 49.19 57 GLU B C 1
ATOM 2518 O O . GLU B 1 57 ? 32.125 10.414 4.715 1 49.19 57 GLU B O 1
ATOM 2523 N N . SER B 1 58 ? 30.891 11.016 3.328 1 40.97 58 SER B N 1
ATOM 2524 C CA . SER B 1 58 ? 31.938 10.875 2.324 1 40.97 58 SER B CA 1
ATOM 2525 C C . SER B 1 58 ? 32.938 12.016 2.412 1 40.97 58 SER B C 1
ATOM 2527 O O . SER B 1 58 ? 32.594 13.148 2.756 1 40.97 58 SER B O 1
ATOM 2529 N N . GLY B 1 59 ? 34.188 11.875 2.779 1 34.97 59 GLY B N 1
ATOM 2530 C CA . GLY B 1 59 ? 35.281 12.797 2.512 1 34.97 59 GLY B CA 1
ATOM 2531 C C . GLY B 1 59 ? 35.156 13.531 1.196 1 34.97 59 GLY B C 1
ATOM 2532 O O . GLY B 1 59 ? 35.969 14.391 0.863 1 34.97 59 GLY B O 1
ATOM 2533 N N . PHE B 1 60 ? 34.875 12.938 0.029 1 29.94 60 PHE B N 1
ATOM 2534 C CA . PHE B 1 60 ? 34.969 13.727 -1.197 1 29.94 60 PHE B CA 1
ATOM 2535 C C . PHE B 1 60 ? 33.781 14.648 -1.341 1 29.94 60 PHE B C 1
ATOM 2537 O O . PHE B 1 60 ? 32.625 14.195 -1.33 1 29.94 60 PHE B O 1
ATOM 2544 N N . LYS B 1 61 ? 33.844 15.922 -1.02 1 32.44 61 LYS B N 1
ATOM 2545 C CA . LYS B 1 61 ? 33.031 17.094 -1.328 1 32.44 61 LYS B CA 1
ATOM 2546 C C . LYS B 1 61 ? 32.531 17.062 -2.768 1 32.44 61 LYS B C 1
ATOM 2548 O O . LYS B 1 61 ? 33.25 17.406 -3.697 1 32.44 61 LYS B O 1
ATOM 2553 N N . ASP B 1 62 ? 31.953 16.109 -3.383 1 31.72 62 ASP B N 1
ATOM 2554 C CA . ASP B 1 62 ? 31.578 16.469 -4.742 1 31.72 62 ASP B CA 1
ATOM 2555 C C . ASP B 1 62 ? 30.812 17.797 -4.758 1 31.72 62 ASP B C 1
ATOM 2557 O O . ASP B 1 62 ? 30 18.062 -3.859 1 31.72 62 ASP B O 1
ATOM 2561 N N . ASP B 1 63 ? 31.188 18.828 -5.609 1 29 63 ASP B N 1
ATOM 2562 C CA . ASP B 1 63 ? 30.828 20.219 -5.863 1 29 63 ASP B CA 1
ATOM 2563 C C . ASP B 1 63 ? 29.312 20.406 -5.879 1 29 63 ASP B C 1
ATOM 2565 O O . ASP B 1 63 ? 28.797 21.359 -5.305 1 29 63 ASP B O 1
ATOM 2569 N N . GLU B 1 64 ? 28.719 19.922 -7.027 1 29.61 64 GLU B N 1
ATOM 2570 C CA . GLU B 1 64 ? 27.594 20.625 -7.625 1 29.61 64 GLU B CA 1
ATOM 2571 C C . GLU B 1 64 ? 26.312 20.406 -6.82 1 29.61 64 GLU B C 1
ATOM 2573 O O . GLU B 1 64 ? 25.25 20.922 -7.18 1 29.61 64 GLU B O 1
ATOM 2578 N N . THR B 1 65 ? 26.125 19.234 -6.266 1 31.38 65 THR B N 1
ATOM 2579 C CA . THR B 1 65 ? 24.719 19.234 -5.875 1 31.38 65 THR B CA 1
ATOM 2580 C C . THR B 1 65 ? 24.469 20.281 -4.785 1 31.38 65 THR B C 1
ATOM 2582 O O . THR B 1 65 ? 25.266 20.422 -3.855 1 31.38 65 THR B O 1
ATOM 2585 N N . GLN B 1 66 ? 23.578 21.234 -4.965 1 28.3 66 GLN B N 1
ATOM 2586 C CA . GLN B 1 66 ? 23.094 22.422 -4.273 1 28.3 66 GLN B CA 1
ATOM 2587 C C . GLN B 1 66 ? 23.047 22.188 -2.766 1 28.3 66 GLN B C 1
ATOM 2589 O O . GLN B 1 66 ? 22.969 21.047 -2.305 1 28.3 66 GLN B O 1
ATOM 2594 N N . GLU B 1 67 ? 23.156 23.375 -1.954 1 29.78 67 GLU B N 1
ATOM 2595 C CA . GLU B 1 67 ? 22.984 24 -0.644 1 29.78 67 GLU B CA 1
ATOM 2596 C C . GLU B 1 67 ? 21.797 23.391 0.091 1 29.78 67 GLU B C 1
ATOM 2598 O O . GLU B 1 67 ? 20.938 24.109 0.601 1 29.78 67 GLU B O 1
ATOM 2603 N N . LEU B 1 68 ? 21.234 22.391 -0.387 1 30.59 68 LEU B N 1
ATOM 2604 C CA . LEU B 1 68 ? 20.156 22.312 0.59 1 30.59 68 LEU B CA 1
ATOM 2605 C C . LEU B 1 68 ? 20.703 22.266 2.01 1 30.59 68 LEU B C 1
ATOM 2607 O O . LEU B 1 68 ? 21.156 21.219 2.475 1 30.59 68 LEU B O 1
ATOM 2611 N N . THR B 1 69 ? 21.672 23.094 2.463 1 31.41 69 THR B N 1
ATOM 2612 C CA . THR B 1 69 ? 22.094 23.641 3.75 1 31.41 69 THR B CA 1
ATOM 2613 C C . THR B 1 69 ? 20.969 23.531 4.777 1 31.41 69 THR B C 1
ATOM 2615 O O . THR B 1 69 ? 21.094 24.047 5.891 1 31.41 69 THR B O 1
ATOM 2618 N N . LEU B 1 70 ? 19.812 23.422 4.289 1 31.89 70 LEU B N 1
ATOM 2619 C CA . LEU B 1 70 ? 18.797 23.578 5.324 1 31.89 70 LEU B CA 1
ATOM 2620 C C . LEU B 1 70 ? 18.875 22.453 6.34 1 31.89 70 LEU B C 1
ATOM 2622 O O . LEU B 1 70 ? 17.891 22.156 7.02 1 31.89 70 LEU B O 1
ATOM 2626 N N . VAL B 1 71 ? 19.938 21.609 6.109 1 36.59 71 VAL B N 1
ATOM 2627 C CA . VAL B 1 71 ? 19.953 20.734 7.277 1 36.59 71 VAL B CA 1
ATOM 2628 C C . VAL B 1 71 ? 20.172 21.562 8.539 1 36.59 71 VAL B C 1
ATOM 2630 O O . VAL B 1 71 ? 21.156 22.297 8.648 1 36.59 71 VAL B O 1
ATOM 2633 N N . PRO B 1 72 ? 19.25 22 9.242 1 35.16 72 PRO B N 1
ATOM 2634 C CA . PRO B 1 72 ? 19.609 22.656 10.5 1 35.16 72 PRO B CA 1
ATOM 2635 C C . PRO B 1 72 ? 20.844 22.047 11.156 1 35.16 72 PRO B C 1
ATOM 2637 O O . PRO B 1 72 ? 21.156 20.875 10.906 1 35.16 72 PRO B O 1
ATOM 2640 N N . SER B 1 73 ? 21.922 22.859 11.68 1 37.84 73 SER B N 1
ATOM 2641 C CA . SER B 1 73 ? 23.078 22.547 12.516 1 37.84 73 SER B CA 1
ATOM 2642 C C . SER B 1 73 ? 22.859 21.266 13.297 1 37.84 73 SER B C 1
ATOM 2644 O O . SER B 1 73 ? 23.812 20.688 13.828 1 37.84 73 SER B O 1
ATOM 2646 N N . ALA B 1 74 ? 21.734 20.891 13.438 1 36.19 74 ALA B N 1
ATOM 2647 C CA . ALA B 1 74 ? 21.5 19.781 14.359 1 36.19 74 ALA B CA 1
ATOM 2648 C C . ALA B 1 74 ? 21.781 18.438 13.688 1 36.19 74 ALA B C 1
ATOM 2650 O O . ALA B 1 74 ? 21.688 17.391 14.328 1 36.19 74 ALA B O 1
ATOM 2651 N N . VAL B 1 75 ? 21.906 18.344 12.375 1 40.19 75 VAL B N 1
ATOM 2652 C CA . VAL B 1 75 ? 22.109 17.016 11.781 1 40.19 75 VAL B CA 1
ATOM 2653 C C . VAL B 1 75 ? 23.578 16.641 11.852 1 40.19 75 VAL B C 1
ATOM 2655 O O . VAL B 1 75 ? 24.359 16.969 10.953 1 40.19 75 VAL B O 1
ATOM 2658 N N . GLN B 1 76 ? 24.422 16.844 12.719 1 39.06 76 GLN B N 1
ATOM 2659 C CA . GLN B 1 76 ? 25.75 16.266 12.883 1 39.06 76 GLN B CA 1
ATOM 2660 C C . GLN B 1 76 ? 25.703 14.734 12.812 1 39.06 76 GLN B C 1
ATOM 2662 O O . GLN B 1 76 ? 26.703 14.062 13.047 1 39.06 76 GLN B O 1
ATOM 2667 N N . GLU B 1 77 ? 24.547 14.008 12.836 1 41.06 77 GLU B N 1
ATOM 2668 C CA . GLU B 1 77 ? 24.375 12.695 13.445 1 41.06 77 GLU B CA 1
ATOM 2669 C C . GLU B 1 77 ? 24.75 11.578 12.469 1 41.06 77 GLU B C 1
ATOM 2671 O O . GLU B 1 77 ? 24.641 10.398 12.797 1 41.06 77 GLU B O 1
ATOM 2676 N N . ALA B 1 78 ? 24.969 11.75 11.242 1 44.44 78 ALA B N 1
ATOM 2677 C CA . ALA B 1 78 ? 24.875 10.531 10.445 1 44.44 78 ALA B CA 1
ATOM 2678 C C . ALA B 1 78 ? 25.922 9.508 10.867 1 44.44 78 ALA B C 1
ATOM 2680 O O . ALA B 1 78 ? 25.656 8.312 10.922 1 44.44 78 ALA B O 1
ATOM 2681 N N . GLN B 1 79 ? 27.219 9.844 11.109 1 49.81 79 GLN B N 1
ATOM 2682 C CA . GLN B 1 79 ? 28.156 8.766 11.438 1 49.81 79 GLN B CA 1
ATOM 2683 C C . GLN B 1 79 ? 27.75 8.055 12.727 1 49.81 79 GLN B C 1
ATOM 2685 O O . GLN B 1 79 ? 27.984 6.855 12.875 1 49.81 79 GLN B O 1
ATOM 2690 N N . SER B 1 80 ? 27.203 8.805 13.648 1 58.44 80 SER B N 1
ATOM 2691 C CA . SER B 1 80 ? 26.938 8.32 15 1 58.44 80 SER B CA 1
ATOM 2692 C C . SER B 1 80 ? 25.656 7.492 15.047 1 58.44 80 SER B C 1
ATOM 2694 O O . SER B 1 80 ? 25.375 6.82 16.047 1 58.44 80 SER B O 1
ATOM 2696 N N . GLY B 1 81 ? 24.984 7.348 13.914 1 80.12 81 GLY B N 1
ATOM 2697 C CA . GLY B 1 81 ? 23.734 6.59 13.969 1 80.12 81 GLY B CA 1
ATOM 2698 C C . GLY B 1 81 ? 22.641 7.285 14.758 1 80.12 81 GLY B C 1
ATOM 2699 O O . GLY B 1 81 ? 21.672 6.656 15.164 1 80.12 81 GLY B O 1
ATOM 2700 N N . VAL B 1 82 ? 22.953 8.68 15.164 1 87.94 82 VAL B N 1
ATOM 2701 C CA . VAL B 1 82 ? 21.953 9.398 15.945 1 87.94 82 VAL B CA 1
ATOM 2702 C C . VAL B 1 82 ? 21.594 10.703 15.25 1 87.94 82 VAL B C 1
ATOM 2704 O O . VAL B 1 82 ? 22.469 11.453 14.812 1 87.94 82 VAL B O 1
ATOM 2707 N N . VAL B 1 83 ? 20.344 11.031 15.047 1 91.69 83 VAL B N 1
ATOM 2708 C CA . VAL B 1 83 ? 19.828 12.305 14.555 1 91.69 83 VAL B CA 1
ATOM 2709 C C . VAL B 1 83 ? 19.094 13.031 15.688 1 91.69 83 VAL B C 1
ATOM 2711 O O . VAL B 1 83 ? 18.156 12.484 16.281 1 91.69 83 VAL B O 1
ATOM 2714 N N . ASP B 1 84 ? 19.516 14.219 15.961 1 92.62 84 ASP B N 1
ATOM 2715 C CA . ASP B 1 84 ? 18.938 15.016 17.047 1 92.62 84 ASP B CA 1
ATOM 2716 C C . ASP B 1 84 ? 17.953 16.047 16.5 1 92.62 84 ASP B C 1
ATOM 2718 O O . ASP B 1 84 ? 18.344 16.984 15.812 1 92.62 84 ASP B O 1
ATOM 2722 N N . LEU B 1 85 ? 16.641 15.852 16.875 1 94.38 85 LEU B N 1
ATOM 2723 C CA . LEU B 1 85 ? 15.594 16.781 16.453 1 94.38 85 LEU B CA 1
ATOM 2724 C C . LEU B 1 85 ? 15.172 17.672 17.609 1 94.38 85 LEU B C 1
ATOM 2726 O O . LEU B 1 85 ? 13.984 17.797 17.906 1 94.38 85 LEU B O 1
ATOM 2730 N N . LYS B 1 86 ? 16.094 18.391 18.156 1 92.56 86 LYS B N 1
ATOM 2731 C CA . LYS B 1 86 ? 15.922 19.172 19.375 1 92.56 86 LYS B CA 1
ATOM 2732 C C . LYS B 1 86 ? 15.047 20.391 19.125 1 92.56 86 LYS B C 1
ATOM 2734 O O . LYS B 1 86 ? 14.406 20.906 20.047 1 92.56 86 LYS B O 1
ATOM 2739 N N . ASP B 1 87 ? 14.914 20.828 17.891 1 91.62 87 ASP B N 1
ATOM 2740 C CA . ASP B 1 87 ? 14.188 22.062 17.578 1 91.62 87 ASP B CA 1
ATOM 2741 C C . ASP B 1 87 ? 12.75 21.766 17.188 1 91.62 87 ASP B C 1
ATOM 2743 O O . ASP B 1 87 ? 11.945 22.688 17 1 91.62 87 ASP B O 1
ATOM 2747 N N . ASP B 1 88 ? 12.453 20.484 17.078 1 93.25 88 ASP B N 1
ATOM 2748 C CA . ASP B 1 88 ? 11.125 20.109 16.609 1 93.25 88 ASP B CA 1
ATOM 2749 C C . ASP B 1 88 ? 10.211 19.703 17.766 1 93.25 88 ASP B C 1
ATOM 2751 O O . ASP B 1 88 ? 10.688 19.203 18.781 1 93.25 88 ASP B O 1
ATOM 2755 N N . ASP B 1 89 ? 8.906 19.984 17.625 1 93.44 89 ASP B N 1
ATOM 2756 C CA . ASP B 1 89 ? 7.906 19.562 18.609 1 93.44 89 ASP B CA 1
ATOM 2757 C C . ASP B 1 89 ? 7.906 18.031 18.75 1 93.44 89 ASP B C 1
ATOM 2759 O O . ASP B 1 89 ? 7.809 17.312 17.766 1 93.44 89 ASP B O 1
ATOM 2763 N N . PRO B 1 90 ? 8.055 17.547 20.016 1 95.38 90 PRO B N 1
ATOM 2764 C CA . PRO B 1 90 ? 8.164 16.109 20.219 1 95.38 90 PRO B CA 1
ATOM 2765 C C . PRO B 1 90 ? 6.93 15.344 19.734 1 95.38 90 PRO B C 1
ATOM 2767 O O . PRO B 1 90 ? 7.051 14.219 19.234 1 95.38 90 PRO B O 1
ATOM 2770 N N . SER B 1 91 ? 5.742 15.93 19.875 1 95.38 91 SER B N 1
ATOM 2771 C CA . SER B 1 91 ? 4.535 15.258 19.406 1 95.38 91 SER B CA 1
ATOM 2772 C C . SER B 1 91 ? 4.516 15.156 17.891 1 95.38 91 SER B C 1
ATOM 2774 O O . SER B 1 91 ? 4.047 14.156 17.328 1 95.38 91 SER B O 1
ATOM 2776 N N . ALA B 1 92 ? 5.023 16.172 17.266 1 96.56 92 ALA B N 1
ATOM 2777 C CA . ALA B 1 92 ? 5.109 16.156 15.797 1 96.56 92 ALA B CA 1
ATOM 2778 C C . ALA B 1 92 ? 6.129 15.133 15.312 1 96.56 92 ALA B C 1
ATOM 2780 O O . ALA B 1 92 ? 5.918 14.469 14.297 1 96.56 92 ALA B O 1
ATOM 2781 N N . VAL B 1 93 ? 7.238 14.992 16.062 1 97.44 93 VAL B N 1
ATOM 2782 C CA . VAL B 1 93 ? 8.258 14 15.734 1 97.44 93 VAL B CA 1
ATOM 2783 C C . VAL B 1 93 ? 7.652 12.594 15.812 1 97.44 93 VAL B C 1
ATOM 2785 O O . VAL B 1 93 ? 7.828 11.781 14.898 1 97.44 93 VAL B O 1
ATOM 2788 N N . LYS B 1 94 ? 6.93 12.406 16.891 1 96.81 94 LYS B N 1
ATOM 2789 C CA . LYS B 1 94 ? 6.273 11.109 17.047 1 96.81 94 LYS B CA 1
ATOM 2790 C C . LYS B 1 94 ? 5.301 10.836 15.914 1 96.81 94 LYS B C 1
ATOM 2792 O O . LYS B 1 94 ? 5.254 9.727 15.383 1 96.81 94 LYS B O 1
ATOM 2797 N N . ALA B 1 95 ? 4.555 11.82 15.516 1 97.75 95 ALA B N 1
ATOM 2798 C CA . ALA B 1 95 ? 3.609 11.688 14.414 1 97.75 95 ALA B CA 1
ATOM 2799 C C . ALA B 1 95 ? 4.332 11.359 13.109 1 97.75 95 ALA B C 1
ATOM 2801 O O . ALA B 1 95 ? 3.873 10.523 12.328 1 97.75 95 ALA B O 1
ATOM 2802 N N . MET B 1 96 ? 5.426 12.039 12.883 1 97.88 96 MET B N 1
ATOM 2803 C CA . MET B 1 96 ? 6.199 11.82 11.664 1 97.88 96 MET B CA 1
ATOM 2804 C C . MET B 1 96 ? 6.723 10.391 11.602 1 97.88 96 MET B C 1
ATOM 2806 O O . MET B 1 96 ? 6.617 9.727 10.57 1 97.88 96 MET B O 1
ATOM 2810 N N . LEU B 1 97 ? 7.242 9.898 12.719 1 97.31 97 LEU B N 1
ATOM 2811 C CA . LEU B 1 97 ? 7.754 8.539 12.766 1 97.31 97 LEU B CA 1
ATOM 2812 C C . LEU B 1 97 ? 6.629 7.527 12.562 1 97.31 97 LEU B C 1
ATOM 2814 O O . LEU B 1 97 ? 6.793 6.551 11.828 1 97.31 97 LEU B O 1
ATOM 2818 N N . GLU B 1 98 ? 5.508 7.785 13.203 1 96.5 98 GLU B N 1
ATOM 2819 C CA . GLU B 1 98 ? 4.355 6.918 12.984 1 96.5 98 GLU B CA 1
ATOM 2820 C C . GLU B 1 98 ? 3.961 6.887 11.508 1 96.5 98 GLU B C 1
ATOM 2822 O O . GLU B 1 98 ? 3.689 5.82 10.961 1 96.5 98 GLU B O 1
ATOM 2827 N N . PHE B 1 99 ? 3.98 7.996 10.922 1 96.56 99 PHE B N 1
ATOM 2828 C CA . PHE B 1 99 ? 3.621 8.086 9.516 1 96.56 99 PHE B CA 1
ATOM 2829 C C . PHE B 1 99 ? 4.582 7.277 8.656 1 96.56 99 PHE B C 1
ATOM 2831 O O . PHE B 1 99 ? 4.156 6.574 7.734 1 96.56 99 PHE B O 1
ATOM 2838 N N . MET B 1 100 ? 5.805 7.32 8.938 1 95.25 100 MET B N 1
ATOM 2839 C CA . MET B 1 100 ? 6.832 6.668 8.133 1 95.25 100 MET B CA 1
ATOM 2840 C C . MET B 1 100 ? 6.699 5.152 8.203 1 95.25 100 MET B C 1
ATOM 2842 O O . MET B 1 100 ? 7.148 4.441 7.301 1 95.25 100 MET B O 1
ATOM 2846 N N . TYR B 1 101 ? 6.027 4.672 9.219 1 94.38 101 TYR B N 1
ATOM 2847 C CA . TYR B 1 101 ? 5.883 3.23 9.383 1 94.38 101 TYR B CA 1
ATOM 2848 C C . TYR B 1 101 ? 4.477 2.779 9.008 1 94.38 101 TYR B C 1
ATOM 2850 O O . TYR B 1 101 ? 4.281 1.643 8.57 1 94.38 101 TYR B O 1
ATOM 2858 N N . ARG B 1 102 ? 3.547 3.686 9.164 1 92.56 102 ARG B N 1
ATOM 2859 C CA . ARG B 1 102 ? 2.162 3.234 9.094 1 92.56 102 ARG B CA 1
ATOM 2860 C C . ARG B 1 102 ? 1.418 3.936 7.961 1 92.56 102 ARG B C 1
ATOM 2862 O O . ARG B 1 102 ? 0.277 3.586 7.652 1 92.56 102 ARG B O 1
ATOM 2869 N N . GLY B 1 103 ? 1.997 4.93 7.348 1 92.44 103 GLY B N 1
ATOM 2870 C CA . GLY B 1 103 ? 1.362 5.66 6.262 1 92.44 103 GLY B CA 1
ATOM 2871 C C . GLY B 1 103 ? 0.35 6.684 6.738 1 92.44 103 GLY B C 1
ATOM 2872 O O . GLY B 1 103 ? -0.347 7.301 5.934 1 92.44 103 GLY B O 1
ATOM 2873 N N . THR B 1 104 ? 0.216 6.738 8.008 1 93.81 104 THR B N 1
ATOM 2874 C CA . THR B 1 104 ? -0.646 7.715 8.664 1 93.81 104 THR B CA 1
ATOM 2875 C C . THR B 1 104 ? -0.187 7.965 10.094 1 93.81 104 THR B C 1
ATOM 2877 O O . THR B 1 104 ? 0.853 7.457 10.516 1 93.81 104 THR B O 1
ATOM 2880 N N . PHE B 1 105 ? -0.816 8.891 10.766 1 96.25 105 PHE B N 1
ATOM 2881 C CA . PHE B 1 105 ? -0.544 9.148 12.172 1 96.25 105 PHE B CA 1
ATOM 2882 C C . PHE B 1 105 ? -1.839 9.398 12.938 1 96.25 105 PHE B C 1
ATOM 2884 O O . PHE B 1 105 ? -2.861 9.742 12.336 1 96.25 105 PHE B O 1
ATOM 2891 N N . THR B 1 106 ? -1.723 9.188 14.164 1 95.81 106 THR B N 1
ATOM 2892 C CA . THR B 1 106 ? -2.889 9.336 15.031 1 95.81 106 THR B CA 1
ATOM 2893 C C . THR B 1 106 ? -2.764 10.586 15.898 1 95.81 106 THR B C 1
ATOM 2895 O O . THR B 1 106 ? -1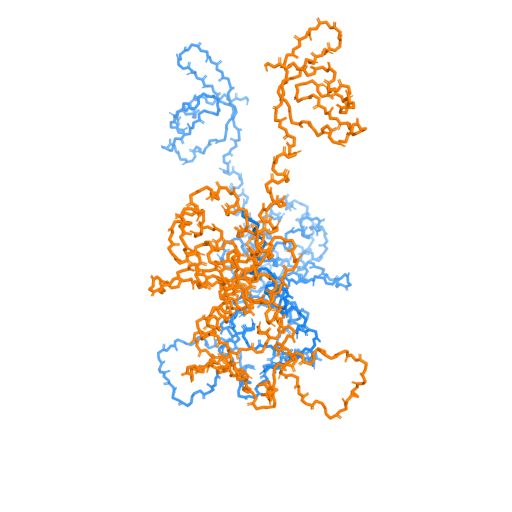.688 10.875 16.422 1 95.81 106 THR B O 1
ATOM 2898 N N . ILE B 1 107 ? -3.787 11.328 15.938 1 96.81 107 ILE B N 1
ATOM 2899 C CA . ILE B 1 107 ? -3.875 12.414 16.906 1 96.81 107 ILE B CA 1
ATOM 2900 C C . ILE B 1 107 ? -4.375 11.867 18.25 1 96.81 107 ILE B C 1
ATOM 2902 O O . ILE B 1 107 ? -5.484 11.344 18.328 1 96.81 107 ILE B O 1
ATOM 2906 N N . PRO B 1 108 ? -3.525 12.023 19.234 1 93.75 108 PRO B N 1
ATOM 2907 C CA . PRO B 1 108 ? -3.922 11.445 20.516 1 93.75 108 PRO B CA 1
ATOM 2908 C C . PRO B 1 108 ? -5.23 12.023 21.047 1 93.75 108 PRO B C 1
ATOM 2910 O O . PRO B 1 108 ? -5.492 13.219 20.875 1 93.75 108 PRO B O 1
ATOM 2913 N N . GLY B 1 109 ? -6.016 11.18 21.656 1 88.81 109 GLY B N 1
ATOM 2914 C CA . GLY B 1 109 ? -7.273 11.609 22.234 1 88.81 109 GLY B CA 1
ATOM 2915 C C . GLY B 1 109 ? -7.094 12.656 23.328 1 88.81 109 GLY B C 1
ATOM 2916 O O . GLY B 1 109 ? -7.973 13.5 23.531 1 88.81 109 GLY B O 1
ATOM 2917 N N . ASP B 1 110 ? -5.91 12.633 23.969 1 88.88 110 ASP B N 1
ATOM 2918 C CA . ASP B 1 110 ? -5.66 13.547 25.078 1 88.88 110 ASP B CA 1
ATOM 2919 C C . ASP B 1 110 ? -4.832 14.75 24.625 1 88.88 110 ASP B C 1
ATOM 2921 O O . ASP B 1 110 ? -4.262 15.461 25.438 1 88.88 110 ASP B O 1
ATOM 2925 N N . ALA B 1 111 ? -4.801 14.93 23.281 1 91 111 ALA B N 1
ATOM 2926 C CA . ALA B 1 111 ? -4.086 16.094 22.797 1 91 111 ALA B CA 1
ATOM 2927 C C . ALA B 1 111 ? -4.75 17.391 23.266 1 91 111 ALA B C 1
ATOM 2929 O O . ALA B 1 111 ? -5.977 17.5 23.234 1 91 111 ALA B O 1
ATOM 2930 N N . VAL B 1 112 ? -3.936 18.328 23.75 1 88.06 112 VAL B N 1
ATOM 2931 C CA . VAL B 1 112 ? -4.441 19.609 24.234 1 88.06 112 VAL B CA 1
ATOM 2932 C C . VAL B 1 112 ? -5.258 20.297 23.125 1 88.06 112 VAL B C 1
ATOM 2934 O O . VAL B 1 112 ? -6.332 20.844 23.406 1 88.06 112 VAL B O 1
ATOM 2937 N N . SER B 1 113 ? -4.758 20.25 21.953 1 94.5 113 SER B N 1
ATOM 2938 C CA . SER B 1 113 ? -5.438 20.797 20.797 1 94.5 113 SER B CA 1
ATOM 2939 C C . SER B 1 113 ? -5.227 19.938 19.562 1 94.5 113 SER B C 1
ATOM 2941 O O . SER B 1 113 ? -4.18 20.016 18.906 1 94.5 113 SER B O 1
ATOM 2943 N N . PRO B 1 114 ? -6.266 19.141 19.203 1 96.25 114 PRO B N 1
ATOM 2944 C CA . PRO B 1 114 ? -6.156 18.297 18.016 1 96.25 114 PRO B CA 1
ATOM 2945 C C . PRO B 1 114 ? -5.879 19.094 16.734 1 96.25 114 PRO B C 1
ATOM 2947 O O . PRO B 1 114 ? -5.121 18.641 15.875 1 96.25 114 PRO B O 1
ATOM 2950 N N . ILE B 1 115 ? -6.469 20.234 16.688 1 96.06 115 ILE B N 1
ATOM 2951 C CA . ILE B 1 115 ? -6.273 21.078 15.516 1 96.06 115 ILE B CA 1
ATOM 2952 C C . ILE B 1 115 ? -4.812 21.516 15.43 1 96.06 115 ILE B C 1
ATOM 2954 O O . ILE B 1 115 ? -4.191 21.422 14.375 1 96.06 115 ILE B O 1
ATOM 2958 N N . LEU B 1 116 ? -4.277 21.938 16.562 1 95.75 116 LEU B N 1
ATOM 2959 C CA . LEU B 1 116 ? -2.885 22.375 16.578 1 95.75 116 LEU B CA 1
ATOM 2960 C C . LEU B 1 116 ? -1.945 21.203 16.297 1 95.75 116 LEU B C 1
ATOM 2962 O O . LEU B 1 116 ? -0.895 21.375 15.688 1 95.75 116 LEU B O 1
ATOM 2966 N N . PHE B 1 117 ? -2.338 20.047 16.766 1 97.25 117 PHE B N 1
ATOM 2967 C CA . PHE B 1 117 ? -1.554 18.844 16.5 1 97.25 117 PHE B CA 1
ATOM 2968 C C . PHE B 1 117 ? -1.432 18.609 14.992 1 97.25 117 PHE B C 1
ATOM 2970 O O . PHE B 1 117 ? -0.338 18.359 14.484 1 97.25 117 PHE B O 1
ATOM 2977 N N . ALA B 1 118 ? -2.533 18.734 14.305 1 97.31 118 ALA B N 1
ATOM 2978 C CA . ALA B 1 118 ? -2.537 18.547 12.852 1 97.31 118 ALA B CA 1
ATOM 2979 C C . ALA B 1 118 ? -1.652 19.578 12.164 1 97.31 118 ALA B C 1
ATOM 2981 O O . ALA B 1 118 ? -0.931 19.266 11.219 1 97.31 118 ALA B O 1
ATOM 2982 N N . VAL B 1 119 ? -1.655 20.781 12.664 1 96.69 119 VAL B N 1
ATOM 2983 C CA . VAL B 1 119 ? -0.85 21.844 12.086 1 96.69 119 VAL B CA 1
ATOM 2984 C C . VAL B 1 119 ? 0.633 21.562 12.305 1 96.69 119 VAL B C 1
ATOM 2986 O O . VAL B 1 119 ? 1.438 21.688 11.383 1 96.69 119 VAL B O 1
ATOM 2989 N N . ARG B 1 120 ? 0.939 21.141 13.492 1 96.12 120 ARG B N 1
ATOM 2990 C CA . ARG B 1 120 ? 2.332 20.828 13.797 1 96.12 120 ARG B CA 1
ATOM 2991 C C . ARG B 1 120 ? 2.822 19.641 12.984 1 96.12 120 ARG B C 1
ATOM 2993 O O . ARG B 1 120 ? 3.979 19.609 12.555 1 96.12 120 ARG B O 1
ATOM 3000 N N . ALA B 1 121 ? 1.961 18.688 12.789 1 97.44 121 ALA B N 1
ATOM 3001 C CA . ALA B 1 121 ? 2.287 17.547 11.93 1 97.44 121 ALA B CA 1
ATOM 3002 C C . ALA B 1 121 ? 2.57 18.016 10.5 1 97.44 121 ALA B C 1
ATOM 3004 O O . ALA B 1 121 ? 3.494 17.516 9.852 1 97.44 121 ALA B O 1
ATOM 3005 N N . TYR B 1 122 ? 1.803 18.969 10.031 1 96.69 122 TYR B N 1
ATOM 3006 C CA . TYR B 1 122 ? 2.023 19.531 8.711 1 96.69 122 TYR B CA 1
ATOM 3007 C C . TYR B 1 122 ? 3.373 20.234 8.633 1 96.69 122 TYR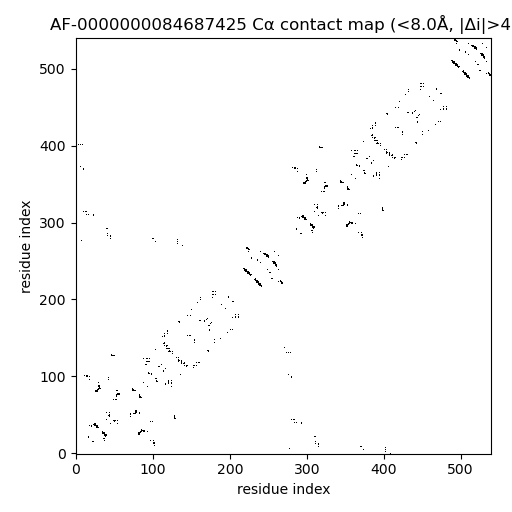 B C 1
ATOM 3009 O O . TYR B 1 122 ? 4.113 20.078 7.656 1 96.69 122 TYR B O 1
ATOM 3017 N N . ILE B 1 123 ? 3.662 20.984 9.617 1 95.19 123 ILE B N 1
ATOM 3018 C CA . ILE B 1 123 ? 4.879 21.797 9.633 1 95.19 123 ILE B CA 1
ATOM 3019 C C . ILE B 1 123 ? 6.102 20.891 9.602 1 95.19 123 ILE B C 1
ATOM 3021 O O . ILE B 1 123 ? 7.02 21.094 8.797 1 95.19 123 ILE B O 1
ATOM 3025 N N . ILE B 1 124 ? 6.109 19.875 10.383 1 96.31 124 ILE B N 1
ATOM 3026 C CA . ILE B 1 124 ? 7.273 19 10.398 1 96.31 124 ILE B CA 1
ATOM 3027 C C . ILE B 1 124 ? 7.363 18.234 9.078 1 96.31 124 ILE B C 1
ATOM 3029 O O . ILE B 1 124 ? 8.461 17.969 8.586 1 96.31 124 ILE B O 1
ATOM 3033 N N . ALA B 1 125 ? 6.219 17.828 8.539 1 96.06 125 ALA B N 1
ATOM 3034 C CA . ALA B 1 125 ? 6.215 17.172 7.238 1 96.06 125 ALA B CA 1
ATOM 3035 C C . ALA B 1 125 ? 6.832 18.078 6.168 1 96.06 125 ALA B C 1
ATOM 3037 O O . ALA B 1 125 ? 7.535 17.594 5.273 1 96.06 125 ALA B O 1
ATOM 3038 N N . ASP B 1 126 ? 6.551 19.344 6.27 1 94.12 126 ASP B N 1
ATOM 3039 C CA . ASP B 1 126 ? 7.105 20.312 5.332 1 94.12 126 ASP B CA 1
ATOM 3040 C C . ASP B 1 126 ? 8.617 20.453 5.527 1 94.12 126 ASP B C 1
ATOM 3042 O O . ASP B 1 126 ? 9.375 20.453 4.555 1 94.12 126 ASP B O 1
ATOM 3046 N N . ILE B 1 127 ? 9.055 20.562 6.766 1 93.62 127 ILE B N 1
ATOM 3047 C CA . ILE B 1 127 ? 10.469 20.734 7.105 1 93.62 127 ILE B CA 1
ATOM 3048 C C . ILE B 1 127 ? 11.258 19.531 6.594 1 93.62 127 ILE B C 1
ATOM 3050 O O . ILE B 1 127 ? 12.336 19.688 6.012 1 93.62 127 ILE B O 1
ATOM 3054 N N . TYR B 1 128 ? 10.703 18.375 6.727 1 95.19 128 TYR B N 1
ATOM 3055 C CA . TYR B 1 128 ? 11.43 17.172 6.375 1 95.19 128 TYR B CA 1
ATOM 3056 C C . TYR B 1 128 ? 11.039 16.672 4.988 1 95.19 128 TYR B C 1
ATOM 3058 O O . TYR B 1 128 ? 11.43 15.578 4.574 1 95.19 128 TYR B O 1
ATOM 3066 N N . ALA B 1 129 ? 10.281 17.391 4.324 1 93.94 129 ALA B N 1
ATOM 3067 C CA . ALA B 1 129 ? 9.93 17.172 2.924 1 93.94 129 ALA B CA 1
ATOM 3068 C C . ALA B 1 129 ? 9.25 15.82 2.73 1 93.94 129 ALA B C 1
ATOM 3070 O O . ALA B 1 129 ? 9.68 15.016 1.895 1 93.94 129 ALA B O 1
ATOM 3071 N N . VAL B 1 130 ? 8.172 15.648 3.365 1 94.62 130 VAL B N 1
ATOM 3072 C CA . VAL B 1 130 ? 7.348 14.453 3.234 1 94.62 130 VAL B CA 1
ATOM 3073 C C . VAL B 1 130 ? 5.965 14.836 2.711 1 94.62 130 VAL B C 1
ATOM 3075 O O . VAL B 1 130 ? 5.02 14.977 3.488 1 94.62 130 VAL B O 1
ATOM 3078 N N . PRO B 1 131 ? 5.785 14.844 1.471 1 92.94 131 PRO B N 1
ATOM 3079 C CA . PRO B 1 131 ? 4.582 15.43 0.876 1 92.94 131 PRO B CA 1
ATOM 3080 C C . PRO B 1 131 ? 3.312 14.656 1.228 1 92.94 131 PRO B C 1
ATOM 3082 O O . PRO B 1 131 ? 2.256 15.266 1.435 1 92.94 131 PRO B O 1
ATOM 3085 N N . ASN B 1 132 ? 3.439 13.391 1.272 1 92.94 132 ASN B N 1
ATOM 3086 C CA . ASN B 1 132 ? 2.238 12.617 1.567 1 92.94 132 ASN B CA 1
ATOM 3087 C C . ASN B 1 132 ? 1.767 12.844 3.002 1 92.94 132 ASN B C 1
ATOM 3089 O O . ASN B 1 132 ? 0.566 12.82 3.275 1 92.94 132 ASN B O 1
ATOM 3093 N N . MET B 1 133 ? 2.635 13.031 3.883 1 95.12 133 MET B N 1
ATOM 3094 C CA . MET B 1 133 ? 2.248 13.352 5.254 1 95.12 133 MET B CA 1
ATOM 3095 C C . MET B 1 133 ? 1.588 14.727 5.324 1 95.12 133 MET B C 1
ATOM 3097 O O . MET B 1 133 ? 0.664 14.938 6.113 1 95.12 133 MET B O 1
ATOM 3101 N N . LYS B 1 134 ? 2.043 15.703 4.52 1 95 134 LYS B N 1
ATOM 3102 C CA . LYS B 1 134 ? 1.399 17.016 4.445 1 95 134 LYS B CA 1
ATOM 3103 C C . LYS B 1 134 ? -0.072 16.875 4.062 1 95 134 LYS B C 1
ATOM 3105 O O . LYS B 1 134 ? -0.936 17.516 4.664 1 95 134 LYS B O 1
ATOM 3110 N N . LYS B 1 135 ? -0.224 16.062 3.137 1 94.62 135 LYS B N 1
ATOM 3111 C CA . LYS B 1 135 ? -1.588 15.859 2.652 1 94.62 135 LYS B CA 1
ATOM 3112 C C . LYS B 1 135 ? -2.477 15.273 3.744 1 94.62 135 LYS B C 1
ATOM 3114 O O . LYS B 1 135 ? -3.6 15.727 3.953 1 94.62 135 LYS B O 1
ATOM 3119 N N . ILE B 1 136 ? -1.918 14.258 4.406 1 95.56 136 ILE B N 1
ATOM 3120 C CA . ILE B 1 136 ? -2.682 13.594 5.461 1 95.56 136 ILE B CA 1
ATOM 3121 C C . ILE B 1 136 ? -2.953 14.586 6.598 1 95.56 136 ILE B C 1
ATOM 3123 O O . ILE B 1 136 ? -4.066 14.648 7.117 1 95.56 136 ILE B O 1
ATOM 3127 N N . ALA B 1 137 ? -1.989 15.352 7 1 96.75 137 ALA B N 1
ATOM 3128 C CA . ALA B 1 137 ? -2.145 16.359 8.055 1 96.75 137 ALA B CA 1
ATOM 3129 C C . ALA B 1 137 ? -3.191 17.391 7.668 1 96.75 137 ALA B C 1
ATOM 3131 O O . ALA B 1 137 ? -4.012 17.797 8.492 1 96.75 137 ALA B O 1
ATOM 3132 N N . THR B 1 138 ? -3.211 17.812 6.418 1 96.25 138 THR B N 1
ATOM 3133 C CA . THR B 1 138 ? -4.172 18.797 5.918 1 96.25 138 THR B CA 1
ATOM 3134 C C . THR B 1 138 ? -5.594 18.234 5.98 1 96.25 138 THR B C 1
ATOM 3136 O O . THR B 1 138 ? -6.523 18.938 6.391 1 96.25 138 THR B O 1
ATOM 3139 N N . ALA B 1 139 ? -5.684 17.031 5.598 1 96.19 139 ALA B N 1
ATOM 3140 C CA . ALA B 1 139 ? -6.996 16.406 5.641 1 96.19 139 ALA B CA 1
ATOM 3141 C C . ALA B 1 139 ? -7.527 16.328 7.07 1 96.19 139 ALA B C 1
ATOM 3143 O O . ALA B 1 139 ? -8.695 16.625 7.324 1 96.19 139 ALA B O 1
ATOM 3144 N N . LYS B 1 140 ? -6.684 15.961 7.949 1 96.62 140 LYS B N 1
ATOM 3145 C CA . LYS B 1 140 ? -7.082 15.898 9.352 1 96.62 140 LYS B CA 1
ATOM 3146 C C . LYS B 1 140 ? -7.441 17.281 9.883 1 96.62 140 LYS B C 1
ATOM 3148 O O . LYS B 1 140 ? -8.43 17.438 10.602 1 96.62 140 LYS B O 1
ATOM 3153 N N . PHE B 1 141 ? -6.668 18.203 9.516 1 97.19 141 PHE B N 1
ATOM 3154 C CA . PHE B 1 141 ? -6.949 19.594 9.891 1 97.19 141 PHE B CA 1
ATOM 3155 C C . PHE B 1 141 ? -8.312 20.031 9.375 1 97.19 141 PHE B C 1
ATOM 3157 O O . PHE B 1 141 ? -9.109 20.609 10.117 1 97.19 141 PHE B O 1
ATOM 3164 N N . SER B 1 142 ? -8.578 19.766 8.133 1 96.88 142 SER B N 1
ATOM 3165 C CA . SER B 1 142 ? -9.836 20.156 7.496 1 96.88 142 SER B CA 1
ATOM 3166 C C . SER B 1 142 ? -11.031 19.547 8.227 1 96.88 142 SER B C 1
ATOM 3168 O O . SER B 1 142 ? -12 20.25 8.516 1 96.88 142 SER B O 1
ATOM 3170 N N . GLU B 1 143 ? -10.898 18.312 8.5 1 96.38 143 GLU B N 1
ATOM 3171 C CA . GLU B 1 143 ? -11.984 17.625 9.195 1 96.38 143 GLU B CA 1
ATOM 3172 C C . GLU B 1 143 ? -12.227 18.234 10.578 1 96.38 143 GLU B C 1
ATOM 3174 O O . GLU B 1 143 ? -13.375 18.484 10.953 1 96.38 143 GLU B O 1
ATOM 3179 N N . LEU B 1 144 ? -11.203 18.5 11.281 1 96.31 144 LEU B N 1
ATOM 3180 C CA . LEU B 1 144 ? -11.305 19.016 12.648 1 96.31 144 LEU B CA 1
ATOM 3181 C C . LEU B 1 144 ? -11.766 20.469 12.641 1 96.31 144 LEU B C 1
ATOM 3183 O O . LEU B 1 144 ? -12.68 20.844 13.383 1 96.31 144 LEU B O 1
ATOM 3187 N N . ALA B 1 145 ? -11.219 21.25 11.781 1 95.81 145 ALA B N 1
ATOM 3188 C CA . ALA B 1 145 ? -11.453 22.688 11.758 1 95.81 145 ALA B CA 1
ATOM 3189 C C . ALA B 1 145 ? -12.852 23.016 11.219 1 95.81 145 ALA B C 1
ATOM 3191 O O . ALA B 1 145 ? -13.4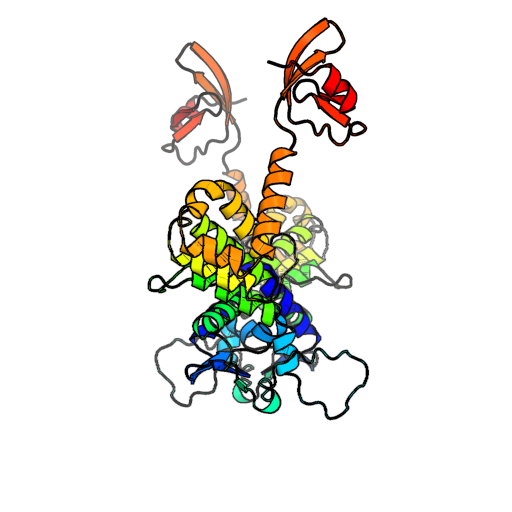61 24 11.625 1 95.81 145 ALA B O 1
ATOM 3192 N N . SER B 1 146 ? -13.281 22.188 10.367 1 94.88 146 SER B N 1
ATOM 3193 C CA . SER B 1 146 ? -14.594 22.438 9.773 1 94.88 146 SER B CA 1
ATOM 3194 C C . SER B 1 146 ? -15.703 22.344 10.82 1 94.88 146 SER B C 1
ATOM 3196 O O . SER B 1 146 ? -16.734 23.016 10.695 1 94.88 146 SER B O 1
ATOM 3198 N N . VAL B 1 147 ? -15.453 21.562 11.852 1 93.88 147 VAL B N 1
ATOM 3199 C CA . VAL B 1 147 ? -16.484 21.406 12.859 1 93.88 147 VAL B CA 1
ATOM 3200 C C . VAL B 1 147 ? -16.125 22.203 14.109 1 93.88 147 VAL B C 1
ATOM 3202 O O . VAL B 1 147 ? -16.984 22.484 14.945 1 93.88 147 VAL B O 1
ATOM 3205 N N . ASN B 1 148 ? -14.867 22.703 14.203 1 93.75 148 ASN B N 1
ATOM 3206 C CA . ASN B 1 148 ? -14.414 23.391 15.414 1 93.75 148 ASN B CA 1
ATOM 3207 C C . ASN B 1 148 ? -13.891 24.781 15.109 1 93.75 148 ASN B C 1
ATOM 3209 O O . ASN B 1 148 ? -12.953 25.25 15.766 1 93.75 148 ASN B O 1
ATOM 3213 N N . TYR B 1 149 ? -14.477 25.438 14.117 1 93.5 149 TYR B N 1
ATOM 3214 C CA . TYR B 1 149 ? -13.961 26.734 13.688 1 93.5 149 TYR B CA 1
ATOM 3215 C C . TYR B 1 149 ? -14.25 27.797 14.734 1 93.5 149 TYR B C 1
ATOM 3217 O O . TYR B 1 149 ? -13.648 28.875 14.711 1 93.5 149 TYR B O 1
ATOM 3225 N N . LYS B 1 150 ? -15.172 27.516 15.688 1 92.81 150 LYS B N 1
ATOM 3226 C CA . LYS B 1 150 ? -15.5 28.484 16.734 1 92.81 150 LYS B CA 1
ATOM 3227 C C . LYS B 1 150 ? -14.57 28.344 17.938 1 92.81 150 LYS B C 1
ATOM 3229 O O . LYS B 1 150 ? -14.547 29.203 18.812 1 92.81 150 LYS B O 1
ATOM 3234 N N . ASN B 1 151 ? -13.812 27.297 17.938 1 91.56 151 ASN B N 1
ATOM 3235 C CA . ASN B 1 151 ? -12.898 27.016 19.031 1 91.56 151 ASN B CA 1
ATOM 3236 C C . ASN B 1 151 ? -11.695 27.969 19.016 1 91.56 151 ASN B C 1
ATOM 3238 O O . ASN B 1 151 ? -11.125 28.234 17.969 1 91.56 151 ASN B O 1
ATOM 3242 N N . PRO B 1 152 ? -11.359 28.5 20.188 1 93.31 152 PRO B N 1
ATOM 3243 C CA . PRO B 1 152 ? -10.203 29.391 20.25 1 93.31 152 PRO B CA 1
ATOM 3244 C C . PRO B 1 152 ? -8.93 28.75 19.703 1 93.31 152 PRO B C 1
ATOM 3246 O O . PRO B 1 152 ? -8.047 29.453 19.203 1 93.31 152 PRO B O 1
ATOM 3249 N N . ASN B 1 153 ? -8.922 27.484 19.734 1 94.12 153 ASN B N 1
ATOM 3250 C CA . ASN B 1 153 ? -7.754 26.781 19.219 1 94.12 153 ASN B CA 1
ATOM 3251 C C . ASN B 1 153 ? -7.629 26.938 17.703 1 94.12 153 ASN B C 1
ATOM 3253 O O . ASN B 1 153 ? -6.531 26.828 17.156 1 94.12 153 ASN B O 1
ATOM 3257 N N . PHE B 1 154 ? -8.727 27.188 17.109 1 96.62 154 PHE B N 1
ATOM 3258 C CA . PHE B 1 154 ? -8.68 27.406 15.664 1 96.62 154 PHE B CA 1
ATOM 3259 C C . PHE B 1 154 ? -7.945 28.703 15.336 1 96.62 154 PHE B C 1
ATOM 3261 O O . PHE B 1 154 ? -7.109 28.734 14.43 1 96.62 154 PHE B O 1
ATOM 3268 N N . VAL B 1 155 ? -8.227 29.703 16.109 1 96.25 155 VAL B N 1
ATOM 3269 C CA . VAL B 1 155 ? -7.574 30.984 15.891 1 96.25 155 VAL B CA 1
ATOM 3270 C C . VAL B 1 155 ? -6.078 30.859 16.172 1 96.25 155 VAL B C 1
ATOM 3272 O O . VAL B 1 155 ? -5.258 31.391 15.414 1 96.25 155 VAL B O 1
ATOM 3275 N N . THR B 1 156 ? -5.762 30.156 17.203 1 96.19 156 THR B N 1
ATOM 3276 C CA . THR B 1 156 ? -4.359 29.891 17.516 1 96.19 156 THR B CA 1
ATOM 3277 C C . THR B 1 156 ? -3.682 29.141 16.375 1 96.19 156 THR B C 1
ATOM 3279 O O . THR B 1 156 ? -2.543 29.438 16.016 1 96.19 156 THR B O 1
ATOM 3282 N N . ALA B 1 157 ? -4.383 28.188 15.82 1 96.31 157 ALA B N 1
ATOM 3283 C CA . ALA B 1 157 ? -3.867 27.406 14.703 1 96.31 157 ALA B CA 1
ATOM 3284 C C . ALA B 1 157 ? -3.602 28.297 13.492 1 96.31 157 ALA B C 1
ATOM 3286 O O . ALA B 1 157 ? -2.582 28.156 12.812 1 96.31 157 ALA B O 1
ATOM 3287 N N . LEU B 1 158 ? -4.477 29.266 13.227 1 96.06 158 LEU B N 1
ATOM 3288 C CA . LEU B 1 158 ? -4.293 30.203 12.125 1 96.06 158 LEU B CA 1
ATOM 3289 C C . LEU B 1 158 ? -3.002 31 12.297 1 96.06 158 LEU B C 1
ATOM 3291 O O . LEU B 1 158 ? -2.248 31.172 11.336 1 96.06 158 LEU B O 1
ATOM 3295 N N . ARG B 1 159 ? -2.826 31.406 13.516 1 96.06 159 ARG B N 1
ATOM 3296 C CA . ARG B 1 159 ? -1.609 32.156 13.805 1 96.06 159 ARG B CA 1
ATOM 3297 C C . ARG B 1 159 ? -0.367 31.312 13.5 1 96.06 159 ARG B C 1
ATOM 3299 O O . ARG B 1 159 ? 0.553 31.797 12.836 1 96.06 159 ARG B O 1
ATOM 3306 N N . VAL B 1 160 ? -0.332 30.094 13.938 1 95.25 160 VAL B N 1
ATOM 3307 C CA . VAL B 1 160 ? 0.813 29.203 13.742 1 95.25 160 VAL B CA 1
ATOM 3308 C C . VAL B 1 160 ? 1.025 28.953 12.258 1 95.25 160 VAL B C 1
ATOM 3310 O O . VAL B 1 160 ? 2.162 28.953 11.773 1 95.25 160 VAL B O 1
ATOM 3313 N N . ILE B 1 161 ? -0.052 28.734 11.5 1 95.56 161 ILE B N 1
ATOM 3314 C CA . ILE B 1 161 ? 0.017 28.484 10.062 1 95.56 161 ILE B CA 1
ATOM 3315 C C . ILE B 1 161 ? 0.697 29.656 9.367 1 95.56 161 ILE B C 1
ATOM 3317 O O . ILE B 1 161 ? 1.587 29.469 8.531 1 95.56 161 ILE B O 1
ATOM 3321 N N . TYR B 1 162 ? 0.419 30.828 9.742 1 94.31 162 TYR B N 1
ATOM 3322 C CA . TYR B 1 162 ? 0.926 32 9.039 1 94.31 162 TYR B CA 1
ATOM 3323 C C . TYR B 1 162 ? 2.273 32.438 9.602 1 94.31 162 TYR B C 1
ATOM 3325 O O . TYR B 1 162 ? 2.973 33.25 9 1 94.31 162 TYR B O 1
ATOM 3333 N N . GLU B 1 163 ? 2.699 31.906 10.742 1 92.5 163 GLU B N 1
ATOM 3334 C CA . GLU B 1 163 ? 4.039 32.125 11.273 1 92.5 163 GLU B CA 1
ATOM 3335 C C . GLU B 1 163 ? 5.047 31.156 10.664 1 92.5 163 GLU B C 1
ATOM 3337 O O . GLU B 1 163 ? 6.254 31.406 10.688 1 92.5 163 GLU B O 1
ATOM 3342 N N . SER B 1 164 ? 4.496 30.062 10.188 1 87.5 164 SER B N 1
ATOM 3343 C CA . SER B 1 164 ? 5.363 29.047 9.586 1 87.5 164 SER B CA 1
ATOM 3344 C C . SER B 1 164 ? 5.688 29.406 8.133 1 87.5 164 SER B C 1
ATOM 3346 O O . SER B 1 164 ? 5.098 30.312 7.562 1 87.5 164 SER B O 1
ATOM 3348 N N . ALA B 1 165 ? 6.676 28.688 7.637 1 73.25 165 ALA B N 1
ATOM 3349 C CA . ALA B 1 165 ? 7.082 28.969 6.262 1 73.25 165 ALA B CA 1
ATOM 3350 C C . ALA B 1 165 ? 5.918 28.766 5.297 1 73.25 165 ALA B C 1
ATOM 3352 O O . ALA B 1 165 ? 5.09 27.859 5.488 1 73.25 165 ALA B O 1
ATOM 3353 N N . GLN B 1 166 ? 5.996 29.688 4.344 1 71.19 166 GLN B N 1
ATOM 3354 C CA . GLN B 1 166 ? 4.906 29.672 3.375 1 71.19 166 GLN B CA 1
ATOM 3355 C C . GLN B 1 166 ? 5.023 28.469 2.436 1 71.19 166 GLN B C 1
ATOM 3357 O O . GLN B 1 166 ? 6.117 28.156 1.962 1 71.19 166 GLN B O 1
ATOM 3362 N N . ASP B 1 167 ? 3.986 27.703 2.463 1 73.31 167 ASP B N 1
ATOM 3363 C CA . ASP B 1 167 ? 3.807 26.609 1.504 1 73.31 167 ASP B CA 1
ATOM 3364 C C . ASP B 1 167 ? 2.83 27.016 0.399 1 73.31 167 ASP B C 1
ATOM 3366 O O . ASP B 1 167 ? 1.702 27.422 0.68 1 73.31 167 ASP B O 1
ATOM 3370 N N . ASN B 1 168 ? 3.328 27.031 -0.842 1 73.12 168 ASN B N 1
ATOM 3371 C CA . ASN B 1 168 ? 2.504 27.484 -1.951 1 73.12 168 ASN B CA 1
ATOM 3372 C C . ASN B 1 168 ? 1.944 26.328 -2.764 1 73.12 168 ASN B C 1
ATOM 3374 O O . ASN B 1 168 ? 1.411 26.531 -3.855 1 73.12 168 ASN B O 1
ATOM 3378 N N . ASP B 1 169 ? 2.041 25.219 -2.188 1 77.31 169 ASP B N 1
ATOM 3379 C CA . ASP B 1 169 ? 1.497 24.062 -2.893 1 77.31 169 ASP B CA 1
ATOM 3380 C C . ASP B 1 169 ? -0.029 24.109 -2.932 1 77.31 169 ASP B C 1
ATOM 3382 O O . ASP B 1 169 ? -0.663 24.625 -2.008 1 77.31 169 ASP B O 1
ATOM 3386 N N . LYS B 1 170 ? -0.513 23.703 -4.055 1 75.75 170 LYS B N 1
ATOM 3387 C CA . LYS B 1 170 ? -1.965 23.562 -4.145 1 75.75 170 LYS B CA 1
ATOM 3388 C C . LYS B 1 170 ? -2.498 22.609 -3.078 1 75.75 170 LYS B C 1
ATOM 3390 O O . LYS B 1 170 ? -1.946 21.531 -2.873 1 75.75 170 LYS B O 1
ATOM 3395 N N . GLY B 1 171 ? -3.494 23.031 -2.434 1 79.75 171 GLY B N 1
ATOM 3396 C CA . GLY B 1 171 ? -4.117 22.203 -1.414 1 79.75 171 GLY B CA 1
ATOM 3397 C C . GLY B 1 171 ? -3.346 22.188 -0.107 1 79.75 171 GLY B C 1
ATOM 3398 O O . GLY B 1 171 ? -3.547 21.297 0.727 1 79.75 171 GLY B O 1
ATOM 3399 N N . CYS B 1 172 ? -2.615 23.156 0.026 1 87.69 172 CYS B N 1
ATOM 3400 C CA . CYS B 1 172 ? -1.824 23.25 1.249 1 87.69 172 CYS B CA 1
ATOM 3401 C C . CYS B 1 172 ? -2.697 23.641 2.436 1 87.69 172 CYS B C 1
ATOM 3403 O O . CYS B 1 172 ? -3.877 23.953 2.27 1 87.69 172 CYS B O 1
ATOM 3405 N N . MET B 1 173 ? -2.145 23.5 3.559 1 94.38 173 MET B N 1
ATOM 3406 C CA . MET B 1 173 ? -2.855 23.75 4.812 1 94.38 173 MET B CA 1
ATOM 3407 C C . MET B 1 173 ? -3.377 25.172 4.875 1 94.38 173 MET B C 1
ATOM 3409 O O . MET B 1 173 ? -4.492 25.406 5.336 1 94.38 173 MET B O 1
ATOM 3413 N N . ARG B 1 174 ? -2.619 26.141 4.352 1 93.69 174 ARG B N 1
ATOM 3414 C CA . ARG B 1 174 ? -3.029 27.531 4.324 1 93.69 174 ARG B CA 1
ATOM 3415 C C . ARG B 1 174 ? -4.301 27.719 3.5 1 93.69 174 ARG B C 1
ATOM 3417 O O . ARG B 1 174 ? -5.242 28.375 3.941 1 93.69 174 ARG B O 1
ATOM 3424 N N . GLU B 1 175 ? -4.312 27.141 2.395 1 93.69 175 GLU B N 1
ATOM 3425 C CA . GLU B 1 175 ? -5.484 27.219 1.528 1 93.69 175 GLU B CA 1
ATOM 3426 C C . GLU B 1 175 ? -6.723 26.656 2.209 1 93.69 175 GLU B C 1
ATOM 3428 O O . GLU B 1 175 ? -7.809 27.234 2.131 1 93.69 175 GLU B O 1
ATOM 3433 N N . THR B 1 176 ? -6.484 25.516 2.787 1 95.31 176 THR B N 1
ATOM 3434 C CA . THR B 1 176 ? -7.582 24.859 3.488 1 95.31 176 THR B CA 1
ATOM 3435 C C . THR B 1 176 ? -8.094 25.75 4.625 1 95.31 176 THR B C 1
ATOM 3437 O O . THR B 1 176 ? -9.305 25.875 4.816 1 95.31 176 THR B O 1
ATOM 3440 N N . ALA B 1 177 ? -7.211 26.328 5.367 1 96.31 177 ALA B N 1
ATOM 3441 C CA . ALA B 1 177 ? -7.574 27.234 6.461 1 96.31 177 ALA B CA 1
ATOM 3442 C C . ALA B 1 177 ? -8.359 28.438 5.949 1 96.31 177 ALA B C 1
ATOM 3444 O O . ALA B 1 177 ? -9.391 28.797 6.52 1 96.31 177 ALA B O 1
ATOM 3445 N N . VAL B 1 178 ? -7.953 29 4.887 1 95.88 178 VAL B N 1
ATOM 3446 C CA . VAL B 1 178 ? -8.586 30.172 4.301 1 95.88 178 VAL B CA 1
ATOM 3447 C C . VAL B 1 178 ? -9.992 29.828 3.826 1 95.88 178 VAL B C 1
ATOM 3449 O O . VAL B 1 178 ? -10.922 30.609 4.004 1 95.88 178 VAL B O 1
ATOM 3452 N N . ASP B 1 179 ? -10.086 28.688 3.258 1 95.44 179 ASP B N 1
ATOM 3453 C CA . ASP B 1 179 ? -11.398 28.25 2.797 1 95.44 179 ASP B CA 1
ATOM 3454 C C . ASP B 1 179 ? -12.391 28.156 3.959 1 95.44 179 ASP B C 1
ATOM 3456 O O . ASP B 1 179 ? -13.539 28.578 3.84 1 95.44 179 ASP B O 1
ATOM 3460 N N . ILE B 1 180 ? -11.977 27.656 5.008 1 96.44 180 ILE B N 1
ATOM 3461 C CA . ILE B 1 180 ? -12.828 27.5 6.176 1 96.44 180 ILE B CA 1
ATOM 3462 C C . ILE B 1 180 ? -13.18 28.891 6.734 1 96.44 180 ILE B C 1
ATOM 3464 O O . ILE B 1 180 ? -14.344 29.156 7.043 1 96.44 180 ILE B O 1
ATOM 3468 N N . VAL B 1 181 ? -12.188 29.75 6.805 1 96.88 181 VAL B N 1
ATOM 3469 C CA . VAL B 1 181 ? -12.398 31.109 7.32 1 96.88 181 VAL B CA 1
ATOM 3470 C C . VAL B 1 181 ? -13.383 31.859 6.418 1 96.88 181 VAL B C 1
ATOM 3472 O O . VAL B 1 181 ? -14.273 32.562 6.906 1 96.88 181 VAL B O 1
ATOM 3475 N N . SER B 1 182 ? -13.211 31.688 5.145 1 95.75 182 SER B N 1
ATOM 3476 C CA . SER B 1 182 ? -14.039 32.406 4.188 1 95.75 182 SER B CA 1
ATOM 3477 C C . SER B 1 182 ? -15.508 32 4.309 1 95.75 182 SER B C 1
ATOM 3479 O O . SER B 1 182 ? -16.406 32.812 4.031 1 95.75 182 SER B O 1
ATOM 3481 N N . LYS B 1 183 ? -15.734 30.859 4.727 1 94.31 183 LYS B N 1
ATOM 3482 C CA . LYS B 1 183 ? -17.094 30.359 4.902 1 94.31 183 LYS B CA 1
ATOM 3483 C C . LYS B 1 183 ? -17.719 30.922 6.184 1 94.31 183 LYS B C 1
ATOM 3485 O O . LYS B 1 183 ? -18.938 30.984 6.305 1 94.31 183 LYS B O 1
ATOM 3490 N N . HIS B 1 184 ? -16.891 31.344 7.109 1 95.31 184 HIS B N 1
ATOM 3491 C CA . HIS B 1 184 ? -17.406 31.703 8.422 1 95.31 184 HIS B CA 1
ATOM 3492 C C . HIS B 1 184 ? -16.828 33.031 8.891 1 95.31 184 HIS B C 1
ATOM 3494 O O . HIS B 1 184 ? -16.672 33.25 10.094 1 95.31 184 HIS B O 1
ATOM 3500 N N . TYR B 1 185 ? -16.453 33.844 7.988 1 92.94 185 TYR B N 1
ATOM 3501 C CA . TYR B 1 185 ? -15.672 35.031 8.328 1 92.94 185 TYR B CA 1
ATOM 3502 C C . TYR B 1 185 ? -16.5 36 9.156 1 92.94 185 TYR B C 1
ATOM 3504 O O . TYR B 1 185 ? -15.969 36.75 9.977 1 92.94 185 TYR B O 1
ATOM 3512 N N . ASP B 1 186 ? -17.781 36 8.984 1 92 186 ASP B N 1
ATOM 3513 C CA . ASP B 1 186 ? -18.656 36.875 9.742 1 92 186 ASP B CA 1
ATOM 3514 C C . ASP B 1 186 ? -18.594 36.594 11.234 1 92 186 ASP B C 1
ATOM 3516 O O . ASP B 1 186 ? -18.438 37.5 12.047 1 92 186 ASP B O 1
ATOM 3520 N N . LEU B 1 187 ? -18.641 35.344 11.5 1 93.5 187 LEU B N 1
ATOM 3521 C CA . LEU B 1 187 ? -18.578 34.906 12.891 1 93.5 187 LEU B CA 1
ATOM 3522 C C . LEU B 1 187 ? -17.172 35.125 13.461 1 93.5 187 LEU B C 1
ATOM 3524 O O . LEU B 1 187 ? -17.031 35.531 14.617 1 93.5 187 LEU B O 1
ATOM 3528 N N . LEU B 1 188 ? -16.172 34.938 12.703 1 95.75 188 LEU B N 1
ATOM 3529 C CA . LEU B 1 188 ? -14.781 35 13.156 1 95.75 188 LEU B CA 1
ATOM 3530 C C . LEU B 1 188 ? -14.367 36.469 13.375 1 95.75 188 LEU B C 1
ATOM 3532 O O . LEU B 1 188 ? -13.602 36.75 14.289 1 95.75 188 LEU B O 1
ATOM 3536 N N . LEU B 1 189 ? -14.984 37.344 12.648 1 93.69 189 LEU B N 1
ATOM 3537 C CA . LEU B 1 189 ? -14.648 38.781 12.758 1 93.69 189 LEU B CA 1
ATOM 3538 C C . LEU B 1 189 ? -15.18 39.344 14.07 1 93.69 189 LEU B C 1
ATOM 3540 O O . LEU B 1 189 ? -14.711 40.406 14.516 1 93.69 189 LEU B O 1
ATOM 3544 N N . ALA B 1 190 ? -16.109 38.625 14.617 1 93.12 190 ALA B N 1
ATOM 3545 C CA . ALA B 1 190 ? -16.625 39.062 15.914 1 93.12 190 ALA B CA 1
ATOM 3546 C C . ALA B 1 190 ? -15.703 38.656 17.047 1 93.12 190 ALA B C 1
ATOM 3548 O O . ALA B 1 190 ? -15.859 39.125 18.188 1 93.12 190 ALA B O 1
ATOM 3549 N N . ASN B 1 191 ? -14.734 37.906 16.781 1 93.88 191 ASN B N 1
ATOM 3550 C CA . ASN B 1 191 ? -13.742 37.406 17.734 1 93.88 191 ASN B CA 1
ATOM 3551 C C . ASN B 1 191 ? -12.5 38.312 17.75 1 93.88 191 ASN B C 1
ATOM 3553 O O . ASN B 1 191 ? -11.766 38.375 16.766 1 93.88 191 ASN B O 1
ATOM 3557 N N . SER B 1 192 ? -12.18 38.906 18.906 1 95.38 192 SER B N 1
ATOM 3558 C CA . SER B 1 192 ? -11.07 39.844 19.016 1 95.38 192 SER B CA 1
ATOM 3559 C C . SER B 1 192 ? -9.734 39.156 18.766 1 95.38 192 SER B C 1
ATOM 3561 O O . SER B 1 192 ? -8.82 39.781 18.203 1 95.38 192 SER B O 1
ATOM 3563 N N . ALA B 1 193 ? -9.672 37.938 19.172 1 95.56 193 ALA B N 1
ATOM 3564 C CA . ALA B 1 193 ? -8.43 37.219 18.938 1 95.56 193 ALA B CA 1
ATOM 3565 C C . ALA B 1 193 ? -8.172 37.031 17.453 1 95.56 193 ALA B C 1
ATOM 3567 O O . ALA B 1 193 ? -7.031 37.094 17 1 95.56 193 ALA B O 1
ATOM 3568 N N . PHE B 1 194 ? -9.18 36.781 16.734 1 96.5 194 PHE B N 1
ATOM 3569 C CA . PHE B 1 194 ? -9.062 36.625 15.281 1 96.5 194 PHE B CA 1
ATOM 3570 C C . PHE B 1 194 ? -8.656 37.938 14.625 1 96.5 194 PHE B C 1
ATOM 3572 O O . PHE B 1 194 ? -7.789 37.969 13.75 1 96.5 194 PHE B O 1
ATOM 3579 N N . GLU B 1 195 ? -9.195 38.969 15.055 1 96 195 GLU B N 1
ATOM 3580 C CA . GLU B 1 195 ? -8.828 40.281 14.539 1 96 195 GLU B CA 1
ATOM 3581 C C . GLU B 1 195 ? -7.348 40.562 14.766 1 96 195 GLU B C 1
ATOM 3583 O O . GLU B 1 195 ? -6.684 41.156 13.906 1 96 195 GLU B O 1
ATOM 3588 N N . ALA B 1 196 ? -6.91 40.188 15.891 1 96.44 196 ALA B N 1
ATOM 3589 C CA . ALA B 1 196 ? -5.496 40.375 16.203 1 96.44 196 ALA B CA 1
ATOM 3590 C C . ALA B 1 196 ? -4.605 39.594 15.242 1 96.44 196 ALA B C 1
ATOM 3592 O O . ALA B 1 196 ? -3.547 40.094 14.836 1 96.44 196 ALA B O 1
ATOM 3593 N N . VAL B 1 197 ? -5.012 38.375 14.867 1 96.38 197 VAL B N 1
ATOM 3594 C CA . VAL B 1 197 ? -4.246 37.594 13.906 1 96.38 197 VAL B CA 1
ATOM 3595 C C . VAL B 1 197 ? -4.215 38.312 12.555 1 96.38 197 VAL B C 1
ATOM 3597 O O . VAL B 1 197 ? -3.172 38.344 11.898 1 96.38 197 VAL B O 1
ATOM 3600 N N . LEU B 1 198 ? -5.336 38.906 12.133 1 96 198 LEU B N 1
ATOM 3601 C CA . LEU B 1 198 ? -5.41 39.656 10.891 1 96 198 LEU B CA 1
ATOM 3602 C C . LEU B 1 198 ? -4.457 40.844 10.914 1 96 198 LEU B C 1
ATOM 3604 O O . LEU B 1 198 ? -3.779 41.125 9.922 1 96 198 LEU B O 1
ATOM 3608 N N . ASP B 1 199 ? -4.371 41.438 12.055 1 96.38 199 ASP B N 1
ATOM 3609 C CA . ASP B 1 199 ? -3.506 42.594 12.203 1 96.38 199 ASP B CA 1
ATOM 3610 C C . ASP B 1 199 ? -2.033 42.219 12.133 1 96.38 199 ASP B C 1
ATOM 3612 O O . ASP B 1 199 ? -1.227 42.906 11.516 1 96.38 199 ASP B O 1
ATOM 3616 N N . ASP B 1 200 ? -1.705 41.125 12.734 1 95.88 200 ASP B N 1
ATOM 3617 C CA . ASP B 1 200 ? -0.322 40.688 12.828 1 95.88 200 ASP B CA 1
ATOM 3618 C C . ASP B 1 200 ? 0.138 40.062 11.508 1 95.88 200 ASP B C 1
ATOM 3620 O O . ASP B 1 200 ? 1.327 40.094 11.188 1 95.88 200 ASP B O 1
ATOM 3624 N N . HIS B 1 201 ? -0.834 39.469 10.758 1 95.25 201 HIS B N 1
ATOM 3625 C CA . HIS B 1 201 ? -0.516 38.75 9.531 1 95.25 201 HIS B CA 1
ATOM 3626 C C . HIS B 1 201 ? -1.404 39.219 8.383 1 95.25 201 HIS B C 1
ATOM 3628 O O . HIS B 1 201 ? -2.379 38.562 8.039 1 95.25 201 HIS B O 1
ATOM 3634 N N . GLY B 1 202 ? -0.929 40.281 7.707 1 93 202 GLY B N 1
ATOM 3635 C CA . GLY B 1 202 ? -1.694 40.875 6.625 1 93 202 GLY B CA 1
ATOM 3636 C C . GLY B 1 202 ? -1.952 39.938 5.477 1 93 202 GLY B C 1
ATOM 3637 O O . GLY B 1 202 ? -2.961 40.031 4.777 1 93 202 GLY B O 1
ATOM 3638 N N . ALA B 1 203 ? -1.132 38.969 5.305 1 92.94 203 ALA B N 1
ATOM 3639 C CA . ALA B 1 203 ? -1.281 38 4.23 1 92.94 203 ALA B CA 1
ATOM 3640 C C . ALA B 1 203 ? -2.572 37.188 4.391 1 92.94 203 ALA B C 1
ATOM 3642 O O . ALA B 1 203 ? -3.197 36.812 3.4 1 92.94 203 ALA B O 1
ATOM 3643 N N . LEU B 1 204 ? -2.975 36.938 5.609 1 94.56 204 LEU B N 1
ATOM 3644 C CA . LEU B 1 204 ? -4.219 36.219 5.863 1 94.56 204 LEU B CA 1
ATOM 3645 C C . LEU B 1 204 ? -5.414 36.969 5.32 1 94.56 204 LEU B C 1
ATOM 3647 O O . LEU B 1 204 ? -6.273 36.406 4.641 1 94.56 204 LEU B O 1
ATOM 3651 N N . GLY B 1 205 ? -5.41 38.25 5.613 1 94.56 205 GLY B N 1
ATOM 3652 C CA . GLY B 1 205 ? -6.48 39.062 5.082 1 94.56 205 GLY B CA 1
ATOM 3653 C C . GLY B 1 205 ? -6.547 39.062 3.566 1 94.56 205 GLY B C 1
ATOM 3654 O O . GLY B 1 205 ? -7.633 38.938 2.99 1 94.56 205 GLY B O 1
ATOM 3655 N N . LYS B 1 206 ? -5.414 39.188 2.994 1 94.38 206 LYS B N 1
ATOM 3656 C CA . LYS B 1 206 ? -5.344 39.156 1.536 1 94.38 206 LYS B CA 1
ATOM 3657 C C . LYS B 1 206 ? -5.875 37.844 0.986 1 94.38 206 LYS B C 1
ATOM 3659 O O . LYS B 1 206 ? -6.656 37.812 0.033 1 94.38 206 LYS B O 1
ATOM 3664 N N . ASP B 1 207 ? -5.504 36.781 1.545 1 93.94 207 ASP B N 1
ATOM 3665 C CA . ASP B 1 207 ? -5.914 35.438 1.087 1 93.94 207 ASP B CA 1
ATOM 3666 C C . ASP B 1 207 ? -7.422 35.25 1.23 1 93.94 207 ASP B C 1
ATOM 3668 O O . ASP B 1 207 ? -8.062 34.656 0.364 1 93.94 207 ASP B O 1
ATOM 3672 N N . ILE B 1 208 ? -7.926 35.719 2.307 1 94.88 208 ILE B N 1
ATOM 3673 C CA . ILE B 1 208 ? -9.367 35.656 2.535 1 94.88 208 ILE B CA 1
ATOM 3674 C C . ILE B 1 208 ? -10.109 36.406 1.451 1 94.88 208 ILE B C 1
ATOM 3676 O O . ILE B 1 208 ? -11.086 35.906 0.881 1 94.88 208 ILE B O 1
ATOM 3680 N N . LEU B 1 209 ? -9.633 37.625 1.184 1 94.06 209 LEU B N 1
ATOM 3681 C CA . LEU B 1 209 ? -10.273 38.438 0.168 1 94.06 209 LEU B CA 1
ATOM 3682 C C . LEU B 1 209 ? -10.25 37.75 -1.191 1 94.06 209 LEU B C 1
ATOM 3684 O O . LEU B 1 209 ? -11.242 37.781 -1.916 1 94.06 209 LEU B O 1
ATOM 3688 N N . ARG B 1 210 ? -9.18 37.219 -1.499 1 92.62 210 ARG B N 1
ATOM 3689 C CA . ARG B 1 210 ? -9.062 36.5 -2.762 1 92.62 210 ARG B CA 1
ATOM 3690 C C . ARG B 1 210 ? -10.031 35.312 -2.812 1 92.62 210 ARG B C 1
ATOM 3692 O O . ARG B 1 210 ? -10.641 35.062 -3.854 1 92.62 210 ARG B O 1
ATOM 3699 N N . ALA B 1 211 ? -10.102 34.594 -1.751 1 93 211 ALA B N 1
ATOM 3700 C CA . ALA B 1 211 ? -11.023 33.469 -1.686 1 93 211 ALA B CA 1
ATOM 3701 C C . ALA B 1 211 ? -12.469 33.906 -1.859 1 93 211 ALA B C 1
ATOM 3703 O O . ALA B 1 211 ? -13.258 33.281 -2.553 1 93 211 ALA B O 1
ATOM 3704 N N . LEU B 1 212 ? -12.812 35 -1.242 1 91.94 212 LEU B N 1
ATOM 3705 C CA . LEU B 1 212 ? -14.156 35.562 -1.347 1 91.94 212 LEU B CA 1
ATOM 3706 C C . LEU B 1 212 ? -14.445 36 -2.771 1 91.94 212 LEU B C 1
ATOM 3708 O O . LEU B 1 212 ? -15.555 35.812 -3.281 1 91.94 212 LEU B O 1
ATOM 3712 N N . LEU B 1 213 ? -13.43 36.562 -3.383 1 90.12 213 LEU B N 1
ATOM 3713 C CA . LEU B 1 213 ? -13.578 37 -4.766 1 90.12 213 LEU B CA 1
ATOM 3714 C C . LEU B 1 213 ? -13.805 35.812 -5.691 1 90.12 213 LEU B C 1
ATOM 3716 O O . LEU B 1 213 ? -14.641 35.906 -6.602 1 90.12 213 LEU B O 1
ATOM 3720 N N . ARG B 1 214 ? -13.031 34.812 -5.5 1 88.12 214 ARG B N 1
ATOM 3721 C CA . ARG B 1 214 ? -13.203 33.625 -6.297 1 88.12 214 ARG B CA 1
ATOM 3722 C C . ARG B 1 214 ? -14.609 33.031 -6.141 1 88.12 214 ARG B C 1
ATOM 3724 O O . ARG B 1 214 ? -15.219 32.594 -7.117 1 88.12 214 ARG B O 1
ATOM 3731 N N . LYS B 1 215 ? -15.086 33.031 -4.957 1 84.88 215 LYS B N 1
ATOM 3732 C CA . LYS B 1 215 ? -16.422 3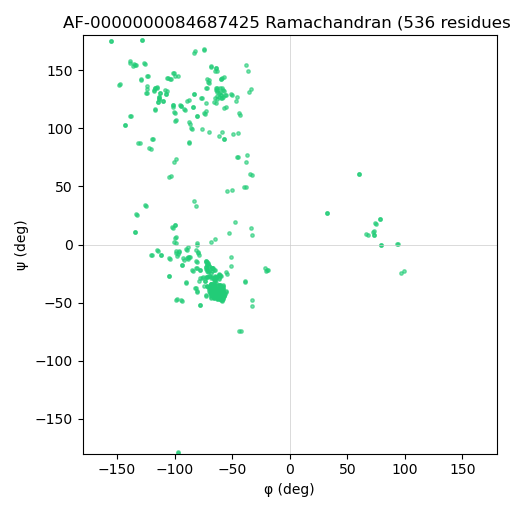2.531 -4.676 1 84.88 215 LYS B CA 1
ATOM 3733 C C . LYS B 1 215 ? -17.484 33.406 -5.336 1 84.88 215 LYS B C 1
ATOM 3735 O O . LYS B 1 215 ? -18.484 32.906 -5.867 1 84.88 215 LYS B O 1
ATOM 3740 N N . ALA B 1 216 ? -17.219 34.625 -5.27 1 83.75 216 ALA B N 1
ATOM 3741 C CA . ALA B 1 216 ? -18.172 35.594 -5.844 1 83.75 216 ALA B CA 1
ATOM 3742 C C . ALA B 1 216 ? -18.203 35.469 -7.363 1 83.75 216 ALA B C 1
ATOM 3744 O O . ALA B 1 216 ? -19.266 35.656 -7.98 1 83.75 216 ALA B O 1
ATOM 3745 N N . ASN B 1 217 ? -17.125 35.062 -7.93 1 80.12 217 ASN B N 1
ATOM 3746 C CA . ASN B 1 217 ? -17.016 35 -9.383 1 80.12 217 ASN B CA 1
ATOM 3747 C C . ASN B 1 217 ? -17.297 33.594 -9.922 1 80.12 217 ASN B C 1
ATOM 3749 O O . ASN B 1 217 ? -17.297 33.375 -11.133 1 80.12 217 ASN B O 1
ATOM 3753 N N . ALA B 1 218 ? -17.391 32.75 -8.953 1 81.12 218 ALA B N 1
ATOM 3754 C CA . ALA B 1 218 ? -17.703 31.375 -9.398 1 81.12 218 ALA B CA 1
ATOM 3755 C C . ALA B 1 218 ? -19.031 31.344 -10.133 1 81.12 218 ALA B C 1
ATOM 3757 O O . ALA B 1 218 ? -19.984 32.031 -9.742 1 81.12 218 ALA B O 1
ATOM 3758 N N . PRO B 1 219 ? -18.969 30.609 -11.273 1 80.19 219 PRO B N 1
ATOM 3759 C CA . PRO B 1 219 ? -20.234 30.531 -12 1 80.19 219 PRO B CA 1
ATOM 3760 C C . PRO B 1 219 ? -21.344 29.891 -11.18 1 80.19 219 PRO B C 1
ATOM 3762 O O . PRO B 1 219 ? -21.109 28.953 -10.414 1 80.19 219 PRO B O 1
ATOM 3765 N N . LYS B 1 220 ? -22.453 30.484 -11.125 1 81.44 220 LYS B N 1
ATOM 3766 C CA . LYS B 1 220 ? -23.609 30.016 -10.391 1 81.44 220 LYS B CA 1
ATOM 3767 C C . LYS B 1 220 ? -24.609 29.312 -11.32 1 81.44 220 LYS B C 1
ATOM 3769 O O . LYS B 1 220 ? -24.625 29.578 -12.523 1 81.44 220 LYS B O 1
ATOM 3774 N N . ALA B 1 221 ? -25.156 28.344 -10.641 1 86.88 221 ALA B N 1
ATOM 3775 C CA . ALA B 1 221 ? -26.219 27.688 -11.406 1 86.88 221 ALA B CA 1
ATOM 3776 C C . ALA B 1 221 ? -27.266 28.703 -11.844 1 86.88 221 ALA B C 1
ATOM 3778 O O . ALA B 1 221 ? -27.625 29.609 -11.086 1 86.88 221 ALA B O 1
ATOM 3779 N N . ALA B 1 222 ? -27.578 28.719 -13.062 1 87.69 222 ALA B N 1
ATOM 3780 C CA . ALA B 1 222 ? -28.625 29.562 -13.633 1 87.69 222 ALA B CA 1
ATOM 3781 C C . ALA B 1 222 ? -29.516 28.766 -14.578 1 87.69 222 ALA B C 1
ATOM 3783 O O . ALA B 1 222 ? -29.188 27.641 -14.953 1 87.69 222 ALA B O 1
ATOM 3784 N N . LYS B 1 223 ? -30.672 29.266 -14.672 1 90.38 223 LYS B N 1
ATOM 3785 C CA . LYS B 1 223 ? -31.641 28.656 -15.586 1 90.38 223 LYS B CA 1
ATOM 3786 C C . LYS B 1 223 ? -31.438 29.172 -17.016 1 90.38 223 LYS B C 1
ATOM 3788 O O . LYS B 1 223 ? -31.25 30.375 -17.219 1 90.38 223 LYS B O 1
ATOM 3793 N N . TYR B 1 224 ? -31.359 28.25 -17.875 1 90.5 224 TYR B N 1
ATOM 3794 C CA . TYR B 1 224 ? -31.203 28.562 -19.281 1 90.5 224 TYR B CA 1
ATOM 3795 C C . TYR B 1 224 ? -32.312 27.938 -20.125 1 90.5 224 TYR B C 1
ATOM 3797 O O . TYR B 1 224 ? -32.844 26.875 -19.766 1 90.5 224 TYR B O 1
ATOM 3805 N N . MET B 1 225 ? -32.688 28.656 -21.141 1 88.69 225 MET B N 1
ATOM 3806 C CA . MET B 1 225 ? -33.656 28.125 -22.094 1 88.69 225 MET B CA 1
ATOM 3807 C C . MET B 1 225 ? -32.969 27.312 -23.188 1 88.69 225 MET B C 1
ATOM 3809 O O . MET B 1 225 ? -32.188 27.875 -23.984 1 88.69 225 MET B O 1
ATOM 3813 N N . CYS B 1 226 ? -33.094 26 -23.047 1 86.94 226 CYS B N 1
ATOM 3814 C CA . CYS B 1 226 ? -32.594 25.141 -24.109 1 86.94 226 CYS B CA 1
ATOM 3815 C C . CYS B 1 226 ? -33.625 24.891 -25.188 1 86.94 226 CYS B C 1
ATOM 3817 O O . CYS B 1 226 ? -34.75 24.516 -24.875 1 86.94 226 CYS B O 1
ATOM 3819 N N . ARG B 1 227 ? -33.375 25.172 -26.469 1 76.81 227 ARG B N 1
ATOM 3820 C CA . ARG B 1 227 ? -34.281 24.922 -27.594 1 76.81 227 ARG B CA 1
ATOM 3821 C C . ARG B 1 227 ? -33.875 23.656 -28.344 1 76.81 227 ARG B C 1
ATOM 3823 O O . ARG B 1 227 ? -32.938 23.672 -29.141 1 76.81 227 ARG B O 1
ATOM 3830 N N . HIS B 1 228 ? -34.094 22.562 -27.719 1 65.62 228 HIS B N 1
ATOM 3831 C CA . HIS B 1 228 ? -33.781 21.281 -28.328 1 65.62 228 HIS B CA 1
ATOM 3832 C C . HIS B 1 228 ? -34.281 21.234 -29.781 1 65.62 228 HIS B C 1
ATOM 3834 O O . HIS B 1 228 ? -35.5 21.344 -30.031 1 65.62 228 HIS B O 1
ATOM 3840 N N . GLY B 1 229 ? -33.531 20.922 -30.812 1 60.72 229 GLY B N 1
ATOM 3841 C CA . GLY B 1 229 ? -33.906 20.766 -32.219 1 60.72 229 GLY B CA 1
ATOM 3842 C C . GLY B 1 229 ? -35.031 21.688 -32.625 1 60.72 229 GLY B C 1
ATOM 3843 O O . GLY B 1 229 ? -35.844 21.312 -33.469 1 60.72 229 GLY B O 1
ATOM 3844 N N . GLY B 1 230 ? -35.344 22.906 -32.062 1 56.12 230 GLY B N 1
ATOM 3845 C CA . GLY B 1 230 ? -36.281 23.906 -32.562 1 56.12 230 GLY B CA 1
ATOM 3846 C C . GLY B 1 230 ? -37.656 23.812 -31.922 1 56.12 230 GLY B C 1
ATOM 3847 O O . GLY B 1 230 ? -38.469 24.703 -32.125 1 56.12 230 GLY B O 1
ATOM 3848 N N . ARG B 1 231 ? -38 22.734 -31.453 1 58 231 ARG B N 1
ATOM 3849 C CA . ARG B 1 231 ? -39.438 22.672 -31.234 1 58 231 ARG B CA 1
ATOM 3850 C C . ARG B 1 231 ? -39.781 22.953 -29.781 1 58 231 ARG B C 1
ATOM 3852 O O . ARG B 1 231 ? -40.781 23.625 -29.5 1 58 231 ARG B O 1
ATOM 3859 N N . ILE B 1 232 ? -39.094 22.312 -28.766 1 66.12 232 ILE B N 1
ATOM 3860 C CA . ILE B 1 232 ? -39.594 22.453 -27.406 1 66.12 232 ILE B CA 1
ATOM 3861 C C . ILE B 1 232 ? -38.531 23.172 -26.547 1 66.12 232 ILE B C 1
ATOM 3863 O O . ILE B 1 232 ? -37.375 22.797 -26.516 1 66.12 232 ILE B O 1
ATOM 3867 N N . GLU B 1 233 ? -38.969 24.359 -26.078 1 74.12 233 GLU B N 1
ATOM 3868 C CA . GLU B 1 233 ? -38.188 25.125 -25.109 1 74.12 233 GLU B CA 1
ATOM 3869 C C . GLU B 1 233 ? -38.25 24.5 -23.719 1 74.12 233 GLU B C 1
ATOM 3871 O O . GLU B 1 233 ? -39.344 24.141 -23.25 1 74.12 233 GLU B O 1
ATOM 3876 N N . GLN B 1 234 ? -37.125 24.031 -23.359 1 82.56 234 GLN B N 1
ATOM 3877 C CA . GLN B 1 234 ? -37.062 23.484 -22.016 1 82.56 234 GLN B CA 1
ATOM 3878 C C . GLN B 1 234 ? -36.062 24.281 -21.141 1 82.56 234 GLN B C 1
ATOM 3880 O O . GLN B 1 234 ? -35.031 24.75 -21.641 1 82.56 234 GLN B O 1
ATOM 3885 N N . PHE B 1 235 ? -36.469 24.594 -19.922 1 87.88 235 PHE B N 1
ATOM 3886 C CA . PHE B 1 235 ? -35.594 25.25 -18.953 1 87.88 235 PHE B CA 1
ATOM 3887 C C . PHE B 1 235 ? -34.625 24.234 -18.359 1 87.88 235 PHE B C 1
ATOM 3889 O O . PHE B 1 235 ? -35.031 23.125 -17.984 1 87.88 235 PHE B O 1
ATOM 3896 N N . VAL B 1 236 ? -33.406 24.562 -18.453 1 88.12 236 VAL B N 1
ATOM 3897 C CA . VAL B 1 236 ? -32.375 23.703 -17.875 1 88.12 236 VAL B CA 1
ATOM 3898 C C . VAL B 1 236 ? -31.516 24.484 -16.891 1 88.12 236 VAL B C 1
ATOM 3900 O O . VAL B 1 236 ? -31.219 25.656 -17.125 1 88.12 236 VAL B O 1
ATOM 3903 N N . GLU B 1 237 ? -31.25 23.969 -15.75 1 90.19 237 GLU B N 1
ATOM 3904 C CA . GLU B 1 237 ? -30.359 24.594 -14.781 1 90.19 237 GLU B CA 1
ATOM 3905 C C . GLU B 1 237 ? -28.922 24.094 -14.969 1 90.19 237 GLU B C 1
ATOM 3907 O O . GLU B 1 237 ? -28.656 22.906 -14.867 1 90.19 237 GLU B O 1
ATOM 3912 N N . MET B 1 238 ? -28.094 25.031 -15.32 1 90.12 238 MET B N 1
ATOM 3913 C CA . MET B 1 238 ? -26.688 24.672 -15.562 1 90.12 238 MET B CA 1
ATOM 3914 C C . MET B 1 238 ? -25.75 25.688 -14.914 1 90.12 238 MET B C 1
ATOM 3916 O O . MET B 1 238 ? -26.172 26.797 -14.57 1 90.12 238 MET B O 1
ATOM 3920 N N . ILE B 1 239 ? -24.547 25.188 -14.633 1 90.75 239 ILE B N 1
ATOM 3921 C CA . ILE B 1 239 ? -23.469 26.062 -14.188 1 90.75 239 ILE B CA 1
ATOM 3922 C C . ILE B 1 239 ? -22.547 26.375 -15.359 1 90.75 239 ILE B C 1
ATOM 3924 O O . ILE B 1 239 ? -21.781 25.516 -15.812 1 90.75 239 ILE B O 1
ATOM 3928 N N . ILE B 1 240 ? -22.672 27.578 -15.82 1 89.19 240 ILE B N 1
ATOM 3929 C CA . ILE B 1 240 ? -21.891 28 -16.984 1 89.19 240 ILE B CA 1
ATOM 3930 C C . ILE B 1 240 ? -20.969 29.141 -16.594 1 89.19 240 ILE B C 1
ATOM 3932 O O . ILE B 1 240 ? -21.375 30.078 -15.898 1 89.19 240 ILE B O 1
ATOM 3936 N N . ASP B 1 241 ? -19.703 29.062 -16.984 1 87.19 241 ASP B N 1
ATOM 3937 C CA . ASP B 1 241 ? -18.703 30.094 -16.688 1 87.19 241 ASP B CA 1
ATOM 3938 C C . ASP B 1 241 ? -18.75 31.203 -17.75 1 87.19 241 ASP B C 1
ATOM 3940 O O . ASP B 1 241 ? -18.078 31.109 -18.766 1 87.19 241 ASP B O 1
ATOM 3944 N N . HIS B 1 242 ? -19.359 32.219 -17.406 1 85.12 242 HIS B N 1
ATOM 3945 C CA . HIS B 1 242 ? -19.531 33.312 -18.375 1 85.12 242 HIS B CA 1
ATOM 3946 C C . HIS B 1 242 ? -18.266 34.188 -18.453 1 85.12 242 HIS B C 1
ATOM 3948 O O . HIS B 1 242 ? -18.188 35.062 -19.297 1 85.12 242 HIS B O 1
ATOM 3954 N N . GLY B 1 243 ? -17.375 33.844 -17.594 1 80.44 243 GLY B N 1
ATOM 3955 C CA . GLY B 1 243 ? -16.078 34.531 -17.688 1 80.44 243 GLY B CA 1
ATOM 3956 C C . GLY B 1 243 ? -15.273 34.062 -18.891 1 80.44 243 GLY B C 1
ATOM 3957 O O . GLY B 1 243 ? -14.344 34.75 -19.312 1 80.44 243 GLY B O 1
ATOM 3958 N N . HIS B 1 244 ? -15.688 32.969 -19.422 1 88.19 244 HIS B N 1
ATOM 3959 C CA . HIS B 1 244 ? -15.078 32.469 -20.641 1 88.19 244 HIS B CA 1
ATOM 3960 C C . HIS B 1 244 ? -16.125 32.312 -21.75 1 88.19 244 HIS B C 1
ATOM 3962 O O . HIS B 1 244 ? -16.562 31.203 -22.047 1 88.19 244 HIS B O 1
ATOM 3968 N N . PRO B 1 245 ? -16.375 33.344 -22.375 1 88.75 245 PRO B N 1
ATOM 3969 C CA . PRO B 1 245 ? -17.5 33.406 -23.297 1 88.75 245 PRO B CA 1
ATOM 3970 C C . PRO B 1 245 ? -17.312 32.469 -24.5 1 88.75 245 PRO B C 1
ATOM 3972 O O . PRO B 1 245 ? -18.297 32.031 -25.109 1 88.75 245 PRO B O 1
ATOM 3975 N N . HIS B 1 246 ? -16.062 32.156 -24.734 1 91.12 246 HIS B N 1
ATOM 3976 C CA . HIS B 1 246 ? -15.805 31.375 -25.938 1 91.12 246 HIS B CA 1
ATOM 3977 C C . HIS B 1 246 ? -15.797 29.875 -25.641 1 91.12 246 HIS B C 1
ATOM 3979 O O . HIS B 1 246 ? -15.844 29.062 -26.562 1 91.12 246 HIS B O 1
ATOM 3985 N N . ASN B 1 247 ? -15.773 29.547 -24.391 1 91.19 247 ASN B N 1
ATOM 3986 C CA . ASN B 1 247 ? -15.883 28.141 -24.031 1 91.19 247 ASN B CA 1
ATOM 3987 C C . ASN B 1 247 ? -17.266 27.594 -24.344 1 91.19 247 ASN B C 1
ATOM 3989 O O . ASN B 1 247 ? -18.219 28.344 -24.5 1 91.19 247 ASN B O 1
ATOM 3993 N N . LYS B 1 248 ? -17.328 26.25 -24.578 1 91.94 248 LYS B N 1
ATOM 3994 C CA . LYS B 1 248 ? -18.609 25.625 -24.906 1 91.94 248 LYS B CA 1
ATOM 3995 C C . LYS B 1 248 ? -19.125 24.812 -23.719 1 91.94 248 LYS B C 1
ATOM 3997 O O . LYS B 1 248 ? -18.344 24.281 -22.922 1 91.94 248 LYS B O 1
ATOM 4002 N N . SER B 1 249 ? -20.344 24.812 -23.516 1 92.88 249 SER B N 1
ATOM 4003 C CA . SER B 1 249 ? -21.047 24 -22.516 1 92.88 249 SER B CA 1
ATOM 4004 C C . SER B 1 249 ? -22.219 23.25 -23.141 1 92.88 249 SER B C 1
ATOM 4006 O O . SER B 1 249 ? -22.844 23.75 -24.078 1 92.88 249 SER B O 1
ATOM 4008 N N . SER B 1 250 ? -22.422 22.078 -22.703 1 91.62 250 SER B N 1
ATOM 4009 C CA . SER B 1 250 ? -23.484 21.266 -23.266 1 91.62 250 SER B CA 1
ATOM 4010 C C . SER B 1 250 ? -24.688 21.203 -22.328 1 91.62 250 SER B C 1
ATOM 4012 O O . SER B 1 250 ? -24.531 21.188 -21.094 1 91.62 250 SER B O 1
ATOM 4014 N N . CYS B 1 251 ? -25.844 21.219 -23.062 1 88.06 251 CYS B N 1
ATOM 4015 C CA . CYS B 1 251 ? -27.062 21.062 -22.281 1 88.06 251 CYS B CA 1
ATOM 4016 C C . CYS B 1 251 ? -27.094 19.703 -21.594 1 88.06 251 CYS B C 1
ATOM 4018 O O . CYS B 1 251 ? -26.75 18.688 -22.203 1 88.06 251 CYS B O 1
ATOM 4020 N N . ILE B 1 252 ? -27.391 19.734 -20.297 1 88.69 252 ILE B N 1
ATOM 4021 C CA . ILE B 1 252 ? -27.344 18.531 -19.484 1 88.69 252 ILE B CA 1
ATOM 4022 C C . ILE B 1 252 ? -28.453 17.578 -19.922 1 88.69 252 ILE B C 1
ATOM 4024 O O . ILE B 1 252 ? -28.359 16.359 -19.719 1 88.69 252 ILE B O 1
ATOM 4028 N N . ASN B 1 253 ? -29.453 18.156 -20.609 1 82.25 253 ASN B N 1
ATOM 4029 C CA . ASN B 1 253 ? -30.594 17.344 -21 1 82.25 253 ASN B CA 1
ATOM 4030 C C . ASN B 1 253 ? -30.438 16.766 -22.406 1 82.25 253 ASN B C 1
ATOM 4032 O O . ASN B 1 253 ? -30.75 15.602 -22.641 1 82.25 253 ASN B O 1
ATOM 4036 N N . CYS B 1 254 ? -30.078 17.625 -23.297 1 81.69 254 CYS B N 1
ATOM 4037 C CA . CYS B 1 254 ? -30.109 17.188 -24.688 1 81.69 254 CYS B CA 1
ATOM 4038 C C . CYS B 1 254 ? -28.703 17.156 -25.281 1 81.69 254 CYS B C 1
ATOM 4040 O O . CYS B 1 254 ? -28.516 16.828 -26.453 1 81.69 254 CYS B O 1
ATOM 4042 N N . ASN B 1 255 ? -27.672 17.578 -24.641 1 87.12 255 ASN B N 1
ATOM 4043 C CA . ASN B 1 255 ? -26.25 17.5 -24.969 1 87.12 255 ASN B CA 1
ATOM 4044 C C . ASN B 1 255 ? -25.875 18.453 -26.094 1 87.12 255 ASN B C 1
ATOM 4046 O O . ASN B 1 255 ? -24.812 18.312 -26.703 1 87.12 255 ASN B O 1
ATOM 4050 N N . ILE B 1 256 ? -26.75 19.312 -26.422 1 85.19 256 ILE B N 1
ATOM 4051 C CA . ILE B 1 256 ? -26.359 20.328 -27.391 1 85.19 256 ILE B CA 1
ATOM 4052 C C . ILE B 1 256 ? -25.25 21.203 -26.812 1 85.19 256 ILE B C 1
ATOM 4054 O O . ILE B 1 256 ? -25.297 21.578 -25.641 1 85.19 256 ILE B O 1
ATOM 4058 N N . SER B 1 257 ? -24.219 21.438 -27.578 1 91.56 257 SER B N 1
ATOM 4059 C CA . SER B 1 257 ? -23.094 22.25 -27.156 1 91.56 257 SER B CA 1
ATOM 4060 C C . SER B 1 257 ? -23.172 23.656 -27.734 1 91.56 257 SER B C 1
ATOM 4062 O O . SER B 1 257 ? -23.281 23.828 -28.953 1 91.56 257 SER B O 1
ATOM 4064 N N . LEU B 1 258 ? -23.219 24.609 -26.891 1 90.12 258 LEU B N 1
ATOM 4065 C CA . LEU B 1 258 ? -23.219 26.016 -27.266 1 90.12 258 LEU B CA 1
ATOM 4066 C C . LEU B 1 258 ? -22.109 26.781 -26.547 1 90.12 258 LEU B C 1
ATOM 4068 O O . LEU B 1 258 ? -21.609 26.328 -25.531 1 90.12 258 LEU B O 1
ATOM 4072 N N . SER B 1 259 ? -21.688 27.922 -27.156 1 93.06 259 SER B N 1
ATOM 4073 C CA . SER B 1 259 ? -20.734 28.797 -26.469 1 93.06 259 SER B CA 1
ATOM 4074 C C . SER B 1 259 ? -21.344 29.375 -25.203 1 93.06 259 SER B C 1
ATOM 4076 O O . SER B 1 259 ? -22.562 29.516 -25.094 1 93.06 259 SER B O 1
ATOM 4078 N N . ASN B 1 260 ? -20.469 29.672 -24.234 1 92.81 260 ASN B N 1
ATOM 4079 C CA . ASN B 1 260 ? -20.953 30.266 -22.984 1 92.81 260 ASN B CA 1
ATOM 4080 C C . ASN B 1 260 ? -21.625 31.609 -23.234 1 92.81 260 ASN B C 1
ATOM 4082 O O . ASN B 1 260 ? -22.562 31.984 -22.516 1 92.81 260 ASN B O 1
ATOM 4086 N N . ASN B 1 261 ? -21.234 32.25 -24.281 1 92.06 261 ASN B N 1
ATOM 4087 C CA . ASN B 1 261 ? -21.875 33.5 -24.672 1 92.06 261 ASN B CA 1
ATOM 4088 C C . ASN B 1 261 ? -23.312 33.281 -25.141 1 92.06 261 ASN B C 1
ATOM 4090 O O . ASN B 1 261 ? -24.203 34.031 -24.812 1 92.06 261 ASN B O 1
ATOM 4094 N N . GLU B 1 262 ? -23.484 32.219 -25.922 1 90.94 262 GLU B N 1
ATOM 4095 C CA . GLU B 1 262 ? -24.828 31.891 -26.375 1 90.94 262 GLU B CA 1
ATOM 4096 C C . GLU B 1 262 ? -25.734 31.516 -25.219 1 90.94 262 GLU B C 1
ATOM 4098 O O . GLU B 1 262 ? -26.906 31.891 -25.172 1 90.94 262 GLU B O 1
ATOM 4103 N N . TRP B 1 263 ? -25.141 30.781 -24.344 1 91.69 263 TRP B N 1
ATOM 4104 C CA . TRP B 1 263 ? -25.922 30.422 -23.172 1 91.69 263 TRP B CA 1
ATOM 4105 C C . TRP B 1 263 ? -26.312 31.656 -22.375 1 91.69 263 TRP B C 1
ATOM 4107 O O . TRP B 1 263 ? -27.422 31.719 -21.828 1 91.69 263 TRP B O 1
ATOM 4117 N N . LYS B 1 264 ? -25.406 32.594 -22.328 1 91 264 LYS B N 1
ATOM 4118 C CA . LYS B 1 264 ? -25.688 33.844 -21.594 1 91 264 LYS B CA 1
ATOM 4119 C C . LYS B 1 264 ? -26.938 34.531 -22.141 1 91 264 LYS B C 1
ATOM 4121 O O . LYS B 1 264 ? -27.75 35.062 -21.375 1 91 264 LYS B O 1
ATOM 4126 N N . LYS B 1 265 ? -27.125 34.438 -23.422 1 89.12 265 LYS B N 1
ATOM 4127 C CA . LYS B 1 265 ? -28.281 35.062 -24.078 1 89.12 265 LYS B CA 1
ATOM 4128 C C . LYS B 1 265 ? -29.578 34.312 -23.734 1 89.12 265 LYS B C 1
ATOM 4130 O O . LYS B 1 265 ? -30.672 34.875 -23.828 1 89.12 265 LYS B O 1
ATOM 4135 N N . ARG B 1 266 ? -29.359 33.156 -23.391 1 88.19 266 ARG B N 1
ATOM 4136 C CA . ARG B 1 266 ? -30.531 32.312 -23.156 1 88.19 266 ARG B CA 1
ATOM 4137 C C . ARG B 1 266 ? -30.828 32.188 -21.656 1 88.19 266 ARG B C 1
ATOM 4139 O O . ARG B 1 266 ? -31.672 31.391 -21.25 1 88.19 266 ARG B O 1
ATOM 4146 N N . MET B 1 267 ? -30.047 32.875 -20.859 1 89.25 267 MET B N 1
ATOM 4147 C CA . MET B 1 267 ? -30.25 32.844 -19.422 1 89.25 267 MET B CA 1
ATOM 4148 C C . MET B 1 267 ? -31.578 33.469 -19.031 1 89.25 267 MET B C 1
ATOM 4150 O O . MET B 1 267 ? -31.953 34.531 -19.547 1 89.25 267 MET B O 1
ATOM 4154 N N . VAL B 1 268 ? -32.312 32.594 -18.266 1 83.69 268 VAL B N 1
ATOM 4155 C CA . VAL B 1 268 ? -33.594 33.094 -17.812 1 83.69 268 VAL B CA 1
ATOM 4156 C C . VAL B 1 268 ? -33.438 33.844 -16.5 1 83.69 268 VAL B C 1
ATOM 4158 O O . VAL B 1 268 ? -32.906 33.281 -15.523 1 83.69 268 VAL B O 1
ATOM 4161 N N . VAL B 1 269 ? -33.188 35.031 -16.422 1 68.62 269 VAL B N 1
ATOM 4162 C CA . VAL B 1 269 ? -33.031 35.844 -15.234 1 68.62 269 VAL B CA 1
ATOM 4163 C C . VAL B 1 269 ? -34.312 35.75 -14.383 1 68.62 269 VAL B C 1
ATOM 4165 O O . VAL B 1 269 ? -35.406 36 -14.875 1 68.62 269 VAL B O 1
ATOM 4168 N N . THR B 1 270 ? -34.344 34.75 -13.43 1 51.88 270 THR B N 1
ATOM 4169 C CA . THR B 1 270 ? -35.469 34.938 -12.508 1 51.88 270 THR B CA 1
ATOM 4170 C C . THR B 1 270 ? -35.219 36.125 -11.594 1 51.88 270 THR B C 1
ATOM 4172 O O . THR B 1 270 ? -34.094 36.438 -11.242 1 51.88 270 THR B O 1
#

pLDDT: mean 84.94, std 18.08, range [28.3, 97.88]

Solvent-accessible surface area (backbone atoms only — not comparable to full-atom values): 29916 Å² total; per-residue (Å²): 124,91,68,74,55,36,48,54,54,54,44,57,37,39,40,58,35,68,78,67,28,69,86,41,67,30,33,39,32,34,52,83,68,50,73,42,45,36,46,51,64,46,48,31,43,53,10,63,52,49,33,60,34,49,43,66,77,63,83,71,74,74,78,75,74,74,76,74,65,73,57,58,90,49,50,72,19,25,80,75,36,36,40,50,41,59,89,46,60,51,69,31,50,52,32,52,54,40,24,52,42,61,41,43,64,76,77,60,89,84,46,94,45,61,54,42,48,24,50,44,34,24,50,52,20,59,75,35,52,25,68,63,50,30,52,53,21,30,51,50,28,50,62,46,41,72,77,36,63,85,38,70,60,41,51,53,36,51,47,53,58,71,71,40,81,85,70,84,54,87,81,26,57,64,57,53,50,38,54,54,42,57,75,43,42,74,66,44,64,72,33,68,69,43,48,49,43,41,69,76,35,58,65,56,50,52,49,32,52,50,53,47,49,51,60,69,64,45,56,53,74,40,40,27,57,42,61,54,96,75,74,52,78,38,82,41,78,44,71,54,53,64,89,41,39,80,45,70,49,55,41,91,84,78,58,51,70,40,36,26,48,58,47,58,73,31,44,52,83,127,122,90,68,72,56,37,50,54,54,52,42,56,36,41,41,59,36,67,78,67,29,68,86,41,66,30,34,39,30,34,53,83,68,49,73,42,46,36,45,53,63,47,48,32,41,54,10,64,54,51,33,62,33,49,43,65,77,64,83,73,77,74,80,76,75,75,74,77,64,74,58,58,89,50,52,75,17,25,80,75,35,35,41,51,40,60,88,45,58,50,70,32,51,53,34,50,55,39,24,52,40,61,40,43,65,77,78,59,90,82,46,92,44,62,52,42,49,23,51,44,34,25,51,52,21,57,73,34,52,24,67,64,51,31,52,54,21,31,51,52,27,50,62,46,42,72,77,36,62,84,37,71,58,40,51,53,34,52,46,52,58,70,71,42,80,88,69,85,54,86,82,26,56,64,57,53,52,37,54,54,42,59,75,41,43,74,66,44,64,72,33,68,69,43,49,50,44,40,69,76,36,57,66,56,49,52,50,31,50,52,52,48,48,51,59,70,65,43,56,53,75,40,41,26,58,41,62,54,95,75,73,52,79,40,82,41,79,43,69,55,52,63,91,41,38,80,44,70,48,55,41,91,84,77,58,52,70,41,37,25,48,57,47,58,74,30,46,51,83,126

Nearest PDB structures (foldseek):
  6er1-assembly1_A  TM=7.572E-01  e=8.317E-04  Drosophila melanogaster
  4yvo-assembly1_A  TM=3.782E-01  e=9.769E+00  Arabidopsis thaliana
  6er1-assembly1_A  TM=7.613E-01  e=8.119E-04  Drosophila melanogaster

Foldseek 3Di:
DPPPPVVLVVLVVQLCCQVVLPPFQAWEAEQVGDITRHHCCLQVVQFVLSVVLQDDPPPPPPPDDDCPVLNPPQSVCNVVSYGYHNVADPLLVVQVRSCSRRVGGDQDPPDPDSLLSLLSVLQVCVSRVRVSSQQRSLVSNLVVCLVCVVPPVLLVSLLVNQVGDDDPDPSGNLLSSLLSCLVVVVVLVVPPSNVVSCVVRVVSVVSNVVNNVCVVQFFDWFWFFDQPVNDDTDIATDRARVVQQQDWDAGPPRGDIDGSVVRVVRTDDD/DPPPVVVLVVLVVQLVCQVVLPPFQAWEAEQVGDITRHHCCLQVVQFVLSVVLQDDPPPDPPPDDDCPVLNPPQSPPNVVSYGYHNVADPLLVVQVRSCSRRVGGDQDPPDPDSLLSLLSVLQVCVSRVRVSSQQRSLVSNLVVCLVCVVPPVLLVSLLVQQVGDDDPDPSGNLLSSLLSCLVVVVVLVVPVSNVVSCVVRVVSVVSNVVNNVCVVQFFDWFWFFDQQVNDDTDIATDGARVVQQQDWDAGPPRGDIDGSVVRVVRTDDD

Secondary structure (DSSP, 8-state):
-----HHHHHHHHHTHHHHH-TT--EEEEETTS-EEEE-HHHHHTT-HHHHHHHS---SS--S-S-----S-TT---TTTTEEEETTS-HHHHHHHHHHHHHSS----TT-S-HHHHHHHHHHHHHHTT-HHHHHHHHHHHHHHHHH-TTSHHHHHHHHHHHHS----STT-HHHHHHHHHHHSHHHHHT-HHHHHHHHH-HHHHHHHHHHHHHHHHSPPEEEEEEEETTTEEEEEEEE--TT-TTSEEE-TTT--EEEHHHHHHTEE--/-----HHHHHHHHHTHHHHH-TT--EEEEETTS-EEEE-HHHHHTT-HHHHHHHS---SS--S-S-----S-TT---TTTTEEEETTS-HHHHHHHHHHHHHSS----TT-S-HHHHHHHHHHHHHHTT-HHHHHHHHHHHHHHHHH-TTSHHHHHHHHHHHHSPPP-STT-HHHHHHHHHHHSHHHHHT-HHHHHHHHH-HHHHHHHHHHHHHHHHSPPEEEEEEEETTTEEEEEEEE--TT-TTSEEE-TTT--EEEHHHHHHTEE--